Protein AF-A0A955CQB2-F1 (afdb_monomer_lite)

Foldseek 3Di:
DPDPDPPLQQDQDDDDDDDDDDDDDDDDDDPDDPPPAADEPVNLNVLSVVLNDPPDDLVRSLVSLVCSLSRYPDLQSNLSSLLVNLVSLLPPPPLDLVSLVSSLVSLVSSLVSPPDLLSNLSSLLSNLSSLLSNLVSLVVPDPVVVDPPPLVSVLVNLVVSLVSLVSSLVSLVVSCVSPVVPVVSVVSNVVSVVVSVVSVVVSVVSVVVVVVVVVVLVVVLVVLLVLLVLLLVLLVVLLVLLVVLVVCLPDDPVVLVVSLVVLVVSLVSLVVSLVVLVVVLVPDDPVVNVLSVLLNVLSVQLNVLSVQLSVCSVVSNSNSNSVSSNSNSVSSNVSSVSSNVSSVVVVPVVPPPDDPDDDDDDDDDDDDDDDDDDPDDPPCPVVVVVVVVVVVVVVVVVVVVVCVVPDDPPPDPDPD

Structure (mmCIF, N/CA/C/O backbone):
data_AF-A0A955CQB2-F1
#
_entry.id   AF-A0A955CQB2-F1
#
loop_
_atom_site.group_PDB
_atom_site.id
_atom_site.type_symbol
_atom_site.label_atom_id
_atom_site.label_alt_id
_atom_site.label_comp_id
_atom_site.label_asym_id
_atom_site.label_entity_id
_atom_site.label_seq_id
_atom_site.pdbx_PDB_ins_code
_atom_site.Cartn_x
_atom_site.Cartn_y
_atom_site.Cartn_z
_atom_site.occupancy
_atom_site.B_iso_or_equiv
_atom_site.auth_seq_id
_atom_site.auth_comp_id
_atom_site.auth_asym_id
_atom_site.auth_atom_id
_atom_site.pdbx_PDB_model_num
ATOM 1 N N . MET A 1 1 ? 18.254 -16.551 -3.113 1.00 29.81 1 MET A N 1
ATOM 2 C CA . MET A 1 1 ? 18.833 -16.670 -4.468 1.00 29.81 1 MET A CA 1
ATOM 3 C C . MET A 1 1 ? 18.791 -15.290 -5.090 1.00 29.81 1 MET A C 1
ATOM 5 O O . MET A 1 1 ? 17.698 -14.789 -5.312 1.00 29.81 1 MET A O 1
ATOM 9 N N . ILE A 1 2 ? 19.941 -14.647 -5.277 1.00 27.77 2 ILE A N 1
ATOM 10 C CA . ILE A 1 2 ? 20.017 -13.370 -5.997 1.00 27.77 2 ILE A CA 1
ATOM 11 C C . ILE A 1 2 ? 19.773 -13.704 -7.476 1.00 27.77 2 ILE A C 1
ATOM 13 O O . ILE A 1 2 ? 20.473 -14.578 -7.997 1.00 27.77 2 ILE A O 1
ATOM 17 N N . PRO A 1 3 ? 18.761 -13.129 -8.144 1.00 37.78 3 PRO A N 1
ATOM 18 C CA . PRO A 1 3 ? 18.493 -13.465 -9.530 1.00 37.78 3 PRO A CA 1
ATOM 19 C C . PRO A 1 3 ? 19.649 -12.949 -10.385 1.00 37.78 3 PRO A C 1
ATOM 21 O O . PRO A 1 3 ? 20.031 -11.785 -10.289 1.00 37.78 3 PRO A O 1
ATOM 24 N N . THR A 1 4 ? 20.205 -13.819 -11.224 1.00 35.53 4 THR A N 1
ATOM 25 C CA . THR A 1 4 ? 21.150 -13.440 -12.273 1.00 35.53 4 THR A CA 1
ATOM 26 C C . THR A 1 4 ? 20.433 -12.452 -13.192 1.00 35.53 4 THR A C 1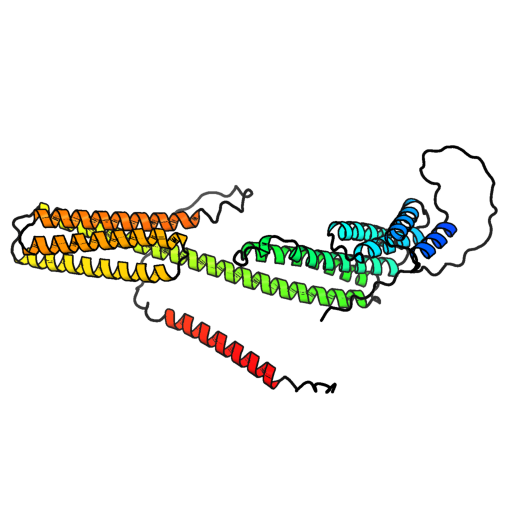
ATOM 28 O O . THR A 1 4 ? 19.587 -12.838 -13.999 1.00 35.53 4 THR A O 1
ATOM 31 N N . LEU A 1 5 ? 20.691 -11.157 -12.998 1.00 41.19 5 LEU A N 1
ATOM 32 C CA . LEU A 1 5 ? 20.226 -10.104 -13.889 1.00 41.19 5 LEU A CA 1
ATOM 33 C C . LEU A 1 5 ? 20.838 -10.379 -15.262 1.00 41.19 5 LEU A C 1
ATOM 35 O O . LEU A 1 5 ? 22.058 -10.404 -15.415 1.00 41.19 5 LEU A O 1
ATOM 39 N N . LEU A 1 6 ? 19.975 -10.647 -16.242 1.00 43.28 6 LEU A N 1
ATOM 40 C CA . LEU A 1 6 ? 20.348 -10.777 -17.644 1.00 43.28 6 LEU A CA 1
ATOM 41 C C . LEU A 1 6 ? 21.088 -9.497 -18.042 1.00 43.28 6 LEU A C 1
ATOM 43 O O . LEU A 1 6 ? 20.521 -8.406 -18.060 1.00 43.28 6 LEU A O 1
ATOM 47 N N . ILE A 1 7 ? 22.390 -9.636 -18.279 1.00 45.97 7 ILE A N 1
ATOM 48 C CA . ILE A 1 7 ? 23.276 -8.537 -18.640 1.00 45.97 7 ILE A CA 1
ATOM 49 C C . ILE A 1 7 ? 22.829 -8.050 -20.018 1.00 45.97 7 ILE A C 1
ATOM 51 O O . ILE A 1 7 ? 23.147 -8.670 -21.033 1.00 45.97 7 ILE A O 1
ATOM 55 N N . GLY A 1 8 ? 22.086 -6.940 -20.058 1.00 51.84 8 GLY A N 1
ATOM 56 C CA . GLY A 1 8 ? 21.787 -6.238 -21.302 1.00 51.84 8 GLY A CA 1
ATOM 57 C C . GLY A 1 8 ? 23.103 -5.951 -22.018 1.00 51.84 8 GLY A C 1
ATOM 58 O O . GLY A 1 8 ? 23.932 -5.182 -21.521 1.00 51.84 8 GLY A O 1
ATOM 59 N N . SER A 1 9 ? 23.351 -6.644 -23.126 1.00 63.12 9 SER A N 1
ATOM 60 C CA . SER A 1 9 ? 24.587 -6.485 -23.885 1.00 63.12 9 SER A CA 1
ATOM 61 C C . SER A 1 9 ? 24.568 -5.120 -24.565 1.00 63.12 9 SER A C 1
ATOM 63 O O . SER A 1 9 ? 23.577 -4.754 -25.202 1.00 63.12 9 SER A O 1
ATOM 65 N N . LEU A 1 10 ? 25.656 -4.366 -24.410 1.00 74.56 10 LEU A N 1
ATOM 66 C CA . LEU A 1 10 ? 25.872 -3.143 -25.174 1.00 74.56 10 LEU A CA 1
ATOM 67 C C . LEU A 1 10 ? 25.851 -3.492 -26.666 1.00 74.56 10 LEU A C 1
ATOM 69 O O . LEU A 1 10 ? 26.392 -4.519 -27.085 1.00 74.56 10 LEU A O 1
ATOM 73 N N . ILE A 1 11 ? 25.167 -2.678 -27.466 1.00 71.38 11 ILE A N 1
ATOM 74 C CA . ILE A 1 11 ? 24.955 -2.989 -28.882 1.00 71.38 11 ILE A CA 1
ATOM 75 C C . ILE A 1 11 ? 26.022 -2.281 -29.703 1.00 71.38 11 ILE A C 1
ATOM 77 O O . ILE A 1 11 ? 25.978 -1.064 -29.861 1.00 71.38 11 ILE A O 1
ATOM 81 N N . ALA A 1 12 ? 26.930 -3.058 -30.290 1.00 69.25 12 ALA A N 1
ATOM 82 C CA . ALA A 1 12 ? 27.752 -2.596 -31.399 1.00 69.25 12 ALA A CA 1
ATOM 83 C C . ALA A 1 12 ? 26.968 -2.773 -32.713 1.00 69.25 12 ALA A C 1
ATOM 85 O O . ALA A 1 12 ? 26.623 -3.895 -33.089 1.00 69.25 12 ALA A O 1
ATOM 86 N N . LEU A 1 13 ? 26.672 -1.676 -33.415 1.00 62.56 13 LEU A N 1
ATOM 87 C CA . LEU A 1 13 ? 26.104 -1.722 -34.767 1.00 62.56 13 LEU A CA 1
ATOM 88 C C . LEU A 1 13 ? 27.108 -2.363 -35.741 1.00 62.56 13 LEU A C 1
ATOM 90 O O . LEU A 1 13 ? 28.264 -1.942 -35.821 1.00 62.56 13 LEU A O 1
ATOM 94 N N . GLN A 1 14 ? 26.662 -3.364 -36.508 1.00 52.03 14 GLN A N 1
ATOM 95 C CA . GLN A 1 14 ? 27.406 -3.839 -37.678 1.00 52.03 14 GLN A CA 1
ATOM 96 C C . GLN A 1 14 ? 27.259 -2.815 -38.819 1.00 52.03 14 GLN A C 1
ATOM 98 O O . GLN A 1 14 ? 26.146 -2.351 -39.066 1.00 52.03 14 GLN A O 1
ATOM 103 N N . PRO A 1 15 ? 28.352 -2.432 -39.504 1.00 41.22 15 PRO A N 1
ATOM 104 C CA . PRO A 1 15 ? 28.313 -1.372 -40.507 1.00 41.22 15 PRO A CA 1
ATOM 105 C C . PRO A 1 15 ? 27.540 -1.802 -41.759 1.00 41.22 15 PRO A C 1
ATOM 107 O O . PRO A 1 15 ? 27.752 -2.898 -42.279 1.00 41.22 15 PRO A O 1
ATOM 110 N N . ALA A 1 16 ? 26.714 -0.900 -42.292 1.00 49.78 16 ALA A N 1
ATOM 111 C CA . ALA A 1 16 ? 26.292 -0.968 -43.687 1.00 49.78 16 ALA A CA 1
ATOM 112 C C . ALA A 1 16 ? 27.504 -0.677 -44.603 1.00 49.78 16 ALA A C 1
ATOM 114 O O . ALA A 1 16 ? 28.378 0.106 -44.217 1.00 49.78 16 ALA A O 1
ATOM 115 N N . PRO A 1 17 ? 27.606 -1.299 -45.791 1.00 45.94 17 PRO A N 1
ATOM 116 C CA . PRO A 1 17 ? 28.668 -0.989 -46.745 1.00 45.94 17 PRO A CA 1
ATOM 117 C C . PRO A 1 17 ? 28.528 0.464 -47.224 1.00 45.94 17 PRO A C 1
ATOM 119 O O . PRO A 1 17 ? 27.485 0.845 -47.747 1.00 45.94 17 PRO A O 1
ATOM 122 N N . ILE A 1 18 ? 29.571 1.270 -47.011 1.00 49.72 18 ILE A N 1
ATOM 123 C CA . ILE A 1 18 ? 29.613 2.688 -47.389 1.00 49.72 18 ILE A CA 1
ATOM 124 C C . ILE A 1 18 ? 30.301 2.804 -48.751 1.00 49.72 18 ILE A C 1
ATOM 126 O O . ILE A 1 18 ? 31.406 2.286 -48.927 1.00 49.72 18 ILE A O 1
ATOM 130 N N . ASP A 1 19 ? 29.643 3.481 -49.691 1.00 47.69 19 ASP A N 1
ATOM 131 C CA . ASP A 1 19 ? 30.198 3.839 -50.996 1.00 47.69 19 ASP A CA 1
ATOM 132 C C . ASP A 1 19 ? 31.130 5.050 -50.824 1.00 47.69 19 ASP A C 1
ATOM 134 O O . ASP A 1 19 ? 30.735 6.096 -50.304 1.00 47.69 19 ASP A O 1
ATOM 138 N N . ALA A 1 20 ? 32.408 4.866 -51.147 1.00 47.75 20 ALA A N 1
ATOM 139 C CA . ALA A 1 20 ? 33.484 5.777 -50.777 1.00 47.75 20 ALA A CA 1
ATOM 140 C C . ALA A 1 20 ? 33.790 6.760 -51.912 1.00 47.75 20 ALA A C 1
ATOM 142 O O . ALA A 1 20 ? 34.682 6.523 -52.726 1.00 47.75 20 ALA A O 1
ATOM 143 N N . SER A 1 21 ? 33.085 7.888 -51.946 1.00 56.09 21 SER A N 1
ATOM 144 C CA . SER A 1 21 ? 33.466 9.014 -52.800 1.00 56.09 21 SER A CA 1
ATOM 145 C C . SER A 1 21 ? 32.877 10.328 -52.295 1.00 56.09 21 SER A C 1
ATOM 147 O O . SER A 1 21 ? 31.763 10.663 -52.678 1.00 56.09 21 SER A O 1
ATOM 149 N N . ASP A 1 22 ? 33.626 11.077 -51.477 1.00 49.22 22 ASP A N 1
ATOM 150 C CA . ASP A 1 22 ? 33.652 12.540 -51.614 1.00 49.22 22 ASP A CA 1
ATOM 151 C C . ASP A 1 22 ? 34.849 13.212 -50.901 1.00 49.22 22 ASP A C 1
ATOM 153 O O . ASP A 1 22 ? 35.337 12.689 -49.892 1.00 49.22 22 ASP A O 1
ATOM 157 N N . PRO A 1 23 ? 35.363 14.342 -51.436 1.00 59.78 23 PRO A N 1
ATOM 158 C CA . PRO A 1 23 ? 36.556 15.024 -50.948 1.00 59.78 23 PRO A CA 1
ATOM 159 C C . PRO A 1 23 ? 36.259 16.188 -49.985 1.00 59.78 23 PRO A C 1
ATOM 161 O O . PRO A 1 23 ? 35.245 16.877 -50.061 1.00 59.78 23 PRO A O 1
ATOM 164 N N . THR A 1 24 ? 37.227 16.433 -49.106 1.00 53.38 24 THR A N 1
ATOM 165 C CA . THR A 1 24 ? 37.264 17.444 -48.040 1.00 53.38 24 THR A CA 1
ATOM 166 C C . THR A 1 24 ? 37.441 18.883 -48.563 1.00 53.38 24 THR A C 1
ATOM 168 O O . THR A 1 24 ? 38.337 19.106 -49.382 1.00 53.38 24 THR A O 1
ATOM 171 N N . PRO A 1 25 ? 36.716 19.892 -48.036 1.00 55.66 25 PRO A N 1
ATOM 172 C CA . PRO A 1 25 ? 37.095 21.298 -48.157 1.00 55.66 25 PRO A CA 1
ATOM 173 C C . PRO A 1 25 ? 37.708 21.853 -46.858 1.00 55.66 25 PRO A C 1
ATOM 175 O O . PRO A 1 25 ? 37.406 21.403 -45.755 1.00 55.66 25 PRO A O 1
ATOM 178 N N . ALA A 1 26 ? 38.596 22.837 -47.017 1.00 58.81 26 ALA A N 1
ATOM 179 C CA . ALA A 1 26 ? 39.372 23.468 -45.954 1.00 58.81 26 ALA A CA 1
ATOM 180 C C . ALA A 1 26 ? 38.798 24.838 -45.539 1.00 58.81 26 ALA A C 1
ATOM 182 O O . ALA A 1 26 ? 38.636 25.705 -46.391 1.00 58.81 26 ALA A O 1
ATOM 183 N N . GLY A 1 27 ? 38.580 24.994 -44.227 1.00 58.94 27 GLY A N 1
ATOM 184 C CA . GLY A 1 27 ? 38.966 26.134 -43.379 1.00 58.94 27 GLY A CA 1
ATOM 185 C C . GLY A 1 27 ? 38.341 27.516 -43.598 1.00 58.94 27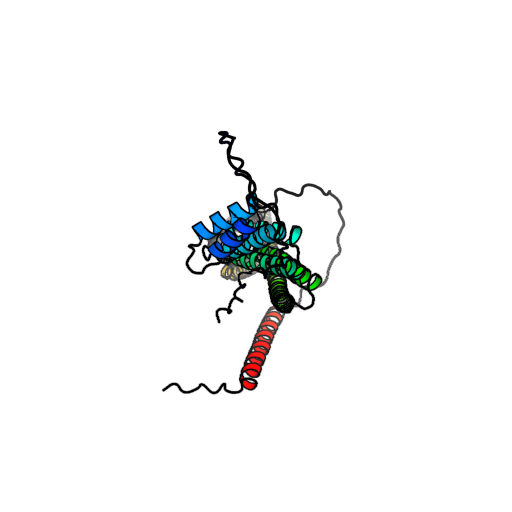 GLY A C 1
ATOM 186 O O . GLY A 1 27 ? 38.784 28.247 -44.476 1.00 58.94 27 GLY A O 1
ATOM 187 N N . ASP A 1 28 ? 37.464 27.925 -42.673 1.00 50.66 28 ASP A N 1
ATOM 188 C CA . ASP A 1 28 ? 37.335 29.324 -42.229 1.00 50.66 28 ASP A CA 1
ATOM 189 C C . ASP A 1 28 ? 36.809 29.355 -40.773 1.00 50.66 28 ASP A C 1
ATOM 191 O O . ASP A 1 28 ? 35.767 28.773 -40.474 1.00 50.66 28 ASP A O 1
ATOM 195 N N . GLU A 1 29 ? 37.558 29.971 -39.847 1.00 57.97 29 GLU A N 1
ATOM 196 C CA . GLU A 1 29 ? 37.231 30.060 -38.410 1.00 57.97 29 GLU A CA 1
ATOM 197 C C . GLU A 1 29 ? 36.323 31.270 -38.133 1.00 57.97 29 GLU A C 1
ATOM 199 O O . GLU A 1 29 ? 36.767 32.420 -38.117 1.00 57.97 29 GLU A O 1
ATOM 204 N N . LEU A 1 30 ? 35.045 31.005 -37.851 1.00 46.59 30 LEU A N 1
ATOM 205 C CA . LEU A 1 30 ? 34.118 31.950 -37.230 1.00 46.59 30 LEU A CA 1
ATOM 206 C C . LEU A 1 30 ? 33.831 31.490 -35.799 1.00 46.59 30 LEU A C 1
ATOM 208 O O . LEU A 1 30 ? 33.454 30.345 -35.562 1.00 46.59 30 LEU A O 1
ATOM 212 N N . VAL A 1 31 ? 33.980 32.407 -34.842 1.00 52.84 31 VAL A N 1
ATOM 213 C CA . VAL A 1 31 ? 33.508 32.245 -33.461 1.00 52.84 31 VAL A CA 1
ATOM 214 C C . VAL A 1 31 ? 31.980 32.324 -33.494 1.00 52.84 31 VAL A C 1
ATOM 216 O O . VAL A 1 31 ? 31.396 33.402 -33.400 1.00 52.84 31 VAL A O 1
ATOM 219 N N . VAL A 1 32 ? 31.349 31.178 -33.738 1.00 44.91 32 VAL A N 1
ATOM 220 C CA . VAL A 1 32 ? 29.898 30.978 -33.725 1.00 44.91 32 VAL A CA 1
ATOM 221 C C . VAL A 1 32 ? 29.513 30.492 -32.330 1.00 44.91 32 VAL A C 1
ATOM 223 O O . VAL A 1 32 ? 30.241 29.692 -31.739 1.00 44.91 32 VAL A O 1
ATOM 226 N N . ASP A 1 33 ? 28.391 30.995 -31.802 1.00 47.12 33 ASP A N 1
ATOM 227 C CA . ASP A 1 33 ? 27.694 30.409 -30.654 1.00 47.12 33 ASP A CA 1
ATOM 228 C C . ASP A 1 33 ? 27.804 28.887 -30.724 1.00 47.12 33 ASP A C 1
ATOM 230 O O . ASP A 1 33 ? 27.531 28.304 -31.771 1.00 47.12 33 ASP A O 1
ATOM 234 N N . SER A 1 34 ? 28.243 28.261 -29.634 1.00 51.41 34 SER A N 1
ATOM 235 C CA . SER A 1 34 ? 28.601 26.845 -29.527 1.00 51.41 34 SER A CA 1
ATOM 236 C C . SER A 1 34 ? 27.398 25.899 -29.650 1.00 51.41 34 SER A C 1
ATOM 238 O O . SER A 1 34 ? 27.202 25.003 -28.832 1.00 51.41 34 SER A O 1
ATOM 240 N N . GLN A 1 35 ? 26.572 26.079 -30.676 1.00 58.09 35 GLN A N 1
ATOM 241 C CA . GLN A 1 35 ? 25.877 24.993 -31.335 1.00 58.09 35 GLN A CA 1
ATOM 242 C C . GLN A 1 35 ? 26.964 24.190 -32.044 1.00 58.09 35 GLN A C 1
ATOM 244 O O . GLN A 1 35 ? 27.365 24.511 -33.160 1.00 58.09 35 GLN A O 1
ATOM 249 N N . GLY A 1 36 ? 27.544 23.235 -31.311 1.00 81.12 36 GLY A N 1
ATOM 250 C CA . GLY A 1 36 ? 28.637 22.411 -31.810 1.00 81.12 36 GLY A CA 1
ATOM 251 C C . GLY A 1 36 ? 28.270 21.832 -33.170 1.00 81.12 36 GLY A C 1
ATOM 252 O O . GLY A 1 36 ? 27.169 21.309 -33.331 1.00 81.12 36 GLY A O 1
ATOM 253 N N . GLU A 1 37 ? 29.181 21.951 -34.137 1.00 91.12 37 GLU A N 1
ATOM 254 C CA . GLU A 1 37 ? 28.970 21.471 -35.505 1.00 91.12 37 GLU A CA 1
ATOM 255 C C . GLU A 1 37 ? 28.380 20.050 -35.510 1.00 91.12 37 GLU A C 1
ATOM 257 O O . GLU A 1 37 ? 28.768 19.238 -34.646 1.00 91.12 37 GLU A O 1
ATOM 262 N N . PRO A 1 38 ? 27.459 19.745 -36.450 1.00 94.56 38 PRO A N 1
ATOM 263 C CA . PRO A 1 38 ? 26.837 18.431 -36.538 1.00 94.56 38 PRO A CA 1
ATOM 264 C C . PRO A 1 38 ? 27.917 17.354 -36.640 1.00 94.56 38 PRO A C 1
ATOM 266 O O . PRO A 1 38 ? 28.880 17.472 -37.400 1.00 94.56 38 PRO A O 1
ATOM 269 N N . MET A 1 39 ? 27.778 16.307 -35.832 1.00 95.56 39 MET A N 1
ATOM 270 C CA . MET A 1 39 ? 28.748 15.226 -35.740 1.00 95.56 39 MET A CA 1
ATOM 271 C C . MET A 1 39 ? 28.568 14.280 -36.935 1.00 95.56 39 MET A C 1
ATOM 273 O O . MET A 1 39 ? 27.540 13.598 -37.024 1.00 95.56 39 MET A O 1
ATOM 277 N N . PRO A 1 40 ? 29.558 14.179 -37.842 1.00 96.12 40 PRO A N 1
ATOM 278 C CA . PRO A 1 40 ? 29.451 13.295 -38.990 1.00 96.12 40 PRO A CA 1
ATOM 279 C C . PRO A 1 40 ? 29.463 11.825 -38.544 1.00 96.12 40 PRO A C 1
ATOM 281 O O . PRO A 1 40 ? 30.077 11.451 -37.540 1.00 96.12 40 PRO A O 1
ATOM 284 N N . ALA A 1 41 ? 28.790 10.968 -39.315 1.00 94.69 41 ALA A N 1
ATOM 285 C CA . ALA A 1 41 ? 28.512 9.577 -38.950 1.00 94.69 41 ALA A CA 1
ATOM 286 C C . ALA A 1 41 ? 29.770 8.732 -38.658 1.00 94.69 41 ALA A C 1
ATOM 288 O O . ALA A 1 41 ? 29.749 7.844 -37.806 1.00 94.69 41 ALA A O 1
ATOM 289 N N . ASN A 1 42 ? 30.889 9.004 -39.337 1.00 94.38 42 ASN A N 1
ATOM 290 C CA . ASN A 1 42 ? 32.164 8.328 -39.085 1.00 94.38 42 ASN A CA 1
ATOM 291 C C . ASN A 1 42 ? 32.735 8.663 -37.697 1.00 94.38 42 ASN A C 1
ATOM 293 O O . ASN A 1 42 ? 33.185 7.754 -37.002 1.00 94.38 42 ASN A O 1
ATOM 297 N N . ILE A 1 43 ? 32.658 9.930 -37.275 1.00 96.06 43 ILE A N 1
ATOM 298 C CA . ILE A 1 43 ? 33.094 10.364 -35.941 1.00 96.06 43 ILE A CA 1
ATOM 299 C C . ILE A 1 43 ? 32.154 9.791 -34.877 1.00 96.06 43 ILE A C 1
ATOM 301 O O . ILE A 1 43 ? 32.623 9.226 -33.891 1.00 96.06 43 ILE A O 1
ATOM 305 N N . ALA A 1 44 ? 30.837 9.847 -35.103 1.00 96.44 44 ALA A N 1
ATOM 306 C CA . ALA A 1 44 ? 29.848 9.266 -34.193 1.00 96.44 44 ALA A CA 1
ATOM 307 C C . ALA A 1 44 ? 30.075 7.763 -33.973 1.00 96.44 44 ALA A C 1
ATOM 309 O O . ALA A 1 44 ? 29.984 7.273 -32.850 1.00 96.44 44 ALA A O 1
ATOM 310 N N . ARG A 1 45 ? 30.441 7.027 -35.027 1.00 95.50 45 ARG A N 1
ATOM 311 C CA . ARG A 1 45 ? 30.786 5.604 -34.940 1.00 95.50 45 ARG A CA 1
ATOM 312 C C . ARG A 1 45 ? 32.015 5.344 -34.066 1.00 95.50 45 ARG A C 1
ATOM 314 O O . ARG A 1 45 ? 32.008 4.389 -33.290 1.00 95.50 45 ARG A O 1
ATOM 321 N N . GLU A 1 46 ? 33.073 6.135 -34.222 1.00 96.62 46 GLU A N 1
ATOM 322 C CA . GLU A 1 46 ? 34.300 5.999 -33.426 1.00 96.62 46 GLU A CA 1
ATOM 323 C C . GLU A 1 46 ? 34.047 6.339 -31.957 1.00 96.62 46 GLU A C 1
ATOM 325 O O . GLU A 1 46 ? 34.400 5.545 -31.088 1.00 96.62 46 GLU A O 1
ATOM 330 N N . ARG A 1 47 ? 33.333 7.437 -31.693 1.00 97.12 47 ARG A N 1
ATOM 331 C CA . ARG A 1 47 ? 32.913 7.848 -30.346 1.00 97.12 47 ARG A CA 1
ATOM 332 C C . ARG A 1 47 ? 31.997 6.826 -29.684 1.00 97.12 47 ARG A C 1
ATOM 334 O O . ARG A 1 47 ? 32.168 6.510 -28.513 1.00 97.12 47 ARG A O 1
ATOM 341 N N . LEU A 1 48 ? 31.053 6.249 -30.430 1.00 96.31 48 LEU A N 1
ATOM 342 C CA . LEU A 1 48 ? 30.205 5.181 -29.909 1.00 96.31 48 LEU A CA 1
ATOM 343 C C . LEU A 1 48 ? 31.057 3.965 -29.534 1.00 96.31 48 LEU A C 1
ATOM 345 O O . LEU A 1 48 ? 30.862 3.381 -28.478 1.00 96.31 48 LEU A O 1
ATOM 349 N N . ARG A 1 49 ? 32.035 3.593 -30.365 1.00 96.62 49 ARG A N 1
ATOM 350 C CA . ARG A 1 49 ? 32.952 2.489 -30.056 1.00 96.62 49 ARG A CA 1
ATOM 351 C C . ARG A 1 49 ? 33.790 2.763 -28.809 1.00 96.62 49 ARG A C 1
ATOM 353 O O . ARG A 1 49 ? 33.966 1.846 -28.015 1.00 96.62 49 ARG A O 1
ATOM 360 N N . GLU A 1 50 ? 34.287 3.987 -28.666 1.00 96.44 50 GLU A N 1
ATOM 361 C CA . GLU A 1 50 ? 35.004 4.457 -27.482 1.00 96.44 50 GLU A CA 1
ATOM 362 C C . GLU A 1 50 ? 34.121 4.323 -26.240 1.00 96.44 50 GLU A C 1
ATOM 364 O O . GLU A 1 50 ? 34.484 3.594 -25.329 1.00 96.44 50 GLU A O 1
ATOM 369 N N . ALA A 1 51 ? 32.912 4.891 -26.251 1.00 96.25 51 ALA A N 1
ATOM 370 C CA . ALA A 1 51 ? 31.978 4.814 -25.128 1.00 96.25 51 ALA A CA 1
ATOM 371 C C . ALA A 1 51 ? 31.615 3.372 -24.725 1.00 96.25 51 ALA A C 1
ATOM 373 O O . ALA A 1 51 ? 31.351 3.095 -23.553 1.00 96.25 51 ALA A O 1
ATOM 374 N N . LEU A 1 52 ? 31.578 2.446 -25.688 1.00 95.69 52 LEU A N 1
ATOM 375 C CA . LEU A 1 52 ? 31.290 1.030 -25.450 1.00 95.69 52 LEU A CA 1
ATOM 376 C C . LEU A 1 52 ? 32.516 0.209 -25.022 1.00 95.69 52 LEU A C 1
ATOM 378 O O . LEU A 1 52 ? 32.370 -0.992 -24.791 1.00 95.69 52 LEU A O 1
ATOM 382 N N . SER A 1 53 ? 33.696 0.821 -24.918 1.00 95.75 53 SER A N 1
ATOM 383 C CA . SER A 1 53 ? 34.879 0.176 -24.357 1.00 95.75 53 SER A CA 1
ATOM 384 C C . SER A 1 53 ? 34.685 -0.106 -22.865 1.00 95.75 53 SER A C 1
ATOM 386 O O 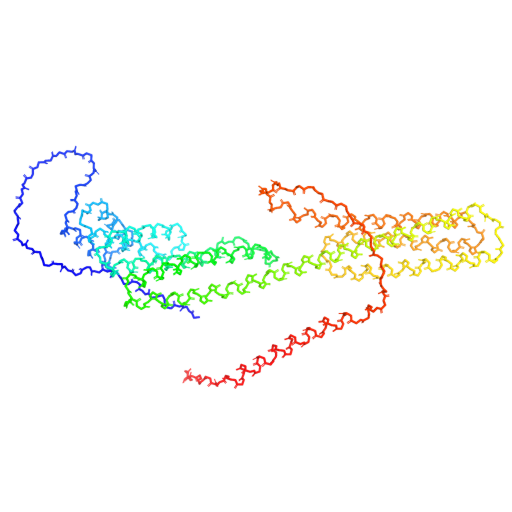. SER A 1 53 ? 34.100 0.696 -22.127 1.00 95.75 53 SER A O 1
ATOM 388 N N . ASP A 1 54 ? 35.219 -1.239 -22.409 1.00 92.44 54 ASP A N 1
ATOM 389 C CA . ASP A 1 54 ? 35.253 -1.598 -20.987 1.00 92.44 54 ASP A CA 1
ATOM 390 C C . ASP A 1 54 ? 36.178 -0.664 -20.182 1.00 92.44 54 ASP A C 1
ATOM 392 O O . ASP A 1 54 ? 36.042 -0.567 -18.966 1.00 92.44 54 ASP A O 1
ATOM 396 N N . GLU A 1 55 ? 37.093 0.042 -20.856 1.00 96.00 55 GLU A N 1
ATOM 397 C CA . GLU A 1 55 ? 38.047 0.979 -20.244 1.00 96.00 55 GLU A CA 1
ATOM 398 C C . GLU A 1 55 ? 37.439 2.355 -19.930 1.00 96.00 55 GLU A C 1
ATOM 400 O O . GLU A 1 55 ? 38.017 3.116 -19.159 1.00 96.00 55 GLU A O 1
ATOM 405 N N . THR A 1 56 ? 36.285 2.692 -20.513 1.00 95.25 56 THR A N 1
ATOM 406 C CA . THR A 1 56 ? 35.664 4.010 -20.337 1.00 95.25 56 THR A CA 1
ATOM 407 C C . THR A 1 56 ? 34.870 4.065 -19.037 1.00 95.25 56 THR A C 1
ATOM 409 O O . THR A 1 56 ? 33.951 3.265 -18.823 1.00 95.25 56 THR A O 1
ATOM 412 N N . GLU A 1 57 ? 35.197 5.037 -18.181 1.00 96.06 57 GLU A N 1
ATOM 413 C CA . GLU A 1 57 ? 34.464 5.289 -16.942 1.00 96.06 57 GLU A CA 1
ATOM 414 C C . GLU A 1 57 ? 32.998 5.651 -17.219 1.00 96.06 57 GLU A C 1
ATOM 416 O O . GLU A 1 57 ? 32.637 6.143 -18.288 1.00 96.06 57 GLU A O 1
ATOM 421 N N . LEU A 1 58 ? 32.114 5.395 -16.248 1.00 93.88 58 LEU A N 1
ATOM 422 C CA . LEU A 1 58 ? 30.673 5.586 -16.438 1.00 93.88 58 LEU A CA 1
ATOM 423 C C . LEU A 1 58 ? 30.311 7.042 -16.770 1.00 93.88 58 LEU A C 1
ATOM 425 O O . LEU A 1 58 ? 29.462 7.257 -17.631 1.00 93.88 58 LEU A O 1
ATOM 429 N N . ALA A 1 59 ? 30.947 8.013 -16.108 1.00 94.88 59 ALA A N 1
ATOM 430 C CA . ALA A 1 59 ? 30.698 9.436 -16.336 1.00 94.88 59 ALA A CA 1
ATOM 431 C C . ALA A 1 59 ? 31.103 9.851 -17.760 1.00 94.88 59 ALA A C 1
ATOM 433 O O . ALA A 1 59 ? 30.269 10.369 -18.502 1.00 94.88 59 ALA A O 1
ATOM 434 N N . ASP A 1 60 ? 32.325 9.509 -18.178 1.00 96.25 60 ASP A N 1
ATOM 435 C CA . ASP A 1 60 ? 32.832 9.782 -19.529 1.00 96.25 60 ASP A CA 1
ATOM 436 C C . ASP A 1 60 ? 31.974 9.095 -20.598 1.00 96.25 60 ASP A C 1
ATOM 438 O O . ASP A 1 60 ? 31.627 9.684 -21.621 1.00 96.25 60 ASP A O 1
ATOM 442 N N . ARG A 1 61 ? 31.555 7.848 -20.347 1.00 96.06 61 ARG A N 1
ATOM 443 C CA . ARG A 1 61 ? 30.640 7.116 -21.229 1.00 96.06 61 ARG A CA 1
ATOM 444 C C . ARG A 1 61 ? 29.321 7.868 -21.398 1.00 96.06 61 ARG A C 1
ATOM 446 O O . ARG A 1 61 ? 28.827 7.968 -22.519 1.00 96.06 61 ARG A O 1
ATOM 453 N N . GLN A 1 62 ? 28.731 8.360 -20.309 1.00 95.75 62 GLN A N 1
ATOM 454 C CA . GLN A 1 62 ? 27.473 9.108 -20.357 1.00 95.75 62 GLN A CA 1
ATOM 455 C C . GLN A 1 62 ? 27.631 10.426 -21.118 1.00 95.75 62 GLN A C 1
ATOM 457 O O . GLN A 1 62 ? 26.785 10.736 -21.958 1.00 95.75 62 GLN A O 1
ATOM 462 N N . GLU A 1 63 ? 28.729 11.149 -20.891 1.00 96.62 63 GLU A N 1
ATOM 463 C CA . GLU A 1 63 ? 29.053 12.381 -21.610 1.00 96.62 63 GLU A CA 1
ATOM 464 C C . GLU A 1 63 ? 29.191 12.123 -23.117 1.00 96.62 63 GLU A C 1
ATOM 466 O O . GLU A 1 63 ? 28.466 12.731 -23.907 1.00 96.62 63 GLU A O 1
ATOM 471 N N . ILE A 1 64 ? 30.024 11.154 -23.518 1.00 97.25 64 ILE A N 1
ATOM 472 C CA . ILE A 1 64 ? 30.238 10.804 -24.931 1.00 97.25 64 ILE A CA 1
ATOM 473 C C . ILE A 1 64 ? 28.919 10.407 -25.603 1.00 97.25 64 ILE A C 1
ATOM 475 O O . ILE A 1 64 ? 28.614 10.877 -26.699 1.00 97.25 64 ILE A O 1
ATOM 479 N N . LEU A 1 65 ? 28.117 9.548 -24.965 1.00 97.50 65 LEU A N 1
ATOM 480 C CA . LEU A 1 65 ? 26.838 9.116 -25.530 1.00 97.50 65 LEU A CA 1
ATOM 481 C C . LEU A 1 65 ? 25.855 10.287 -25.658 1.00 97.50 65 LEU A C 1
ATOM 483 O O . LEU A 1 65 ? 25.159 10.371 -26.668 1.00 97.50 65 LEU A O 1
ATOM 487 N N . SER A 1 66 ? 25.819 11.201 -24.684 1.00 97.12 66 SER A N 1
ATOM 488 C CA . SER A 1 66 ? 24.969 12.395 -24.746 1.00 97.12 66 SER A CA 1
ATOM 489 C C . SER A 1 66 ? 25.375 13.350 -25.877 1.00 97.12 66 SER A C 1
ATOM 491 O O . SER A 1 66 ? 24.501 13.841 -26.592 1.00 97.12 66 SER A O 1
ATOM 493 N N . ASP A 1 67 ? 26.680 13.533 -26.118 1.00 96.62 67 ASP A N 1
ATOM 494 C CA . ASP A 1 67 ? 27.210 14.364 -27.211 1.00 96.62 67 ASP A CA 1
ATOM 495 C C . ASP A 1 67 ? 26.846 13.775 -28.583 1.00 96.62 67 ASP A C 1
ATOM 497 O O . ASP A 1 67 ? 26.395 14.498 -29.476 1.00 96.62 67 ASP A O 1
ATOM 501 N N . ILE A 1 68 ? 26.939 12.445 -28.737 1.00 97.25 68 ILE A N 1
ATOM 502 C CA . ILE A 1 68 ? 26.482 11.756 -29.956 1.00 97.25 68 ILE A CA 1
ATOM 503 C C . ILE A 1 68 ? 24.983 11.985 -30.165 1.00 97.25 68 ILE A C 1
ATOM 505 O O . ILE A 1 68 ? 24.574 12.295 -31.284 1.00 97.25 68 ILE A O 1
ATOM 509 N N . VAL A 1 69 ? 24.158 11.846 -29.120 1.00 96.88 69 VAL A N 1
ATOM 510 C CA . VAL A 1 69 ? 22.705 12.025 -29.262 1.00 96.88 69 VAL A CA 1
ATOM 511 C C . VAL A 1 69 ? 22.347 13.457 -29.658 1.00 96.88 69 VAL A C 1
ATOM 513 O O . VAL A 1 69 ? 21.474 13.655 -30.501 1.00 96.88 69 VAL A O 1
ATOM 516 N N . ALA A 1 70 ? 23.034 14.445 -29.087 1.00 96.44 70 ALA A N 1
ATOM 517 C CA . ALA A 1 70 ? 22.765 15.856 -29.334 1.00 96.44 70 ALA A CA 1
ATOM 518 C C . ALA A 1 70 ? 23.202 16.331 -30.729 1.00 96.44 70 ALA A C 1
ATOM 520 O O . ALA A 1 70 ? 22.574 17.232 -31.283 1.00 96.44 70 ALA A O 1
ATOM 521 N N . ARG A 1 71 ? 24.280 15.763 -31.287 1.00 96.50 71 ARG A N 1
ATOM 522 C CA . ARG A 1 71 ? 24.938 16.317 -32.485 1.00 96.50 71 ARG A CA 1
ATOM 523 C C . ARG A 1 71 ? 24.908 15.418 -33.711 1.00 96.50 71 ARG A C 1
ATOM 525 O O . ARG A 1 71 ? 25.227 15.899 -34.793 1.00 96.50 71 ARG A O 1
ATOM 532 N N . CYS A 1 72 ? 24.601 14.128 -33.583 1.00 96.44 72 CYS A N 1
ATOM 533 C CA . CYS A 1 72 ? 24.615 13.219 -34.727 1.00 96.44 72 CYS A CA 1
ATOM 534 C C . CYS A 1 72 ? 23.289 13.258 -35.502 1.00 96.44 72 CYS A C 1
ATOM 536 O O . CYS A 1 72 ? 22.224 12.922 -34.976 1.00 96.44 72 CYS A O 1
ATOM 538 N N . ASP A 1 73 ? 23.366 13.601 -36.788 1.00 95.81 73 ASP A N 1
ATOM 539 C CA . ASP A 1 73 ? 22.203 13.601 -37.686 1.00 95.81 73 ASP A CA 1
ATOM 540 C C . ASP A 1 73 ? 21.811 12.190 -38.157 1.00 95.81 73 ASP A C 1
ATOM 542 O O . ASP A 1 73 ? 20.667 11.953 -38.554 1.00 95.81 73 ASP A O 1
ATOM 546 N N . ASP A 1 74 ? 22.742 11.233 -38.101 1.00 96.38 74 ASP A N 1
ATOM 547 C CA . ASP A 1 74 ? 22.485 9.851 -38.496 1.00 96.38 74 ASP A CA 1
ATOM 548 C C . ASP A 1 74 ? 21.663 9.125 -37.420 1.00 96.38 74 ASP A C 1
ATOM 550 O O . ASP A 1 74 ? 22.138 8.799 -36.327 1.00 96.38 74 ASP A O 1
ATOM 554 N N . ILE A 1 75 ? 20.410 8.837 -37.776 1.00 96.19 75 ILE A N 1
ATOM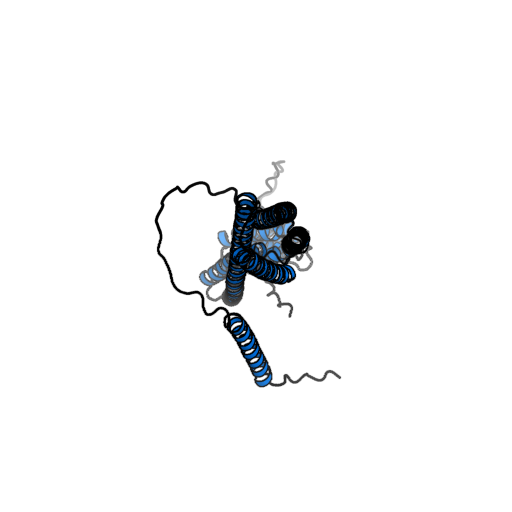 555 C CA . ILE A 1 75 ? 19.406 8.196 -36.922 1.00 96.19 75 ILE A CA 1
ATOM 556 C C . ILE A 1 75 ? 19.903 6.862 -36.344 1.00 96.19 75 ILE A C 1
ATOM 558 O O . ILE A 1 75 ? 19.575 6.525 -35.203 1.00 96.19 75 ILE A O 1
ATOM 562 N N . ALA A 1 76 ? 20.700 6.086 -37.086 1.00 95.75 76 ALA A N 1
ATOM 563 C CA . ALA A 1 76 ? 21.166 4.785 -36.614 1.00 95.75 76 ALA A CA 1
ATOM 564 C C . ALA A 1 76 ? 22.146 4.932 -35.441 1.00 95.75 76 ALA A C 1
ATOM 566 O O . ALA A 1 76 ? 22.011 4.228 -34.438 1.00 95.75 76 ALA A O 1
ATOM 567 N N . TYR A 1 77 ? 23.097 5.865 -35.533 1.00 96.19 77 TYR A N 1
ATOM 568 C CA . TYR A 1 77 ? 24.048 6.120 -34.448 1.00 96.19 77 TYR A CA 1
ATOM 569 C C . TYR A 1 77 ? 23.402 6.880 -33.292 1.00 96.19 77 TYR A C 1
ATOM 571 O O . TYR A 1 77 ? 23.656 6.531 -32.140 1.00 96.19 77 TYR A O 1
ATOM 579 N N . ARG A 1 78 ? 22.515 7.843 -33.579 1.00 96.75 78 ARG A N 1
ATOM 580 C CA . ARG A 1 78 ? 21.774 8.587 -32.552 1.00 96.75 78 ARG A CA 1
ATOM 581 C C . ARG A 1 78 ? 20.897 7.670 -31.698 1.00 96.75 78 ARG A C 1
ATOM 583 O O . ARG A 1 78 ? 21.025 7.669 -30.476 1.00 96.75 78 ARG A O 1
ATOM 590 N N . SER A 1 79 ? 20.075 6.823 -32.323 1.00 96.88 79 SER A N 1
ATOM 591 C CA . SER A 1 79 ? 19.207 5.880 -31.597 1.00 96.88 79 SER A CA 1
ATOM 592 C C . SER A 1 79 ? 20.000 4.820 -30.820 1.00 96.88 79 SER A C 1
ATOM 594 O O . SER A 1 79 ? 19.619 4.455 -29.707 1.00 96.88 79 SER A O 1
ATOM 596 N N . ALA A 1 80 ? 21.139 4.354 -31.345 1.00 96.75 80 ALA A N 1
ATOM 597 C CA . ALA A 1 80 ? 22.018 3.442 -30.615 1.00 96.75 80 ALA A CA 1
ATOM 598 C C . ALA A 1 80 ? 22.730 4.115 -29.433 1.00 96.75 80 ALA A C 1
ATOM 600 O O . ALA A 1 80 ? 22.877 3.492 -28.379 1.00 96.75 80 ALA A O 1
ATOM 601 N N . ALA A 1 81 ? 23.157 5.371 -29.577 1.00 97.56 81 ALA A N 1
ATOM 602 C CA . ALA A 1 81 ? 23.728 6.137 -28.476 1.00 97.56 81 ALA A CA 1
ATOM 603 C C . ALA A 1 81 ? 22.684 6.369 -27.373 1.00 97.56 81 ALA A C 1
ATOM 605 O O . ALA A 1 81 ? 22.963 6.065 -26.215 1.00 97.56 81 ALA A O 1
ATOM 606 N N . ALA A 1 82 ? 21.458 6.763 -27.737 1.00 98.00 82 ALA A N 1
ATOM 607 C CA . ALA A 1 82 ? 20.342 6.921 -26.803 1.00 98.00 82 ALA A CA 1
ATOM 608 C C . ALA A 1 82 ? 20.014 5.609 -26.066 1.00 98.00 82 ALA A C 1
ATOM 610 O O . ALA A 1 82 ? 19.850 5.605 -24.846 1.00 98.00 82 ALA A O 1
ATOM 611 N N . TYR A 1 83 ? 20.005 4.472 -26.773 1.00 97.94 83 TYR A N 1
ATOM 612 C CA . TYR A 1 83 ? 19.796 3.163 -26.151 1.00 97.94 83 TYR A CA 1
ATOM 613 C C . TYR A 1 83 ? 20.871 2.855 -25.103 1.00 97.94 83 TYR A C 1
ATOM 615 O O . TYR A 1 83 ? 20.554 2.525 -23.960 1.00 97.94 83 TYR A O 1
ATOM 623 N N . ASN A 1 84 ? 22.148 2.967 -25.477 1.00 97.38 84 ASN A N 1
ATOM 624 C CA . ASN A 1 84 ? 23.251 2.645 -24.572 1.00 97.38 84 ASN A CA 1
ATOM 625 C C . ASN A 1 84 ? 23.318 3.629 -23.392 1.00 97.38 84 ASN A C 1
ATOM 627 O O . ASN A 1 84 ? 23.644 3.213 -22.279 1.00 97.38 84 ASN A O 1
ATOM 631 N N . LEU A 1 85 ? 22.945 4.895 -23.608 1.00 97.12 85 LEU A N 1
ATOM 632 C CA . LEU A 1 85 ? 22.838 5.902 -22.556 1.00 97.12 85 LEU A CA 1
ATOM 633 C C . LEU A 1 85 ? 21.758 5.503 -21.549 1.00 97.12 85 LEU A C 1
ATOM 635 O O . LEU A 1 85 ? 22.052 5.387 -20.360 1.00 97.12 85 LEU A O 1
ATOM 639 N N . GLY A 1 86 ? 20.555 5.166 -22.021 1.00 96.88 86 GLY A N 1
ATOM 640 C CA . GLY A 1 86 ? 19.468 4.691 -21.166 1.00 96.88 86 GLY A CA 1
ATOM 641 C C . GLY A 1 86 ? 19.820 3.421 -20.382 1.00 96.88 86 GLY A C 1
ATOM 642 O O . GLY A 1 86 ? 19.594 3.346 -19.175 1.00 96.88 86 GLY A O 1
ATOM 643 N N . VAL A 1 87 ? 20.472 2.446 -21.026 1.00 96.94 87 VAL A N 1
ATOM 644 C CA . VAL A 1 87 ? 20.969 1.234 -20.349 1.00 96.94 87 VAL A CA 1
ATOM 645 C C . VAL A 1 87 ? 22.022 1.563 -19.285 1.00 96.94 87 VAL A C 1
ATOM 647 O O . VAL A 1 87 ? 22.039 0.916 -18.237 1.00 96.94 87 VAL A O 1
ATOM 650 N N . SER A 1 88 ? 22.890 2.555 -19.515 1.00 95.81 88 SER A N 1
ATOM 651 C CA . SER A 1 88 ? 23.908 2.961 -18.536 1.00 95.81 88 SER A CA 1
ATOM 652 C C . SER A 1 88 ? 23.285 3.512 -17.249 1.00 95.81 88 SER A C 1
ATOM 654 O O . SER A 1 88 ? 23.727 3.146 -16.162 1.00 95.81 88 SER A O 1
ATOM 656 N N . PHE A 1 89 ? 22.206 4.295 -17.363 1.00 95.31 89 PHE A N 1
ATOM 657 C CA . PHE A 1 89 ? 21.449 4.794 -16.215 1.00 95.31 89 PHE A CA 1
ATOM 658 C C . PHE A 1 89 ? 20.796 3.656 -15.424 1.00 95.31 89 PHE A C 1
ATOM 660 O O . PHE A 1 89 ? 20.860 3.641 -14.200 1.00 95.31 89 PHE A O 1
ATOM 667 N N . ILE A 1 90 ? 20.235 2.657 -16.112 1.00 94.69 90 ILE A N 1
ATOM 668 C CA . ILE A 1 90 ? 19.578 1.507 -15.467 1.00 94.69 90 ILE A CA 1
ATOM 669 C C . ILE A 1 90 ? 20.573 0.588 -14.756 1.00 94.69 90 ILE A C 1
ATOM 671 O O . ILE A 1 90 ? 20.220 -0.060 -13.768 1.00 94.69 90 ILE A O 1
ATOM 675 N N . LYS A 1 91 ? 21.796 0.470 -15.280 1.00 92.31 91 LYS A N 1
ATOM 676 C CA . LYS A 1 91 ? 22.860 -0.358 -14.697 1.00 92.31 91 LYS A CA 1
ATOM 677 C C . LYS A 1 91 ? 23.580 0.308 -13.533 1.00 92.31 91 LYS A C 1
ATOM 679 O O . LYS A 1 91 ? 24.306 -0.388 -12.838 1.00 92.31 91 LYS A O 1
ATOM 684 N N . ASN A 1 92 ? 23.424 1.614 -13.347 1.00 89.56 92 ASN A N 1
ATOM 685 C CA . ASN A 1 92 ? 24.026 2.282 -12.210 1.00 89.56 92 ASN A CA 1
ATOM 686 C C . ASN A 1 92 ? 23.342 1.787 -10.924 1.00 89.56 92 ASN A C 1
ATOM 688 O O . ASN A 1 92 ? 22.138 1.969 -10.756 1.00 89.56 92 ASN A O 1
ATOM 692 N N . ASP A 1 93 ? 24.110 1.152 -10.038 1.00 78.88 93 ASP A N 1
ATOM 693 C CA . ASP A 1 93 ? 23.625 0.557 -8.782 1.00 78.88 93 ASP A CA 1
ATOM 694 C C . ASP A 1 93 ? 23.264 1.606 -7.720 1.00 78.88 93 ASP A C 1
ATOM 696 O O . ASP A 1 93 ? 22.890 1.259 -6.607 1.00 78.88 93 ASP A O 1
ATOM 700 N N . ASN A 1 94 ? 23.341 2.900 -8.041 1.00 79.06 94 ASN A N 1
ATOM 701 C CA . ASN A 1 94 ? 23.029 3.970 -7.096 1.00 79.06 94 ASN A CA 1
ATOM 702 C C . ASN A 1 94 ? 21.561 3.994 -6.613 1.00 79.06 94 ASN A C 1
ATOM 704 O O . ASN A 1 94 ? 21.230 4.874 -5.827 1.00 79.06 94 ASN A O 1
ATOM 708 N N . ASP A 1 95 ? 20.689 3.073 -7.049 1.00 73.31 95 ASP A N 1
ATOM 709 C CA . ASP A 1 95 ? 19.301 2.897 -6.577 1.00 73.31 95 ASP A CA 1
ATOM 710 C C . ASP A 1 95 ? 18.472 4.201 -6.529 1.00 73.31 95 ASP A C 1
ATOM 712 O O . ASP A 1 95 ? 17.479 4.331 -5.810 1.00 73.31 95 ASP A O 1
ATOM 716 N N . GLN A 1 96 ? 18.852 5.191 -7.342 1.00 86.38 96 GLN A N 1
ATOM 717 C CA . GLN A 1 96 ? 18.159 6.470 -7.428 1.00 86.38 96 GLN A CA 1
ATOM 718 C C . GLN A 1 96 ? 17.006 6.370 -8.425 1.00 86.38 96 GLN A C 1
ATOM 720 O O . GLN A 1 96 ? 17.204 6.134 -9.618 1.00 86.38 96 GLN A O 1
ATOM 725 N N . SER A 1 97 ? 15.788 6.620 -7.939 1.00 88.50 97 SER A N 1
ATOM 726 C CA . SER A 1 97 ? 14.569 6.657 -8.761 1.00 88.50 97 SER A CA 1
ATOM 727 C C . SER A 1 97 ? 14.676 7.646 -9.935 1.00 88.50 97 SER A C 1
ATOM 729 O O . SER A 1 97 ? 14.226 7.346 -11.041 1.00 88.50 97 SER A O 1
ATOM 731 N N . SER A 1 98 ? 15.348 8.788 -9.735 1.00 92.62 98 SER A N 1
ATOM 732 C CA . SER A 1 98 ? 15.579 9.799 -10.778 1.00 92.62 98 SER A CA 1
ATOM 733 C C . SER A 1 98 ? 16.390 9.257 -11.956 1.00 92.62 98 SER A C 1
ATOM 735 O O . SER A 1 98 ? 15.966 9.399 -13.099 1.00 92.62 98 SER A O 1
ATOM 737 N N . ALA A 1 99 ? 17.495 8.555 -11.687 1.00 93.56 99 ALA A N 1
ATOM 738 C CA . ALA A 1 99 ? 18.346 7.973 -12.724 1.00 93.56 99 ALA A CA 1
ATOM 739 C C . ALA A 1 99 ? 17.582 6.954 -13.586 1.00 93.56 99 ALA A C 1
ATOM 741 O O . ALA A 1 99 ? 17.751 6.912 -14.804 1.00 93.56 99 ALA A O 1
ATOM 742 N N . LEU A 1 100 ? 16.699 6.154 -12.978 1.00 95.12 100 LEU A N 1
ATOM 743 C CA . LEU A 1 100 ? 15.836 5.233 -13.724 1.00 95.12 100 LEU A CA 1
ATOM 744 C C . LEU A 1 100 ? 14.818 5.976 -14.598 1.00 95.12 100 LEU A C 1
ATOM 746 O O . LEU A 1 100 ? 14.548 5.526 -15.711 1.00 95.12 100 LEU A O 1
ATOM 750 N N . GLY A 1 101 ? 14.279 7.101 -14.119 1.00 95.19 101 GLY A N 1
ATOM 751 C CA . GLY A 1 101 ? 13.419 7.990 -14.901 1.00 95.19 101 GLY A CA 1
ATOM 752 C C . GLY A 1 101 ? 14.125 8.527 -16.146 1.00 95.19 101 GLY A C 1
ATOM 753 O O . GLY A 1 101 ? 13.640 8.318 -17.258 1.00 95.19 101 GLY A O 1
ATOM 754 N N . ASP A 1 102 ? 15.311 9.112 -15.974 1.00 95.25 102 ASP A N 1
ATOM 755 C CA . ASP A 1 102 ? 16.124 9.631 -17.081 1.00 95.25 102 ASP A CA 1
ATOM 756 C C . ASP A 1 102 ? 16.489 8.519 -18.077 1.00 95.25 102 ASP A C 1
ATOM 758 O O . ASP A 1 102 ? 16.375 8.683 -19.294 1.00 95.25 102 ASP A O 1
ATOM 762 N N . GLY A 1 103 ? 16.859 7.339 -17.567 1.00 96.12 103 GLY A N 1
ATOM 763 C CA . GLY A 1 103 ? 17.144 6.167 -18.389 1.00 96.12 103 GLY A CA 1
ATOM 764 C C . GLY A 1 103 ? 15.959 5.733 -19.258 1.00 96.12 103 GLY A C 1
ATOM 765 O O . GLY A 1 103 ? 16.150 5.378 -20.423 1.00 96.12 103 GLY A O 1
ATOM 766 N N . ILE A 1 104 ? 14.732 5.795 -18.729 1.00 97.25 104 ILE A N 1
ATOM 767 C CA . ILE A 1 104 ? 13.506 5.486 -19.482 1.00 97.25 104 ILE A CA 1
ATOM 768 C C . ILE A 1 104 ? 13.287 6.490 -20.618 1.00 97.25 104 ILE A C 1
ATOM 770 O O . ILE A 1 104 ? 12.924 6.066 -21.717 1.00 97.25 104 ILE A O 1
ATOM 774 N N . GLU A 1 105 ? 13.522 7.785 -20.399 1.00 97.69 105 GLU A N 1
ATOM 775 C CA . GLU A 1 105 ? 13.357 8.792 -21.457 1.00 97.69 105 GLU A CA 1
ATOM 776 C C . GLU A 1 105 ? 14.354 8.581 -22.606 1.00 97.69 105 GLU A C 1
ATOM 778 O O . GLU A 1 105 ? 13.962 8.583 -23.776 1.00 97.69 105 GLU A O 1
ATOM 783 N N . TRP A 1 106 ? 15.619 8.273 -22.301 1.00 97.88 106 TRP A N 1
ATOM 784 C CA . TRP A 1 106 ? 16.607 7.937 -23.333 1.00 97.88 106 TRP A CA 1
ATOM 785 C C . TRP A 1 106 ? 16.233 6.679 -24.125 1.00 97.88 106 TRP A C 1
ATOM 787 O O . TRP A 1 106 ? 16.374 6.641 -25.350 1.00 97.88 106 TRP A O 1
ATOM 797 N N . LEU A 1 107 ? 15.691 5.658 -23.458 1.00 98.12 107 LEU A N 1
ATOM 798 C CA . LEU A 1 107 ? 15.202 4.460 -24.141 1.00 98.12 107 LEU A CA 1
ATOM 799 C C . LEU A 1 107 ? 13.969 4.732 -25.008 1.00 98.12 107 LEU A C 1
ATOM 801 O O . LEU A 1 107 ? 13.813 4.091 -26.046 1.00 98.12 107 LEU A O 1
ATOM 805 N N . ARG A 1 108 ? 13.102 5.679 -24.630 1.00 98.19 108 ARG A N 1
ATOM 806 C CA . ARG A 1 108 ? 11.979 6.104 -25.480 1.00 98.19 108 ARG A CA 1
ATOM 807 C C . ARG A 1 108 ? 12.464 6.800 -26.741 1.00 98.19 108 ARG A C 1
ATOM 809 O O . ARG A 1 108 ? 11.932 6.512 -27.809 1.00 98.19 108 ARG A O 1
ATOM 816 N N . ILE A 1 109 ? 13.491 7.647 -26.648 1.00 97.19 109 ILE A N 1
ATOM 817 C CA . ILE A 1 109 ? 14.135 8.241 -27.830 1.00 97.19 109 ILE A CA 1
ATOM 818 C C . ILE A 1 109 ? 14.666 7.125 -28.741 1.00 97.19 109 ILE A C 1
ATOM 820 O O . ILE A 1 109 ? 14.369 7.108 -29.934 1.00 97.19 109 ILE A O 1
ATOM 824 N N . ALA A 1 110 ? 15.356 6.130 -28.176 1.00 97.31 110 ALA A N 1
ATOM 825 C CA . ALA A 1 110 ? 15.847 4.983 -28.938 1.00 97.31 110 ALA A CA 1
ATOM 826 C C . ALA A 1 110 ? 14.733 4.125 -29.572 1.00 97.31 110 ALA A C 1
ATOM 828 O O . ALA A 1 110 ? 14.933 3.581 -30.657 1.00 97.31 110 ALA A O 1
ATOM 829 N N . ASP A 1 111 ? 13.570 3.987 -28.926 1.00 98.00 111 ASP A N 1
ATOM 830 C CA . ASP A 1 111 ? 12.407 3.290 -29.493 1.00 98.00 111 ASP A CA 1
ATOM 831 C C . ASP A 1 111 ? 11.764 4.078 -30.644 1.00 98.00 111 ASP A C 1
ATOM 833 O O . ASP A 1 111 ? 11.459 3.517 -31.698 1.00 98.00 111 ASP A O 1
ATOM 837 N N . LEU A 1 112 ? 11.577 5.386 -30.460 1.00 97.38 112 LEU A N 1
ATOM 838 C CA . LEU A 1 112 ? 10.950 6.265 -31.449 1.00 97.38 112 LEU A CA 1
ATOM 839 C C . LEU A 1 112 ? 11.813 6.416 -32.703 1.00 97.38 112 LEU A C 1
ATOM 841 O O . LEU A 1 112 ? 11.300 6.362 -33.820 1.00 97.38 112 LEU A O 1
ATOM 845 N N . GLU A 1 113 ? 13.121 6.576 -32.517 1.00 95.50 113 GLU A N 1
ATOM 846 C CA . GLU A 1 113 ? 14.079 6.805 -33.599 1.00 95.50 113 GLU A CA 1
ATOM 847 C C . GLU A 1 113 ? 14.755 5.517 -34.087 1.00 95.50 113 GLU A C 1
ATOM 849 O O . GLU A 1 113 ? 15.527 5.536 -35.042 1.00 95.50 113 GLU A O 1
ATOM 854 N N . GLY A 1 114 ? 14.494 4.380 -33.442 1.00 91.88 114 GLY A N 1
ATOM 855 C CA . GLY A 1 114 ? 15.194 3.130 -33.711 1.00 91.88 114 GLY A CA 1
ATOM 856 C C . GLY A 1 114 ? 15.018 2.642 -35.148 1.00 91.88 114 GLY A C 1
ATOM 857 O O . GLY A 1 114 ? 13.934 2.217 -35.549 1.00 91.88 114 GLY A O 1
ATOM 858 N N . ALA A 1 115 ? 16.118 2.609 -35.905 1.00 89.06 115 ALA A N 1
ATOM 859 C CA . ALA A 1 115 ? 16.112 2.218 -37.318 1.00 89.06 115 ALA A CA 1
ATOM 860 C C . ALA A 1 115 ? 15.767 0.733 -37.559 1.00 89.06 115 ALA A C 1
ATOM 862 O O . ALA A 1 115 ? 15.332 0.367 -38.650 1.00 89.06 115 ALA A O 1
ATOM 863 N N . SER A 1 116 ? 15.952 -0.139 -36.558 1.00 96.31 116 SER A N 1
ATOM 864 C CA . SER A 1 116 ? 15.675 -1.578 -36.671 1.00 96.31 116 SER A CA 1
ATOM 865 C C . SER A 1 116 ? 14.616 -2.049 -35.664 1.00 96.31 116 SER A C 1
ATOM 867 O O . SER A 1 116 ? 14.615 -1.586 -34.519 1.00 96.31 116 SER A O 1
ATOM 869 N N . PRO A 1 117 ? 13.741 -3.010 -36.034 1.00 96.81 117 PRO A N 1
ATOM 870 C CA . PRO A 1 117 ? 12.825 -3.657 -35.090 1.00 96.81 117 PRO A CA 1
ATOM 871 C C . PRO A 1 117 ? 13.549 -4.248 -33.876 1.00 96.81 117 PRO A C 1
ATOM 873 O O . PRO A 1 117 ? 13.098 -4.071 -32.750 1.00 96.81 117 PRO A O 1
ATOM 876 N N . ALA A 1 118 ? 14.727 -4.839 -34.089 1.00 96.50 118 ALA A N 1
ATOM 877 C CA . ALA A 1 118 ? 15.543 -5.406 -33.022 1.00 96.50 118 ALA A CA 1
ATOM 878 C C . ALA A 1 118 ? 15.985 -4.365 -31.975 1.00 96.50 118 ALA A C 1
ATOM 880 O O . ALA A 1 118 ? 15.929 -4.647 -30.779 1.00 96.50 118 ALA A O 1
ATOM 881 N N . LEU A 1 119 ? 16.411 -3.165 -32.394 1.00 96.31 119 LEU A N 1
ATOM 882 C CA . LEU A 1 119 ? 16.789 -2.097 -31.458 1.00 96.31 119 LEU A CA 1
ATOM 883 C C . LEU A 1 119 ? 15.575 -1.601 -30.663 1.00 96.31 119 LEU A C 1
ATOM 885 O O . LEU A 1 119 ? 1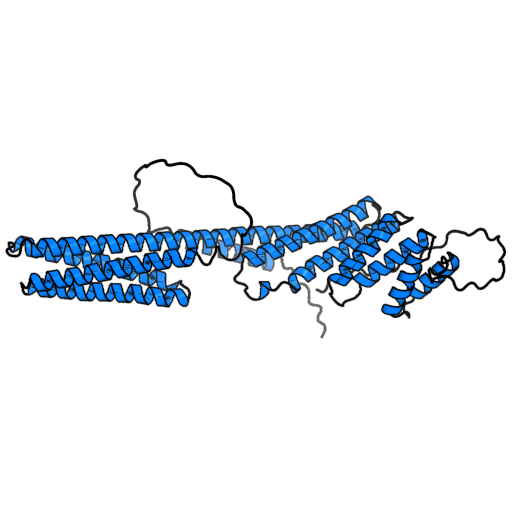5.660 -1.478 -29.445 1.00 96.31 119 LEU A O 1
ATOM 889 N N . ARG A 1 120 ? 14.437 -1.393 -31.334 1.00 97.56 120 ARG A N 1
ATOM 890 C CA . ARG A 1 120 ? 13.179 -0.970 -30.696 1.00 97.56 120 ARG A CA 1
ATOM 891 C C . ARG A 1 120 ? 12.672 -1.989 -29.677 1.00 97.56 120 ARG A C 1
ATOM 893 O O . ARG A 1 120 ? 12.340 -1.628 -28.551 1.00 97.56 120 ARG A O 1
ATOM 900 N N . ALA A 1 121 ? 12.693 -3.276 -30.025 1.00 97.06 121 ALA A N 1
ATOM 901 C CA . ALA A 1 121 ? 12.333 -4.351 -29.104 1.00 97.06 121 ALA A CA 1
ATOM 902 C C . ALA A 1 121 ? 13.240 -4.371 -27.862 1.00 97.06 121 ALA A C 1
ATOM 904 O O . ALA A 1 121 ? 12.741 -4.443 -26.741 1.00 97.06 121 ALA A O 1
ATOM 905 N N . ARG A 1 122 ? 14.561 -4.216 -28.034 1.00 97.25 122 ARG A N 1
ATOM 906 C CA . ARG A 1 122 ? 15.510 -4.128 -26.909 1.00 97.25 122 ARG A CA 1
ATOM 907 C C . ARG A 1 122 ? 15.302 -2.880 -26.054 1.00 97.25 122 ARG A C 1
ATOM 909 O O . ARG A 1 122 ? 15.418 -2.962 -24.833 1.00 97.25 122 ARG A O 1
ATOM 916 N N . ALA A 1 123 ? 14.995 -1.738 -26.669 1.00 97.50 123 ALA A N 1
ATOM 917 C CA . ALA A 1 123 ? 14.693 -0.506 -25.947 1.00 97.50 123 ALA A CA 1
ATOM 918 C C . ALA A 1 123 ? 13.447 -0.683 -25.066 1.00 97.50 123 ALA A C 1
ATOM 920 O O . ALA A 1 123 ? 13.492 -0.392 -23.874 1.00 97.50 123 ALA A O 1
ATOM 921 N N . ARG A 1 124 ? 12.371 -1.260 -25.615 1.00 98.38 124 ARG A N 1
ATOM 922 C CA . ARG A 1 124 ? 11.131 -1.572 -24.882 1.00 98.38 124 ARG A CA 1
ATOM 923 C C . ARG A 1 124 ? 11.337 -2.586 -23.760 1.00 98.38 124 ARG A C 1
ATOM 925 O O . ARG A 1 124 ? 10.823 -2.386 -22.665 1.00 98.38 124 ARG A O 1
ATOM 932 N N . ASP A 1 125 ? 12.119 -3.633 -23.995 1.00 97.88 125 ASP A N 1
ATOM 933 C CA . ASP A 1 125 ? 12.483 -4.595 -22.949 1.00 97.88 125 ASP A CA 1
ATOM 934 C C . ASP A 1 125 ? 13.292 -3.928 -21.825 1.00 97.88 125 ASP A C 1
ATOM 936 O O . ASP A 1 125 ? 12.988 -4.098 -20.644 1.00 97.88 125 ASP A O 1
ATOM 940 N N . SER A 1 126 ? 14.234 -3.050 -22.179 1.00 97.31 126 SER A N 1
ATOM 941 C CA . SER A 1 126 ? 15.001 -2.266 -21.204 1.00 97.31 126 SER A CA 1
ATOM 942 C C . SER A 1 126 ? 14.119 -1.285 -20.415 1.00 97.31 126 SER A C 1
ATOM 944 O O . SER A 1 126 ? 14.320 -1.129 -19.210 1.00 97.31 126 SER A O 1
ATOM 946 N N . ILE A 1 127 ? 13.097 -0.681 -21.040 1.00 98.19 127 ILE A N 1
ATOM 947 C CA . ILE A 1 127 ? 12.078 0.128 -20.342 1.00 98.19 127 ILE A CA 1
ATOM 948 C C . ILE A 1 127 ? 11.323 -0.750 -19.338 1.00 98.19 127 ILE A C 1
ATOM 950 O O . ILE A 1 127 ? 11.128 -0.344 -18.192 1.00 98.19 127 ILE A O 1
ATOM 954 N N . GLY A 1 128 ? 10.942 -1.967 -19.738 1.00 97.81 128 GLY A N 1
ATOM 955 C CA . GLY A 1 128 ? 10.319 -2.948 -18.851 1.00 97.81 128 GLY A CA 1
ATOM 956 C C . GLY A 1 128 ? 11.184 -3.249 -17.628 1.00 97.81 128 GLY A C 1
ATOM 957 O O . GLY A 1 128 ? 10.699 -3.202 -16.498 1.00 97.81 128 GLY A O 1
ATOM 958 N N . HIS A 1 129 ? 12.485 -3.464 -17.825 1.00 97.31 129 HIS A N 1
ATOM 959 C CA . HIS A 1 129 ? 13.436 -3.662 -16.731 1.00 97.31 129 HIS A CA 1
ATOM 960 C C . HIS A 1 129 ? 13.577 -2.437 -15.819 1.00 97.31 129 HIS A C 1
ATOM 962 O O . HIS A 1 129 ? 13.602 -2.595 -14.597 1.00 97.31 129 HIS A O 1
ATOM 968 N N . ALA A 1 130 ? 13.635 -1.225 -16.375 1.00 96.62 130 ALA A N 1
ATOM 969 C CA . ALA A 1 130 ? 13.700 0.006 -15.589 1.00 96.62 130 ALA A CA 1
ATOM 970 C C . ALA A 1 130 ? 12.454 0.187 -14.711 1.00 96.62 130 ALA A C 1
ATOM 972 O O . ALA A 1 130 ? 12.568 0.451 -13.515 1.00 96.62 130 ALA A O 1
ATOM 973 N N . ARG A 1 131 ? 11.261 -0.031 -15.279 1.00 97.69 131 ARG A N 1
ATOM 974 C CA . ARG A 1 131 ? 9.987 0.005 -14.545 1.00 97.69 131 ARG A CA 1
ATOM 975 C C . ARG A 1 131 ? 9.909 -1.078 -13.475 1.00 97.69 131 ARG A C 1
ATOM 977 O O . ARG A 1 131 ? 9.475 -0.805 -12.362 1.00 97.69 131 ARG A O 1
ATOM 984 N N . TYR A 1 132 ? 10.389 -2.280 -13.777 1.00 97.00 132 TYR A N 1
ATOM 985 C CA . TYR A 1 132 ? 10.479 -3.358 -12.797 1.00 97.00 132 TYR A CA 1
ATOM 986 C C . TYR A 1 132 ? 11.382 -2.987 -11.609 1.00 97.00 132 TYR A C 1
ATOM 988 O O . TYR A 1 132 ? 11.023 -3.232 -10.459 1.00 97.00 132 TYR A O 1
ATOM 996 N N . LYS A 1 133 ? 12.540 -2.360 -11.864 1.00 95.62 133 LYS A N 1
ATOM 997 C CA . LYS A 1 133 ? 13.417 -1.844 -10.802 1.00 95.62 133 LYS A CA 1
ATOM 998 C C . LYS A 1 133 ? 12.737 -0.740 -9.988 1.00 95.62 133 LYS A C 1
ATOM 1000 O O . LYS A 1 133 ? 12.737 -0.826 -8.764 1.00 95.62 133 LYS A O 1
ATOM 1005 N N . LEU A 1 134 ? 12.101 0.233 -10.647 1.00 95.25 134 LEU A N 1
ATOM 1006 C CA . LEU A 1 134 ? 11.347 1.306 -9.982 1.00 95.25 134 LEU A CA 1
ATOM 1007 C C . LEU A 1 134 ? 10.279 0.756 -9.028 1.00 95.25 134 LEU A C 1
ATOM 1009 O O . LEU A 1 134 ? 10.193 1.206 -7.889 1.00 95.25 134 LEU A O 1
ATOM 1013 N N . ALA A 1 135 ? 9.528 -0.262 -9.457 1.00 96.19 135 ALA A N 1
ATOM 1014 C CA . ALA A 1 135 ? 8.500 -0.910 -8.641 1.00 96.19 135 ALA A CA 1
ATOM 1015 C C . ALA A 1 135 ? 9.059 -1.583 -7.371 1.00 96.19 135 ALA A C 1
ATOM 1017 O O . ALA A 1 135 ? 8.348 -1.751 -6.384 1.00 96.19 135 ALA A O 1
ATOM 1018 N N . ASN A 1 136 ? 10.324 -2.008 -7.390 1.00 94.12 136 ASN A N 1
ATOM 1019 C CA . ASN A 1 136 ? 10.977 -2.607 -6.227 1.00 94.12 136 ASN A CA 1
ATOM 1020 C C . ASN A 1 136 ? 11.600 -1.553 -5.304 1.00 94.12 136 ASN A C 1
ATOM 1022 O O . ASN A 1 136 ? 11.554 -1.717 -4.086 1.00 94.12 136 ASN A O 1
ATOM 1026 N N . LEU A 1 137 ? 12.121 -0.457 -5.860 1.00 92.81 137 LEU A N 1
ATOM 1027 C CA . LEU A 1 137 ? 12.645 0.666 -5.078 1.00 92.81 137 LEU A CA 1
ATOM 1028 C C . LEU A 1 137 ? 11.541 1.439 -4.350 1.00 92.81 137 LEU A C 1
ATOM 1030 O O . LEU A 1 137 ? 11.765 1.909 -3.236 1.00 92.81 137 LEU A O 1
ATOM 1034 N N . SER A 1 138 ? 10.343 1.552 -4.935 1.00 90.25 138 SER A N 1
ATOM 1035 C CA . SER A 1 138 ? 9.215 2.233 -4.284 1.00 90.25 138 SER A CA 1
ATOM 1036 C C . SER A 1 138 ? 8.820 1.567 -2.964 1.00 90.25 138 SER A C 1
ATOM 1038 O O . SER A 1 138 ? 8.449 2.259 -2.024 1.00 90.25 138 SER A O 1
ATOM 1040 N N . MET A 1 139 ? 8.964 0.241 -2.861 1.00 87.94 139 MET A N 1
ATOM 1041 C CA . MET A 1 139 ? 8.715 -0.492 -1.615 1.00 87.94 139 MET A CA 1
ATOM 1042 C C . MET A 1 139 ? 9.795 -0.253 -0.560 1.00 87.94 139 MET A C 1
ATOM 1044 O O . MET A 1 139 ? 9.493 -0.262 0.625 1.00 87.94 139 MET A O 1
ATOM 1048 N N . GLN A 1 140 ? 11.052 -0.059 -0.966 1.00 87.25 140 GLN A N 1
ATOM 1049 C CA . GLN A 1 140 ? 12.165 0.132 -0.027 1.00 87.25 140 GLN A CA 1
ATOM 1050 C C . GLN A 1 140 ? 12.182 1.536 0.581 1.00 87.25 140 GLN A C 1
ATOM 1052 O O . GLN A 1 140 ? 12.583 1.705 1.728 1.00 87.25 140 GLN A O 1
ATOM 1057 N N . ASN A 1 141 ? 11.742 2.534 -0.187 1.00 84.06 141 ASN A N 1
ATOM 1058 C CA . ASN A 1 141 ? 11.798 3.940 0.207 1.00 84.06 141 ASN A CA 1
ATOM 1059 C C . ASN A 1 141 ? 10.504 4.453 0.854 1.00 84.06 141 ASN A C 1
ATOM 1061 O O . ASN A 1 141 ? 10.441 5.626 1.221 1.00 84.06 141 ASN A O 1
ATOM 1065 N N . SER A 1 142 ? 9.466 3.619 0.972 1.00 80.69 142 SER A N 1
ATOM 1066 C CA . SER A 1 142 ? 8.197 4.069 1.537 1.00 80.69 142 SER A CA 1
ATOM 1067 C C . SER A 1 142 ? 8.255 4.088 3.074 1.00 80.69 142 SER A C 1
ATOM 1069 O O . SER A 1 142 ? 8.522 3.052 3.688 1.00 80.69 142 SER A O 1
ATOM 1071 N N . PRO A 1 143 ? 7.989 5.234 3.728 1.00 69.56 143 PRO A N 1
ATOM 1072 C CA . PRO A 1 143 ? 8.095 5.379 5.183 1.00 69.56 143 PRO A CA 1
ATOM 1073 C C . PRO A 1 143 ? 7.067 4.551 5.974 1.00 69.56 143 PRO A C 1
ATOM 1075 O O . PRO A 1 143 ? 7.232 4.377 7.180 1.00 69.56 143 PRO A O 1
ATOM 1078 N N . GLY A 1 144 ? 6.048 3.984 5.315 1.00 59.66 144 GLY A N 1
ATOM 1079 C CA . GLY A 1 144 ? 4.997 3.185 5.961 1.00 59.66 144 GLY A CA 1
ATOM 1080 C C . GLY A 1 144 ? 5.471 1.880 6.618 1.00 59.66 144 GLY A C 1
ATOM 1081 O O . GLY A 1 144 ? 4.708 1.264 7.345 1.00 59.66 144 GLY A O 1
ATOM 1082 N N . ILE A 1 145 ? 6.732 1.465 6.437 1.00 56.19 145 ILE A N 1
ATOM 1083 C CA . ILE A 1 145 ? 7.300 0.305 7.155 1.00 56.19 145 ILE A CA 1
ATOM 1084 C C . ILE A 1 145 ? 7.480 0.600 8.659 1.00 56.19 145 ILE A C 1
ATOM 1086 O O . ILE A 1 145 ? 7.580 -0.326 9.462 1.00 56.19 145 ILE A O 1
ATOM 1090 N N . ALA A 1 146 ? 7.511 1.875 9.068 1.00 61.69 146 ALA A N 1
ATOM 1091 C CA . ALA A 1 146 ? 7.724 2.246 10.467 1.00 61.69 146 ALA A CA 1
ATOM 1092 C C . ALA A 1 146 ? 6.603 1.757 11.405 1.00 61.69 146 ALA A C 1
ATOM 1094 O O . ALA A 1 146 ? 6.888 1.451 12.561 1.00 61.69 146 ALA A O 1
ATOM 1095 N N . ASN A 1 147 ? 5.372 1.620 10.897 1.00 68.00 147 ASN A N 1
ATOM 1096 C CA . ASN A 1 147 ? 4.226 1.110 11.643 1.00 68.00 147 ASN A CA 1
ATOM 1097 C C . ASN A 1 147 ? 3.642 -0.120 10.933 1.00 68.00 147 ASN A C 1
ATOM 1099 O O . ASN A 1 147 ? 2.735 0.019 10.116 1.00 68.00 147 ASN A O 1
ATOM 1103 N N . PRO A 1 148 ? 4.103 -1.342 11.258 1.00 64.31 148 PRO A N 1
ATOM 1104 C CA . PRO A 1 148 ? 3.572 -2.572 10.663 1.00 64.31 148 PRO A CA 1
ATOM 1105 C C . PRO A 1 148 ? 2.086 -2.834 10.979 1.00 64.31 148 PRO A C 1
ATOM 1107 O O . PRO A 1 148 ? 1.527 -3.792 10.456 1.00 64.31 148 PRO A O 1
ATOM 1110 N N . GLY A 1 149 ? 1.458 -2.015 11.832 1.00 77.62 149 GLY A N 1
ATOM 1111 C CA . GLY A 1 149 ? 0.023 -2.057 12.122 1.00 77.62 149 GLY A CA 1
ATOM 1112 C C . GLY A 1 149 ? -0.855 -1.258 11.153 1.00 77.62 149 GLY A C 1
ATOM 1113 O O . GLY A 1 149 ? -2.068 -1.430 11.184 1.00 77.62 149 GLY A O 1
ATOM 1114 N N . ASP A 1 150 ? -0.282 -0.416 10.286 1.00 88.88 150 ASP A N 1
ATOM 1115 C CA . ASP A 1 150 ? -1.054 0.354 9.303 1.00 88.88 150 ASP A CA 1
ATOM 1116 C C . ASP A 1 150 ? -1.289 -0.473 8.027 1.00 88.88 150 ASP A C 1
ATOM 1118 O O . ASP A 1 150 ? -0.568 -0.384 7.024 1.00 88.88 150 ASP A O 1
ATOM 1122 N N . LEU A 1 151 ? -2.307 -1.335 8.094 1.00 90.31 151 LEU A N 1
ATOM 1123 C CA . LEU A 1 151 ? -2.718 -2.202 6.987 1.00 90.31 151 LEU A CA 1
ATOM 1124 C C . LEU A 1 151 ? -3.142 -1.394 5.748 1.00 90.31 151 LEU A C 1
ATOM 1126 O O . LEU A 1 151 ? -2.901 -1.834 4.620 1.00 90.31 151 LEU A O 1
ATOM 1130 N N . GLY A 1 152 ? -3.720 -0.204 5.948 1.00 91.06 152 GLY A N 1
ATOM 1131 C CA . GLY A 1 152 ? -4.147 0.695 4.876 1.00 91.06 152 GLY A CA 1
ATOM 1132 C C . GLY A 1 152 ? -2.964 1.231 4.071 1.00 91.06 152 GLY A C 1
ATOM 1133 O O . GLY A 1 152 ? -2.931 1.095 2.843 1.00 91.06 152 GLY A O 1
ATOM 1134 N N . ALA A 1 153 ? -1.934 1.747 4.747 1.00 91.25 153 ALA A N 1
ATOM 1135 C CA . ALA A 1 153 ? -0.713 2.202 4.083 1.00 91.25 153 ALA A CA 1
ATOM 1136 C C . ALA A 1 153 ? 0.016 1.058 3.359 1.00 91.25 153 ALA A C 1
ATOM 1138 O O . ALA A 1 153 ? 0.532 1.251 2.253 1.00 91.25 153 ALA A O 1
ATOM 1139 N N . MET A 1 154 ? 0.046 -0.145 3.945 1.00 92.00 154 MET A N 1
ATOM 1140 C CA . MET A 1 154 ? 0.634 -1.319 3.294 1.00 92.00 154 MET A CA 1
ATOM 1141 C C . MET A 1 154 ? -0.118 -1.686 2.008 1.00 92.00 154 MET A C 1
ATOM 1143 O O . MET A 1 154 ? 0.515 -1.921 0.974 1.00 92.00 154 MET A O 1
ATOM 1147 N N . LYS A 1 155 ? -1.457 -1.690 2.039 1.00 93.81 155 LYS A N 1
ATOM 1148 C CA . LYS A 1 155 ? -2.297 -1.943 0.862 1.00 93.81 155 LYS A CA 1
ATOM 1149 C C . LYS A 1 155 ? -1.992 -0.955 -0.267 1.00 93.81 155 LYS A C 1
ATOM 1151 O O . LYS A 1 155 ? -1.751 -1.382 -1.398 1.00 93.81 155 LYS A O 1
ATOM 1156 N N . GLU A 1 156 ? -1.936 0.341 0.032 1.00 93.88 156 GLU A N 1
ATOM 1157 C CA . GLU A 1 156 ? -1.690 1.383 -0.975 1.00 93.88 156 GLU A CA 1
ATOM 1158 C C . GLU A 1 156 ? -0.306 1.247 -1.637 1.00 93.88 156 GLU A C 1
ATOM 1160 O O . GLU A 1 156 ? -0.144 1.407 -2.854 1.00 93.88 156 GLU A O 1
ATOM 1165 N N . GLN A 1 157 ? 0.705 0.843 -0.863 1.00 92.56 157 GLN A N 1
ATOM 1166 C CA . GLN A 1 157 ? 2.033 0.540 -1.400 1.00 92.56 157 GLN A CA 1
ATOM 1167 C C . GLN A 1 157 ? 2.005 -0.631 -2.388 1.00 92.56 157 GLN A C 1
ATOM 1169 O O . GLN A 1 157 ? 2.613 -0.552 -3.464 1.00 92.56 157 GLN A O 1
ATOM 1174 N N . LEU A 1 158 ? 1.288 -1.712 -2.060 1.00 94.94 158 LEU A N 1
ATOM 1175 C CA . LEU A 1 158 ? 1.148 -2.856 -2.962 1.00 94.94 158 LEU A CA 1
ATOM 1176 C C . LEU A 1 158 ? 0.399 -2.468 -4.244 1.00 94.94 158 LEU A C 1
ATOM 1178 O O . LEU A 1 158 ? 0.811 -2.885 -5.330 1.00 94.94 158 LEU A O 1
ATOM 1182 N N . ILE A 1 159 ? -0.642 -1.634 -4.147 1.00 96.25 159 ILE A N 1
ATOM 1183 C CA . ILE A 1 159 ? -1.380 -1.100 -5.304 1.00 96.25 159 ILE A CA 1
ATOM 1184 C C . ILE A 1 159 ? -0.439 -0.306 -6.218 1.00 96.25 159 ILE A C 1
ATOM 1186 O O . ILE A 1 159 ? -0.361 -0.581 -7.421 1.00 96.25 159 ILE A O 1
ATOM 1190 N N . THR A 1 160 ? 0.345 0.610 -5.649 1.00 95.69 160 THR A N 1
ATOM 1191 C CA . THR A 1 160 ? 1.332 1.410 -6.392 1.00 95.69 160 THR A CA 1
ATOM 1192 C C . THR A 1 160 ? 2.380 0.524 -7.077 1.00 95.69 160 THR A C 1
ATOM 1194 O O . THR A 1 160 ? 2.723 0.726 -8.253 1.00 95.69 160 THR A O 1
ATOM 1197 N N . LYS A 1 161 ? 2.860 -0.519 -6.385 1.00 96.38 161 LYS A N 1
ATOM 1198 C CA . LYS A 1 161 ? 3.780 -1.503 -6.968 1.00 96.38 161 LYS A CA 1
ATOM 1199 C C . LYS A 1 161 ? 3.131 -2.253 -8.135 1.00 96.38 161 LYS A C 1
ATOM 1201 O O . LYS A 1 161 ? 3.751 -2.384 -9.192 1.00 96.38 161 LYS A O 1
ATOM 1206 N N . VAL A 1 162 ? 1.888 -2.718 -7.987 1.00 97.88 162 VAL A N 1
ATOM 1207 C CA . VAL A 1 162 ? 1.135 -3.408 -9.050 1.00 97.88 162 VAL A CA 1
ATOM 1208 C C . VAL A 1 162 ? 0.941 -2.513 -10.274 1.00 97.88 162 VAL A C 1
ATOM 1210 O O . VAL A 1 162 ? 1.096 -2.995 -11.402 1.00 97.88 162 VAL A O 1
ATOM 1213 N N . ALA A 1 163 ? 0.646 -1.226 -10.086 1.00 97.88 163 ALA A N 1
ATOM 1214 C CA . ALA A 1 163 ? 0.522 -0.267 -11.182 1.00 97.88 163 ALA A CA 1
ATOM 1215 C C . ALA A 1 163 ? 1.840 -0.143 -11.965 1.00 97.88 163 ALA A C 1
ATOM 1217 O O . ALA A 1 163 ? 1.866 -0.337 -13.183 1.00 97.88 163 ALA A O 1
ATOM 1218 N N . THR A 1 164 ? 2.959 0.041 -11.260 1.00 97.25 164 THR A N 1
ATOM 1219 C CA . THR A 1 164 ? 4.287 0.167 -11.884 1.00 97.25 164 THR A CA 1
ATOM 1220 C C . THR A 1 164 ? 4.725 -1.129 -12.582 1.00 97.25 164 THR A C 1
ATOM 1222 O O . THR A 1 164 ? 5.255 -1.104 -13.696 1.00 97.25 164 THR A O 1
ATOM 1225 N N . LEU A 1 165 ? 4.453 -2.294 -11.983 1.00 98.00 165 LEU A N 1
ATOM 1226 C CA . LEU A 1 165 ? 4.687 -3.592 -12.625 1.00 98.00 165 LEU A CA 1
ATOM 1227 C C . LEU A 1 165 ? 3.803 -3.794 -13.862 1.00 98.00 165 LEU A C 1
ATOM 1229 O O . LEU A 1 165 ? 4.232 -4.427 -14.827 1.00 98.00 165 LEU A O 1
ATOM 1233 N N . SER A 1 166 ? 2.586 -3.249 -13.873 1.00 98.50 166 SER A N 1
ATOM 1234 C CA . SER A 1 166 ? 1.705 -3.311 -15.043 1.00 98.50 166 SER A CA 1
ATOM 1235 C C . SER A 1 166 ? 2.278 -2.511 -16.215 1.00 98.50 166 SER A C 1
ATOM 1237 O O . SER A 1 166 ? 2.213 -2.975 -17.356 1.00 98.50 166 SER A O 1
ATOM 1239 N N . GLU A 1 167 ? 2.925 -1.371 -15.951 1.00 98.25 167 GLU A N 1
ATOM 1240 C CA . GLU A 1 167 ? 3.685 -0.645 -16.976 1.00 98.25 167 GLU A CA 1
ATOM 1241 C C . GLU A 1 167 ? 4.869 -1.465 -17.504 1.00 98.25 167 GLU A C 1
ATOM 1243 O O . GLU A 1 167 ? 5.075 -1.539 -18.718 1.00 98.25 167 GLU A O 1
ATOM 1248 N N . ALA A 1 168 ? 5.612 -2.136 -16.615 1.00 98.38 168 ALA A N 1
ATOM 1249 C CA . ALA A 1 168 ? 6.703 -3.027 -17.013 1.00 98.38 168 ALA A CA 1
ATOM 1250 C C . ALA A 1 168 ? 6.203 -4.161 -17.927 1.00 98.38 168 ALA A C 1
ATOM 1252 O O . ALA A 1 168 ? 6.775 -4.409 -18.990 1.00 98.38 168 ALA A O 1
ATOM 1253 N N . ALA A 1 169 ? 5.091 -4.808 -17.562 1.00 98.44 169 ALA A N 1
ATOM 1254 C CA . ALA A 1 169 ? 4.447 -5.832 -18.382 1.00 98.44 169 ALA A CA 1
ATOM 1255 C C . ALA A 1 169 ? 4.007 -5.288 -19.753 1.00 98.44 169 ALA A C 1
ATOM 1257 O O . ALA A 1 169 ? 4.168 -5.968 -20.768 1.00 98.44 169 ALA A O 1
ATOM 1258 N N . GLY A 1 170 ? 3.484 -4.059 -19.802 1.00 98.25 170 GLY A N 1
ATOM 1259 C CA . GLY A 1 170 ? 3.144 -3.376 -21.051 1.00 98.25 170 GLY A CA 1
ATOM 1260 C C . GLY A 1 170 ? 4.355 -3.201 -21.969 1.00 98.25 170 GLY A C 1
ATOM 1261 O O . GLY A 1 170 ? 4.274 -3.506 -23.161 1.00 98.25 170 GLY A O 1
ATOM 1262 N N . ALA A 1 171 ? 5.495 -2.788 -21.413 1.00 98.38 171 ALA A N 1
ATOM 1263 C CA . ALA A 1 171 ? 6.738 -2.615 -22.158 1.00 98.38 171 ALA A CA 1
ATOM 1264 C C . ALA A 1 171 ? 7.294 -3.951 -22.693 1.00 98.38 171 ALA A C 1
ATOM 1266 O O . ALA A 1 171 ? 7.608 -4.044 -23.880 1.00 98.38 171 ALA A O 1
ATOM 1267 N N . PHE A 1 172 ? 7.319 -5.012 -21.874 1.00 98.50 172 PHE A N 1
ATOM 1268 C CA . PHE A 1 172 ? 7.743 -6.350 -22.313 1.00 98.50 172 PHE A CA 1
ATOM 1269 C C . PHE A 1 172 ? 6.838 -6.927 -23.406 1.00 98.50 172 PHE A C 1
ATOM 1271 O O . PHE A 1 172 ? 7.321 -7.452 -24.409 1.00 98.50 172 PHE A O 1
ATOM 1278 N N . ARG A 1 173 ? 5.516 -6.782 -23.266 1.00 98.50 173 ARG A N 1
ATOM 1279 C CA . ARG A 1 173 ? 4.573 -7.180 -24.318 1.00 98.50 173 ARG A CA 1
ATOM 1280 C C . ARG A 1 173 ? 4.849 -6.424 -25.619 1.00 98.50 173 ARG A C 1
ATOM 1282 O O . ARG A 1 173 ? 4.950 -7.039 -26.672 1.00 98.50 173 ARG A O 1
ATOM 1289 N N . SER A 1 174 ? 5.024 -5.109 -25.528 1.00 98.25 174 SER A N 1
ATOM 1290 C CA . SER A 1 174 ? 5.307 -4.251 -26.679 1.00 98.25 174 SER A CA 1
ATOM 1291 C C . SER A 1 174 ? 6.636 -4.595 -27.367 1.00 98.25 174 SER A C 1
ATOM 1293 O O . SER A 1 174 ? 6.739 -4.488 -28.587 1.00 98.25 174 SER A O 1
ATOM 1295 N N . ALA A 1 175 ? 7.650 -5.040 -26.615 1.00 98.12 175 ALA A N 1
ATOM 1296 C CA . ALA A 1 175 ? 8.902 -5.554 -27.172 1.00 98.12 175 ALA A CA 1
ATOM 1297 C C . ALA A 1 175 ? 8.678 -6.828 -28.003 1.00 98.12 175 ALA A C 1
ATOM 1299 O O . ALA A 1 175 ? 9.180 -6.929 -29.122 1.00 98.12 175 ALA A O 1
ATOM 1300 N N . HIS A 1 176 ? 7.884 -7.769 -27.481 1.00 97.88 176 HIS A N 1
ATOM 1301 C CA . HIS A 1 176 ? 7.523 -8.997 -28.190 1.00 97.88 176 HIS A CA 1
ATOM 1302 C C . HIS A 1 176 ? 6.669 -8.727 -29.439 1.00 97.88 176 HIS A C 1
ATOM 1304 O O . HIS A 1 176 ? 6.892 -9.345 -30.477 1.00 97.88 176 HIS A O 1
ATOM 1310 N N . ASP A 1 177 ? 5.737 -7.774 -29.370 1.00 98.06 177 ASP A N 1
ATOM 1311 C CA . ASP A 1 177 ? 4.896 -7.394 -30.512 1.00 98.06 177 ASP A CA 1
ATOM 1312 C C . ASP A 1 177 ? 5.730 -6.790 -31.665 1.00 98.06 177 ASP A C 1
ATOM 1314 O O . ASP A 1 177 ? 5.377 -6.951 -32.834 1.00 98.06 177 ASP A O 1
ATOM 1318 N N . VAL A 1 178 ? 6.848 -6.113 -31.358 1.00 97.81 178 VAL A N 1
ATOM 1319 C CA . VAL A 1 178 ? 7.782 -5.569 -32.366 1.00 97.81 178 VAL A CA 1
ATOM 1320 C C . VAL A 1 178 ? 8.671 -6.646 -32.968 1.00 97.81 178 VAL A C 1
ATOM 1322 O O . VAL A 1 178 ? 8.876 -6.655 -34.181 1.00 97.81 178 VAL A O 1
ATOM 1325 N N . GLU A 1 179 ? 9.227 -7.517 -32.130 1.00 97.88 179 GLU A N 1
ATOM 1326 C CA . GLU A 1 179 ? 10.138 -8.580 -32.544 1.00 97.88 179 GLU A CA 1
ATOM 1327 C C . GLU A 1 179 ? 9.704 -9.904 -31.897 1.00 97.88 179 GLU A C 1
ATOM 1329 O O . GLU A 1 179 ? 10.181 -10.258 -30.814 1.00 97.88 179 GLU A O 1
ATOM 1334 N N . PRO A 1 180 ? 8.821 -10.681 -32.554 1.00 97.94 180 PRO A N 1
ATOM 1335 C CA . PRO A 1 180 ? 8.304 -11.925 -31.985 1.00 97.94 180 PRO A CA 1
ATOM 1336 C C . PRO A 1 180 ? 9.379 -12.979 -31.696 1.00 97.94 180 PRO A C 1
ATOM 1338 O O . PRO A 1 180 ? 9.166 -13.859 -30.865 1.00 97.94 180 PRO A O 1
ATOM 1341 N N . SER A 1 181 ? 10.538 -12.894 -32.361 1.00 97.25 181 SER A N 1
ATOM 1342 C CA . SER A 1 181 ? 11.682 -13.784 -32.126 1.00 97.25 181 SER A CA 1
ATOM 1343 C C . SER A 1 181 ? 12.488 -13.436 -30.864 1.00 97.25 181 SER A C 1
ATOM 1345 O O . SER A 1 181 ? 13.357 -14.206 -30.450 1.00 97.25 181 SER A O 1
ATOM 1347 N N . TYR A 1 182 ? 12.201 -12.298 -30.224 1.00 96.44 182 TYR A N 1
ATOM 1348 C CA . TYR A 1 182 ? 12.894 -11.831 -29.030 1.00 96.44 182 TYR A CA 1
ATOM 1349 C C . TYR A 1 182 ? 12.345 -12.500 -27.758 1.00 96.44 182 TYR A C 1
ATOM 1351 O O . TYR A 1 182 ? 11.593 -11.913 -26.980 1.00 96.44 182 TYR A O 1
ATOM 1359 N N . THR A 1 183 ? 12.744 -13.757 -27.544 1.00 96.44 183 THR A N 1
ATOM 1360 C CA . THR A 1 183 ? 12.313 -14.612 -26.421 1.00 96.44 183 THR A CA 1
ATOM 1361 C C . THR A 1 183 ? 12.414 -13.973 -25.025 1.00 96.44 183 THR A C 1
ATOM 1363 O O . THR A 1 183 ? 11.465 -14.154 -24.256 1.00 96.44 183 THR A O 1
ATOM 1366 N N . PRO A 1 184 ? 13.475 -13.207 -24.668 1.00 96.06 184 PRO A N 1
ATOM 1367 C CA . PRO A 1 184 ? 13.604 -12.636 -23.322 1.00 96.06 184 PRO A CA 1
ATOM 1368 C C . PRO A 1 184 ? 12.400 -11.791 -22.882 1.00 96.06 184 PRO A C 1
ATOM 1370 O O . PRO A 1 184 ? 11.987 -11.865 -21.726 1.00 96.06 184 PRO A O 1
ATOM 1373 N N . ALA A 1 185 ? 11.769 -11.064 -23.810 1.00 95.94 185 ALA A N 1
ATOM 1374 C CA . ALA A 1 185 ? 10.606 -10.238 -23.503 1.00 95.94 185 ALA A CA 1
ATOM 1375 C C . ALA A 1 185 ? 9.402 -11.063 -23.008 1.00 95.94 185 ALA A C 1
ATOM 1377 O O . ALA A 1 185 ? 8.708 -10.648 -22.081 1.00 95.94 185 ALA A O 1
ATOM 1378 N N . ILE A 1 186 ? 9.165 -12.254 -23.573 1.00 97.81 186 ILE A N 1
ATOM 1379 C CA . ILE A 1 186 ? 8.080 -13.145 -23.122 1.00 97.81 186 ILE A CA 1
ATOM 1380 C C . ILE A 1 186 ? 8.388 -13.701 -21.730 1.00 97.81 186 ILE A C 1
ATOM 1382 O O . ILE A 1 186 ? 7.510 -13.742 -20.868 1.00 97.81 186 ILE A O 1
ATOM 1386 N N . GLU A 1 187 ? 9.629 -14.127 -21.496 1.00 97.69 187 GLU A N 1
ATOM 1387 C CA . GLU A 1 187 ? 10.047 -14.677 -20.202 1.00 97.69 187 GLU A CA 1
ATOM 1388 C C . GLU A 1 187 ? 9.891 -13.640 -19.082 1.00 97.69 187 GLU A C 1
ATOM 1390 O O . GLU A 1 187 ? 9.361 -13.942 -18.007 1.00 97.69 187 GLU A O 1
ATOM 1395 N N . ASN A 1 188 ? 10.295 -12.400 -19.360 1.00 97.69 188 ASN A N 1
ATOM 1396 C CA . ASN A 1 188 ? 10.124 -11.265 -18.464 1.00 97.69 188 ASN A CA 1
ATOM 1397 C C . ASN A 1 188 ? 8.641 -10.926 -18.246 1.00 97.69 188 ASN A C 1
ATOM 1399 O O . ASN A 1 188 ? 8.217 -10.747 -17.103 1.00 97.69 188 ASN A O 1
ATOM 1403 N N . LEU A 1 189 ? 7.829 -10.906 -19.309 1.00 98.19 189 LEU A N 1
ATOM 1404 C CA . LEU A 1 189 ? 6.384 -10.678 -19.219 1.00 98.19 189 LEU A CA 1
ATOM 1405 C C . LEU A 1 189 ? 5.703 -11.699 -18.297 1.00 98.19 189 LEU A C 1
ATOM 1407 O O . LEU A 1 189 ? 4.921 -11.322 -17.423 1.00 98.19 189 LEU A O 1
ATOM 1411 N N . GLU A 1 190 ? 6.009 -12.985 -18.459 1.00 98.12 190 GLU A N 1
ATOM 1412 C CA . GLU A 1 190 ? 5.435 -14.050 -17.634 1.00 98.12 190 GLU A CA 1
ATOM 1413 C C . GLU A 1 190 ? 5.894 -13.967 -16.175 1.00 98.12 190 GLU A C 1
ATOM 1415 O O . GLU A 1 190 ? 5.096 -14.201 -15.263 1.00 98.12 190 GLU A O 1
ATOM 1420 N N . ARG A 1 191 ? 7.149 -13.575 -15.928 1.00 98.06 191 ARG A N 1
ATOM 1421 C CA . ARG A 1 191 ? 7.640 -13.307 -14.570 1.00 98.06 191 ARG A CA 1
ATOM 1422 C C . ARG A 1 191 ? 6.834 -12.193 -13.904 1.00 98.06 191 ARG A C 1
ATOM 1424 O O . ARG A 1 191 ? 6.306 -12.401 -12.813 1.00 98.06 191 ARG A O 1
ATOM 1431 N N . VAL A 1 192 ? 6.701 -11.048 -14.572 1.00 98.12 192 VAL A N 1
ATOM 1432 C CA . VAL A 1 192 ? 5.976 -9.888 -14.035 1.00 98.12 192 VAL A CA 1
ATOM 1433 C C . VAL A 1 192 ? 4.498 -10.207 -13.815 1.00 98.12 192 VAL A C 1
ATOM 1435 O O . VAL A 1 192 ? 3.943 -9.839 -12.785 1.00 98.12 192 VAL A O 1
ATOM 1438 N N . ARG A 1 193 ? 3.854 -10.956 -14.719 1.00 98.38 193 ARG A N 1
ATOM 1439 C CA . ARG A 1 193 ? 2.455 -11.389 -14.550 1.00 98.38 193 ARG A CA 1
ATOM 1440 C C . ARG A 1 193 ? 2.237 -12.234 -13.299 1.00 98.38 193 ARG A C 1
ATOM 1442 O O . ARG A 1 193 ? 1.237 -12.043 -12.609 1.00 98.38 193 ARG A O 1
ATOM 1449 N N . ARG A 1 194 ? 3.150 -13.164 -13.007 1.00 98.44 194 ARG A N 1
ATOM 1450 C CA . ARG A 1 194 ? 3.073 -13.991 -11.792 1.00 98.44 194 ARG A CA 1
ATOM 1451 C C . ARG A 1 194 ? 3.221 -13.145 -10.535 1.00 98.44 194 ARG A C 1
ATOM 1453 O O . ARG A 1 194 ? 2.460 -13.352 -9.598 1.00 98.44 194 ARG A O 1
ATOM 1460 N N . GLU A 1 195 ? 4.146 -12.191 -10.540 1.00 98.06 195 GLU A N 1
ATOM 1461 C CA . GLU A 1 195 ? 4.340 -11.279 -9.410 1.00 98.06 195 GLU A CA 1
ATOM 1462 C C . GLU A 1 195 ? 3.123 -10.366 -9.203 1.00 98.06 195 GLU A C 1
ATOM 1464 O O . GLU A 1 195 ? 2.609 -10.292 -8.094 1.00 98.06 195 GLU A O 1
ATOM 1469 N N . ILE A 1 196 ? 2.580 -9.759 -10.267 1.00 98.19 196 ILE A N 1
ATOM 1470 C CA . ILE A 1 196 ? 1.339 -8.964 -10.194 1.00 98.19 196 ILE A CA 1
ATOM 1471 C C . ILE A 1 196 ? 0.200 -9.785 -9.594 1.00 98.19 196 ILE A C 1
ATOM 1473 O O . ILE A 1 196 ? -0.541 -9.277 -8.757 1.00 98.19 196 ILE A O 1
ATOM 1477 N N . LYS A 1 197 ? 0.047 -11.046 -10.018 1.00 98.38 197 LYS A N 1
ATOM 1478 C CA . LYS A 1 197 ? -0.983 -11.924 -9.463 1.00 98.38 197 LYS A CA 1
ATOM 1479 C C . LYS A 1 197 ? -0.789 -12.112 -7.956 1.00 98.38 197 LYS A C 1
ATOM 1481 O O . LYS A 1 197 ? -1.721 -11.874 -7.208 1.00 98.38 197 LYS A O 1
ATOM 1486 N N . GLN A 1 198 ? 0.420 -12.469 -7.523 1.00 98.00 198 GLN A N 1
ATOM 1487 C CA . GLN A 1 198 ? 0.723 -12.657 -6.100 1.00 98.00 198 GLN A CA 1
ATOM 1488 C C . GLN A 1 198 ? 0.449 -11.399 -5.270 1.00 98.00 198 GLN A C 1
ATOM 1490 O O . GLN A 1 198 ? -0.074 -11.503 -4.168 1.00 98.00 198 GLN A O 1
ATOM 1495 N N . LEU A 1 199 ? 0.780 -10.217 -5.793 1.00 96.88 199 LEU A N 1
ATOM 1496 C CA . LEU A 1 199 ? 0.512 -8.953 -5.107 1.00 96.88 199 LEU A CA 1
ATOM 1497 C C . LEU A 1 199 ? -0.986 -8.634 -5.039 1.00 96.88 199 LEU A C 1
ATOM 1499 O O . LEU A 1 199 ? -1.439 -8.111 -4.032 1.00 96.88 199 LEU A O 1
ATOM 1503 N N . ARG A 1 200 ? -1.767 -8.967 -6.073 1.00 98.00 200 ARG A N 1
ATOM 1504 C CA . ARG A 1 200 ? -3.231 -8.822 -6.032 1.00 98.00 200 ARG A CA 1
ATOM 1505 C C . ARG A 1 200 ? -3.866 -9.746 -5.004 1.00 98.00 200 ARG A C 1
ATOM 1507 O O . ARG A 1 200 ? -4.700 -9.280 -4.244 1.00 98.00 200 ARG A O 1
ATOM 1514 N N . ASP A 1 201 ? -3.412 -10.996 -4.939 1.00 97.62 201 ASP A N 1
ATOM 1515 C CA . ASP A 1 201 ? -3.863 -11.947 -3.920 1.00 97.62 201 ASP A CA 1
ATOM 1516 C C . ASP A 1 201 ? -3.535 -11.417 -2.497 1.00 97.62 201 ASP A C 1
ATOM 1518 O O . ASP A 1 201 ? -4.311 -11.597 -1.565 1.00 97.62 201 ASP A O 1
ATOM 1522 N N . GLN A 1 202 ? -2.404 -10.715 -2.317 1.00 96.00 202 GLN A N 1
ATOM 1523 C CA . GLN A 1 202 ? -2.054 -10.053 -1.047 1.00 96.00 202 GLN A CA 1
ATOM 1524 C C . GLN A 1 202 ? -2.919 -8.825 -0.743 1.00 96.00 202 GLN A C 1
ATOM 1526 O O . GLN A 1 202 ? -3.285 -8.623 0.409 1.00 96.00 202 GLN A O 1
ATOM 1531 N N . ILE A 1 203 ? -3.234 -8.009 -1.752 1.00 96.44 203 ILE A N 1
ATOM 1532 C CA . ILE A 1 203 ? -4.130 -6.853 -1.604 1.00 96.44 203 ILE A CA 1
ATOM 1533 C C . ILE A 1 203 ? -5.521 -7.322 -1.171 1.00 96.44 203 ILE A C 1
ATOM 1535 O O . ILE A 1 203 ? -6.072 -6.766 -0.232 1.00 96.44 203 ILE A O 1
ATOM 1539 N N . GLU A 1 204 ? -6.050 -8.374 -1.797 1.00 97.12 204 GLU A N 1
ATOM 1540 C CA . GLU A 1 204 ? -7.345 -8.962 -1.431 1.00 97.12 204 GLU A CA 1
ATOM 1541 C C . GLU A 1 204 ? -7.341 -9.485 0.014 1.00 97.12 204 GLU A C 1
ATOM 1543 O O . GLU A 1 204 ? -8.259 -9.204 0.778 1.00 97.12 204 GLU A O 1
ATOM 1548 N N . ALA A 1 205 ? -6.265 -10.157 0.435 1.00 96.25 205 ALA A N 1
ATOM 1549 C CA . ALA A 1 205 ? -6.123 -10.602 1.821 1.00 96.25 205 ALA A CA 1
ATOM 1550 C C . ALA A 1 205 ? -6.035 -9.434 2.827 1.00 96.25 205 ALA A C 1
ATOM 1552 O O . ALA A 1 205 ? -6.552 -9.543 3.939 1.00 96.25 205 ALA A O 1
ATOM 1553 N N . LEU A 1 206 ? -5.384 -8.323 2.460 1.00 94.25 206 LEU A N 1
ATOM 1554 C CA . LEU A 1 206 ? -5.361 -7.109 3.286 1.00 94.25 206 LEU A CA 1
ATOM 1555 C C . LEU A 1 206 ? -6.741 -6.451 3.351 1.00 94.25 206 LEU A C 1
ATOM 1557 O O . LEU A 1 206 ? -7.135 -6.008 4.422 1.00 94.25 206 LEU A O 1
ATOM 1561 N N . ASP A 1 207 ? -7.489 -6.435 2.249 1.00 94.94 207 ASP A N 1
ATOM 1562 C CA . ASP A 1 207 ? -8.859 -5.915 2.212 1.00 94.94 207 ASP A CA 1
ATOM 1563 C C . ASP A 1 207 ? -9.794 -6.685 3.141 1.00 94.94 207 ASP A C 1
ATOM 1565 O O . ASP A 1 207 ? -10.550 -6.082 3.903 1.00 94.94 207 ASP A O 1
ATOM 1569 N N . GLU A 1 208 ? -9.717 -8.015 3.123 1.00 95.31 208 GLU A N 1
ATOM 1570 C CA . GLU A 1 208 ? -10.471 -8.852 4.056 1.00 95.31 208 GLU A CA 1
ATOM 1571 C C . GLU A 1 208 ? -10.082 -8.570 5.511 1.00 95.31 208 GLU A C 1
ATOM 1573 O O . GLU A 1 208 ? -10.957 -8.486 6.371 1.00 95.31 208 GLU A O 1
ATOM 1578 N N . MET A 1 209 ? -8.789 -8.385 5.788 1.00 92.50 209 MET A N 1
ATOM 1579 C CA . MET A 1 209 ? -8.294 -8.101 7.135 1.00 92.50 209 MET A CA 1
ATOM 1580 C C . MET A 1 209 ? -8.741 -6.727 7.643 1.00 92.50 209 MET A C 1
ATOM 1582 O O . MET A 1 209 ? -9.198 -6.627 8.779 1.00 92.50 209 MET A O 1
ATOM 1586 N N . ILE A 1 210 ? -8.663 -5.689 6.805 1.00 90.56 210 ILE A N 1
ATOM 1587 C CA . ILE A 1 210 ? -9.146 -4.338 7.128 1.00 90.56 210 ILE A CA 1
ATOM 1588 C C . ILE A 1 210 ? -10.649 -4.385 7.404 1.00 90.56 210 ILE A C 1
ATOM 1590 O O . ILE A 1 210 ? -11.102 -3.906 8.438 1.00 90.56 210 ILE A O 1
ATOM 1594 N N . LYS A 1 211 ? -11.422 -5.057 6.546 1.00 93.25 211 LYS A N 1
ATOM 1595 C CA . LYS A 1 211 ? -12.867 -5.197 6.742 1.00 93.25 211 LYS A CA 1
ATOM 1596 C C . LYS A 1 211 ? -13.215 -5.945 8.033 1.00 93.25 211 LYS A C 1
ATOM 1598 O O . LYS A 1 211 ? -14.154 -5.562 8.722 1.00 93.25 211 LYS A O 1
ATOM 1603 N N . GLN A 1 212 ? -12.480 -7.007 8.369 1.00 92.62 212 GLN A N 1
ATOM 1604 C CA . GLN A 1 212 ? -12.657 -7.719 9.641 1.00 92.62 212 GLN A CA 1
ATOM 1605 C C . GLN A 1 212 ? -12.325 -6.825 10.838 1.00 92.62 212 GLN A C 1
ATOM 1607 O O . GLN A 1 212 ? -13.040 -6.858 11.836 1.00 92.62 212 GLN A O 1
ATOM 1612 N N . GLN A 1 213 ? -11.276 -6.006 10.735 1.00 89.31 213 GLN A N 1
ATOM 1613 C CA . GLN A 1 213 ? -10.903 -5.048 11.771 1.00 89.31 213 GLN A CA 1
ATOM 1614 C C . GLN A 1 213 ? -11.990 -3.981 11.972 1.00 89.31 213 GLN A C 1
ATOM 1616 O O . GLN A 1 213 ? -12.379 -3.726 13.110 1.00 89.31 213 GLN A O 1
ATOM 1621 N N . GLU A 1 214 ? -12.526 -3.418 10.887 1.00 89.56 214 GLU A N 1
ATOM 1622 C CA . GLU A 1 214 ? -13.634 -2.456 10.917 1.00 89.56 214 GLU A CA 1
ATOM 1623 C C . GLU A 1 214 ? -14.907 -3.073 11.512 1.00 89.56 214 GLU A C 1
ATOM 1625 O O . GLU A 1 214 ? -15.554 -2.461 12.360 1.00 89.56 214 GLU A O 1
ATOM 1630 N N . GLN A 1 215 ? -15.256 -4.305 11.122 1.00 91.81 215 GLN A N 1
ATOM 1631 C CA . GLN A 1 215 ? -16.411 -5.018 11.677 1.00 91.81 215 GLN A CA 1
ATOM 1632 C C . GLN A 1 215 ? -16.249 -5.295 13.174 1.00 91.81 215 GLN A C 1
ATOM 1634 O O . GLN A 1 215 ? -17.178 -5.045 13.938 1.00 91.81 215 GLN A O 1
ATOM 1639 N N . ALA A 1 216 ? -15.072 -5.750 13.607 1.00 89.00 216 ALA A N 1
ATOM 1640 C CA . ALA A 1 216 ? -14.783 -5.967 15.021 1.00 89.00 216 ALA A CA 1
ATOM 1641 C C . ALA A 1 216 ? -14.814 -4.654 15.824 1.00 89.00 216 ALA A C 1
ATOM 1643 O O . ALA A 1 216 ? -15.230 -4.641 16.981 1.00 89.00 216 ALA A O 1
ATOM 1644 N N . GLN A 1 217 ? -14.394 -3.534 15.229 1.00 87.56 217 GLN A N 1
ATOM 1645 C CA . GLN A 1 217 ? -14.491 -2.220 15.863 1.00 87.56 217 GLN A CA 1
ATOM 1646 C C . GLN A 1 217 ? -15.948 -1.754 15.982 1.00 87.56 217 GLN A C 1
ATOM 1648 O O . GLN A 1 217 ? -16.351 -1.317 17.057 1.00 87.56 217 GLN A O 1
ATOM 1653 N N . GLN A 1 218 ? -16.755 -1.903 14.928 1.00 90.25 218 GLN A N 1
ATOM 1654 C CA . GLN A 1 218 ? -18.185 -1.577 14.965 1.00 90.25 218 GLN A CA 1
ATOM 1655 C C . GLN A 1 218 ? -18.946 -2.438 15.974 1.00 90.25 218 GLN A C 1
ATOM 1657 O O . GLN A 1 218 ? -19.777 -1.917 16.713 1.00 90.25 218 GLN A O 1
ATOM 1662 N N . GLN A 1 219 ? -18.651 -3.739 16.033 1.00 91.12 219 GLN A N 1
ATOM 1663 C CA . GLN A 1 219 ? -19.261 -4.633 17.011 1.00 91.12 219 GLN A CA 1
ATOM 1664 C C . GLN A 1 219 ? -18.901 -4.210 18.440 1.00 91.12 219 GLN A C 1
ATOM 1666 O O . GLN A 1 219 ? -19.798 -4.060 19.264 1.00 91.12 219 GLN A O 1
ATOM 1671 N N . ARG A 1 220 ? -17.627 -3.898 18.713 1.00 87.19 220 ARG A N 1
ATOM 1672 C CA . ARG A 1 220 ? -17.215 -3.378 20.027 1.00 87.19 220 ARG A CA 1
ATOM 1673 C C . ARG A 1 220 ? -17.899 -2.061 20.388 1.00 87.19 220 ARG A C 1
ATOM 1675 O O . ARG A 1 220 ? -18.307 -1.896 21.530 1.00 87.19 220 ARG A O 1
ATOM 1682 N N . GLN A 1 221 ? -18.072 -1.145 19.435 1.00 89.44 221 GLN A N 1
ATOM 1683 C CA . GLN A 1 221 ? -18.821 0.096 19.674 1.00 89.44 221 GLN A CA 1
ATOM 1684 C C . GLN A 1 221 ? -20.295 -0.178 20.006 1.00 89.44 221 GLN A C 1
ATOM 1686 O O . GLN A 1 221 ? -20.837 0.439 20.921 1.00 89.44 221 GLN A O 1
ATOM 1691 N N . GLN A 1 222 ? -20.940 -1.120 19.310 1.00 91.81 222 GLN A N 1
ATOM 1692 C CA . GLN A 1 222 ? -22.320 -1.513 19.611 1.00 91.81 222 GLN A CA 1
ATOM 1693 C C . GLN A 1 222 ? -22.444 -2.163 20.990 1.00 91.81 222 GLN A C 1
ATOM 1695 O O . GLN A 1 222 ? -23.363 -1.828 21.731 1.00 91.81 222 GLN A O 1
ATOM 1700 N N . GLU A 1 223 ? -21.524 -3.057 21.353 1.00 90.44 223 GLU A N 1
ATOM 1701 C CA . GLU A 1 223 ? -21.518 -3.707 22.665 1.00 90.44 223 GLU A CA 1
ATOM 1702 C C . GLU A 1 223 ? -21.283 -2.689 23.794 1.00 90.44 223 GLU A C 1
ATOM 1704 O O . GLU A 1 223 ? -21.997 -2.715 24.794 1.00 90.44 223 GLU A O 1
ATOM 1709 N N . GLN A 1 224 ? -20.368 -1.727 23.611 1.00 89.88 224 GLN A N 1
ATOM 1710 C CA . GLN A 1 224 ? -20.169 -0.620 24.558 1.00 89.88 224 GLN A CA 1
ATOM 1711 C C . GLN A 1 224 ? -21.417 0.257 24.696 1.00 89.88 224 GLN A C 1
ATOM 1713 O O . GLN A 1 224 ? -21.770 0.654 25.807 1.00 89.88 224 GLN A O 1
ATOM 1718 N N . GLN A 1 225 ? -22.104 0.549 23.588 1.00 92.88 225 GLN A N 1
ATOM 1719 C CA . GLN A 1 225 ? -23.328 1.343 23.615 1.00 92.88 225 GLN A CA 1
ATOM 1720 C C . GLN A 1 225 ? -24.469 0.601 24.319 1.00 92.88 225 GLN A C 1
ATOM 1722 O O . GLN A 1 225 ? -25.142 1.189 25.159 1.00 92.88 225 GLN A O 1
ATOM 1727 N N . GLN A 1 226 ? -24.639 -0.697 24.053 1.00 94.00 226 GLN A N 1
ATOM 1728 C CA . GLN A 1 226 ? -25.615 -1.527 24.761 1.00 94.00 226 GLN A CA 1
ATOM 1729 C C . GLN A 1 226 ? -25.301 -1.626 26.256 1.00 94.00 226 GLN A C 1
ATOM 1731 O O . GLN A 1 226 ? -26.217 -1.541 27.068 1.00 94.00 226 GLN A O 1
ATOM 1736 N N . ALA A 1 227 ? -24.026 -1.776 26.630 1.00 92.12 227 ALA A N 1
ATOM 1737 C CA . ALA A 1 227 ? -23.615 -1.767 28.031 1.00 92.12 227 ALA A CA 1
ATOM 1738 C C . ALA A 1 227 ? -23.952 -0.422 28.693 1.00 92.12 227 ALA A C 1
ATOM 1740 O O . ALA A 1 227 ? -24.524 -0.397 29.780 1.00 92.12 227 ALA A O 1
ATOM 1741 N N . ALA A 1 228 ? -23.679 0.701 28.020 1.00 95.19 228 ALA A N 1
ATOM 1742 C CA . ALA A 1 228 ? -24.046 2.021 28.523 1.00 95.19 228 ALA A CA 1
ATOM 1743 C C . ALA A 1 228 ? -25.565 2.185 28.702 1.00 95.19 228 ALA A C 1
ATOM 1745 O O . ALA A 1 228 ? -25.999 2.686 29.736 1.00 95.19 228 ALA A O 1
ATOM 1746 N N . ASP A 1 229 ? -26.368 1.733 27.735 1.00 95.88 229 ASP A N 1
ATOM 1747 C CA . ASP A 1 229 ? -27.833 1.794 27.810 1.00 95.88 229 ASP A CA 1
ATOM 1748 C C . ASP A 1 229 ? -28.363 0.961 28.994 1.00 95.88 229 ASP A C 1
ATOM 1750 O O . ASP A 1 229 ? -29.214 1.430 29.747 1.00 95.88 229 ASP A O 1
ATOM 1754 N N . ARG A 1 230 ? -27.801 -0.233 29.239 1.00 94.19 230 ARG A N 1
ATOM 1755 C CA . ARG A 1 230 ? -28.162 -1.064 30.404 1.00 94.19 230 ARG A CA 1
ATOM 1756 C C . ARG A 1 230 ? -27.797 -0.405 31.732 1.00 94.19 230 ARG A C 1
ATOM 1758 O O . ARG A 1 230 ? -28.562 -0.500 32.689 1.00 94.19 230 ARG A O 1
ATOM 1765 N N . LEU A 1 231 ? -26.644 0.261 31.810 1.00 92.88 231 LEU A N 1
ATOM 1766 C CA . LEU A 1 231 ? -26.245 1.009 33.005 1.00 92.88 231 LEU A CA 1
ATOM 1767 C C . LEU A 1 231 ? -27.167 2.208 33.263 1.00 92.88 231 LEU A C 1
ATOM 1769 O O . LEU A 1 231 ? -27.486 2.489 34.419 1.00 92.88 231 LEU A O 1
ATOM 1773 N N . GLU A 1 232 ? -27.622 2.888 32.208 1.00 96.62 232 GLU A N 1
ATOM 1774 C CA . GLU A 1 232 ? -28.601 3.974 32.311 1.00 96.62 232 GLU A CA 1
ATOM 1775 C C . GLU A 1 232 ? -29.969 3.452 32.781 1.00 96.62 232 GLU A C 1
ATOM 1777 O O . GLU A 1 232 ? -30.518 3.994 33.740 1.00 96.62 232 GLU A O 1
ATOM 1782 N N . ASP A 1 233 ? -30.465 2.348 32.212 1.00 95.81 233 ASP A N 1
ATOM 1783 C CA . ASP A 1 233 ? -31.711 1.697 32.643 1.00 95.81 233 ASP A CA 1
ATOM 1784 C C . ASP A 1 233 ? -31.647 1.264 34.121 1.00 95.81 233 ASP A C 1
ATOM 1786 O O . ASP A 1 233 ? -32.594 1.483 34.885 1.00 95.81 233 ASP A O 1
ATOM 1790 N N . LEU A 1 234 ? -30.521 0.680 34.555 1.00 92.94 234 LEU A N 1
ATOM 1791 C CA . LEU A 1 234 ? -30.282 0.316 35.957 1.00 92.94 234 LEU A CA 1
ATOM 1792 C C . LEU A 1 234 ? -30.296 1.547 36.866 1.00 92.94 234 LEU A C 1
ATOM 1794 O O . LEU A 1 234 ? -30.886 1.515 37.950 1.00 92.94 234 LEU A O 1
ATOM 1798 N N . ALA A 1 235 ? -29.673 2.641 36.431 1.00 94.81 235 ALA A N 1
ATOM 1799 C CA . ALA A 1 235 ? -29.680 3.885 37.178 1.00 94.81 235 ALA A CA 1
ATOM 1800 C C . ALA A 1 235 ? -31.091 4.476 37.304 1.00 94.81 235 ALA A C 1
ATOM 1802 O O . ALA A 1 235 ? -31.475 4.919 38.388 1.00 94.81 235 ALA A O 1
ATOM 1803 N N . GLU A 1 236 ? -31.883 4.458 36.230 1.00 96.12 236 GLU A N 1
ATOM 1804 C CA . GLU A 1 236 ? -33.269 4.931 36.246 1.00 96.12 236 GLU A CA 1
ATOM 1805 C C . GLU A 1 236 ? -34.147 4.100 37.186 1.00 96.12 236 GLU A C 1
ATOM 1807 O O . GLU A 1 236 ? -34.896 4.676 37.980 1.00 96.12 236 GLU A O 1
ATOM 1812 N N . GLN A 1 237 ? -34.031 2.768 37.154 1.00 92.94 237 GLN A N 1
ATOM 1813 C CA . GLN A 1 237 ? -34.747 1.879 38.080 1.00 92.94 237 GLN A CA 1
ATOM 1814 C C . GLN A 1 237 ? -34.390 2.204 39.535 1.00 92.94 237 GLN A C 1
ATOM 1816 O O . GLN A 1 237 ? -35.266 2.370 40.385 1.00 92.94 237 GLN A O 1
ATOM 1821 N N . GLN A 1 238 ? -33.103 2.398 39.808 1.00 89.94 238 GLN A N 1
ATOM 1822 C CA . GLN A 1 238 ? -32.596 2.700 41.141 1.00 89.94 238 GLN A CA 1
ATOM 1823 C C . GLN A 1 238 ? -33.037 4.086 41.648 1.00 89.94 238 GLN A C 1
ATOM 1825 O O . GLN A 1 238 ? -33.350 4.262 42.832 1.00 89.94 238 GLN A O 1
ATOM 1830 N N . GLN A 1 239 ? -33.135 5.066 40.748 1.00 93.56 239 GLN A N 1
ATOM 1831 C CA . GLN A 1 239 ? -33.687 6.388 41.031 1.00 93.56 239 GLN A CA 1
ATOM 1832 C C . GLN A 1 239 ? -35.196 6.318 41.328 1.00 93.56 239 GLN A C 1
ATOM 1834 O O . GLN A 1 239 ? -35.661 6.946 42.283 1.00 93.56 239 GLN A O 1
ATOM 1839 N N . GLN A 1 240 ? -35.953 5.538 40.548 1.00 92.88 240 GLN A N 1
ATOM 1840 C CA . GLN A 1 240 ? -37.392 5.338 40.749 1.00 92.88 240 GLN A CA 1
ATOM 1841 C C . GLN A 1 240 ? -37.682 4.688 42.107 1.00 92.88 240 GLN A C 1
ATOM 1843 O O . GLN A 1 240 ? -38.510 5.207 42.856 1.00 92.88 240 GLN A O 1
ATOM 1848 N N . GLU A 1 241 ? -36.952 3.632 42.481 1.00 88.19 241 GLU A N 1
ATOM 1849 C CA . GLU A 1 241 ? -37.083 3.002 43.804 1.00 88.19 241 GLU A CA 1
ATOM 1850 C C . GLU A 1 241 ? -36.810 3.985 44.952 1.00 88.19 241 GLU A C 1
ATOM 1852 O O . GLU A 1 241 ? -37.511 3.981 45.969 1.00 88.19 241 GLU A O 1
ATOM 1857 N N . SER A 1 242 ? -35.806 4.854 44.794 1.00 90.00 242 SER A N 1
ATOM 1858 C CA . SER A 1 242 ? -35.487 5.889 45.783 1.00 90.00 242 SER A CA 1
ATOM 1859 C C . SER A 1 242 ? -36.620 6.903 45.952 1.00 90.00 242 SER A C 1
ATOM 1861 O O . SER A 1 242 ? -36.954 7.316 47.072 1.00 90.00 242 SER A O 1
ATOM 1863 N N . ASP A 1 243 ? -37.235 7.319 44.847 1.00 91.12 243 ASP A N 1
ATOM 1864 C CA . ASP A 1 243 ? -38.339 8.271 44.879 1.00 91.12 243 ASP A CA 1
ATOM 1865 C C . ASP A 1 243 ? -39.628 7.628 45.424 1.00 91.12 243 ASP A C 1
ATOM 1867 O O . ASP A 1 243 ? -40.341 8.274 46.200 1.00 91.12 243 ASP A O 1
ATOM 1871 N N . GLU A 1 244 ? -39.892 6.349 45.134 1.00 87.38 244 GLU A N 1
ATOM 1872 C CA . GLU A 1 244 ? -40.977 5.579 45.761 1.00 87.38 244 GLU A CA 1
ATOM 1873 C C . GLU A 1 244 ? -40.784 5.438 47.279 1.00 87.38 244 GLU A C 1
ATOM 1875 O O . GLU A 1 244 ? -41.733 5.629 48.053 1.00 87.38 244 GLU A O 1
ATOM 1880 N N . ASN A 1 245 ? -39.549 5.185 47.722 1.00 84.38 245 ASN A N 1
ATOM 1881 C CA . ASN A 1 245 ? -39.184 5.117 49.138 1.00 84.38 245 ASN A CA 1
ATOM 1882 C C . ASN A 1 245 ? -39.423 6.437 49.875 1.00 84.38 245 ASN A C 1
ATOM 1884 O O . ASN A 1 245 ? -39.945 6.445 50.993 1.00 84.38 245 ASN A O 1
ATOM 1888 N N . ASN A 1 246 ? -39.093 7.563 49.243 1.00 86.31 246 ASN A N 1
ATOM 1889 C CA . ASN A 1 246 ? -39.334 8.882 49.824 1.00 86.31 246 ASN A CA 1
ATOM 1890 C C . ASN A 1 246 ? -40.823 9.248 49.885 1.00 86.31 246 ASN A C 1
ATOM 1892 O O . ASN A 1 246 ? -41.245 9.952 50.804 1.00 86.31 246 ASN A O 1
ATOM 1896 N N . GLN A 1 247 ? -41.632 8.798 48.922 1.00 84.69 247 GLN A N 1
ATOM 1897 C CA . GLN A 1 247 ? -43.059 9.127 48.879 1.00 84.69 247 GLN A CA 1
ATOM 1898 C C . GLN A 1 247 ? -43.901 8.310 49.867 1.00 84.69 247 GLN A C 1
ATOM 1900 O O . GLN A 1 247 ? -44.943 8.793 50.315 1.00 84.69 247 GLN A O 1
ATOM 1905 N N . ASN A 1 248 ? -43.457 7.107 50.244 1.00 81.69 248 ASN A N 1
ATOM 1906 C CA . ASN A 1 248 ? -44.185 6.220 51.153 1.00 81.69 248 ASN A CA 1
ATOM 1907 C C . ASN A 1 248 ? -43.291 5.707 52.307 1.00 81.69 248 ASN A C 1
ATOM 1909 O O . ASN A 1 248 ? -42.943 4.534 52.348 1.00 81.69 248 ASN A O 1
ATOM 1913 N N . PRO A 1 249 ? -42.963 6.533 53.317 1.00 71.19 249 PRO A N 1
ATOM 1914 C CA . PRO A 1 249 ? -42.110 6.112 54.437 1.00 71.19 249 PRO A CA 1
ATOM 1915 C C . PRO A 1 249 ? -42.799 5.187 55.469 1.00 71.19 249 PRO A C 1
ATOM 1917 O O . PRO A 1 249 ? -42.143 4.697 56.383 1.00 71.19 249 PRO A O 1
ATOM 1920 N N . GLN A 1 250 ? -44.115 4.936 55.364 1.00 71.25 250 GLN A N 1
ATOM 1921 C CA . GLN A 1 250 ? -44.883 4.047 56.263 1.00 71.25 250 GLN A CA 1
ATOM 1922 C C . GLN A 1 250 ? -45.402 2.787 55.548 1.00 71.25 250 GLN A C 1
ATOM 1924 O O . GLN A 1 250 ? -46.585 2.446 55.640 1.00 71.25 250 GLN A O 1
ATOM 1929 N N . GLN A 1 251 ? -44.534 2.100 54.809 1.00 63.16 251 GLN A N 1
ATOM 1930 C CA . GLN A 1 251 ? -44.900 0.855 54.135 1.00 63.16 251 GLN A CA 1
ATOM 1931 C C . GLN A 1 251 ? -45.093 -0.312 55.113 1.00 63.16 251 GLN A C 1
ATOM 1933 O O . GLN A 1 251 ? -44.504 -0.370 56.194 1.00 63.16 251 GLN A O 1
ATOM 1938 N N . GLN A 1 252 ? -45.970 -1.244 54.736 1.00 75.06 252 GLN A N 1
ATOM 1939 C CA . GLN A 1 252 ? -46.189 -2.483 55.482 1.00 75.06 252 GLN A CA 1
ATOM 1940 C C . GLN A 1 252 ? -44.964 -3.412 55.357 1.00 75.06 252 GLN A C 1
ATOM 1942 O O . GLN A 1 252 ? -44.265 -3.346 54.346 1.00 75.06 252 GLN A O 1
ATOM 1947 N N . PRO A 1 253 ? -44.729 -4.324 56.323 1.00 77.00 253 PRO A N 1
ATOM 1948 C CA . PRO A 1 253 ? -43.582 -5.240 56.302 1.00 77.00 253 PRO A CA 1
ATOM 1949 C C . PRO A 1 253 ? -43.434 -6.039 54.995 1.00 77.00 253 PRO A C 1
ATOM 1951 O O . PRO A 1 253 ? -42.318 -6.294 54.560 1.00 77.00 253 PRO A O 1
ATOM 1954 N N . GLU A 1 254 ? -44.550 -6.379 54.339 1.00 79.62 254 GLU A N 1
ATOM 1955 C CA . GLU A 1 254 ? -44.563 -7.112 53.062 1.00 79.62 254 GLU A CA 1
ATOM 1956 C C . GLU A 1 254 ? -43.986 -6.302 51.885 1.00 79.62 254 GLU A C 1
ATOM 1958 O O . GLU A 1 254 ? -43.384 -6.877 50.982 1.00 79.62 254 GLU A O 1
ATOM 1963 N N . GLN A 1 255 ? -44.124 -4.971 51.877 1.00 78.94 255 GLN A N 1
ATOM 1964 C CA . GLN A 1 255 ? -43.520 -4.131 50.833 1.00 78.94 255 GLN A CA 1
ATOM 1965 C C . GLN A 1 255 ? -42.015 -3.940 51.055 1.00 78.94 255 GLN A C 1
ATOM 1967 O O . GLN A 1 255 ? -41.256 -3.891 50.092 1.00 78.94 255 GLN A O 1
ATOM 1972 N N . GLN A 1 256 ? -41.577 -3.910 52.315 1.00 79.81 256 GLN A N 1
ATOM 1973 C CA . GLN A 1 256 ? -40.164 -3.788 52.671 1.00 79.81 256 GLN A CA 1
ATOM 1974 C C . GLN A 1 256 ? -39.364 -5.043 52.275 1.00 79.81 256 GLN A C 1
ATOM 1976 O O . GLN A 1 256 ? -38.217 -4.942 51.847 1.00 79.81 256 GLN A O 1
ATOM 1981 N N . GLU A 1 257 ? -39.978 -6.226 52.373 1.00 84.19 257 GLU A N 1
ATOM 1982 C CA . GLU A 1 257 ? -39.382 -7.490 51.921 1.00 84.19 257 GLU A CA 1
ATOM 1983 C C . GLU A 1 257 ? -39.260 -7.539 50.390 1.00 84.19 257 GLU A C 1
ATOM 1985 O O . GLU A 1 257 ? -38.231 -7.966 49.865 1.00 84.19 257 GLU A O 1
ATOM 1990 N N . LYS A 1 258 ? -40.260 -7.009 49.671 1.00 86.19 258 LYS A N 1
ATOM 1991 C CA . LYS A 1 258 ? -40.198 -6.868 48.212 1.00 86.19 258 LYS A CA 1
ATOM 1992 C C . LYS A 1 258 ? -39.064 -5.930 47.780 1.00 86.19 258 LYS A C 1
ATOM 1994 O O . LYS A 1 258 ? -38.263 -6.310 46.941 1.00 86.19 258 LYS A O 1
ATOM 1999 N N . GLN A 1 259 ? -38.922 -4.772 48.422 1.00 81.44 259 GLN A N 1
ATOM 2000 C CA . GLN A 1 259 ? -37.841 -3.825 48.117 1.00 81.44 259 GLN A CA 1
ATOM 2001 C C . GLN A 1 259 ? -36.442 -4.394 48.362 1.00 81.44 259 GLN A C 1
ATOM 2003 O O . GLN A 1 259 ? -35.518 -4.102 47.613 1.00 81.44 259 GLN A O 1
ATOM 2008 N N . GLN A 1 260 ? -36.261 -5.215 49.401 1.00 84.19 260 GLN A N 1
ATOM 2009 C CA . GLN A 1 260 ? -34.978 -5.889 49.619 1.00 84.19 260 GLN A CA 1
ATOM 2010 C C . GLN A 1 260 ? -34.667 -6.913 48.523 1.00 84.19 260 GLN A C 1
ATOM 2012 O O . GLN A 1 260 ? -33.495 -7.096 48.196 1.00 84.19 260 GLN A O 1
ATOM 2017 N N . SER A 1 261 ? -35.695 -7.574 47.982 1.00 88.75 261 SER A N 1
ATOM 2018 C CA . SER A 1 261 ? -35.554 -8.483 46.844 1.00 88.75 261 SER A CA 1
ATOM 2019 C C . SER A 1 261 ? -35.190 -7.719 45.573 1.00 88.75 261 SER A C 1
ATOM 2021 O O . SER A 1 261 ? -34.190 -8.059 44.948 1.00 88.75 261 SER A O 1
ATOM 2023 N N . ASP A 1 262 ? -35.948 -6.671 45.243 1.00 86.81 262 ASP A N 1
ATOM 2024 C CA . ASP A 1 262 ? -35.747 -5.852 44.039 1.00 86.81 262 ASP A CA 1
ATOM 2025 C C . ASP A 1 262 ? -34.332 -5.222 44.052 1.00 86.81 262 ASP A C 1
ATOM 2027 O O . ASP A 1 262 ? -33.565 -5.345 43.097 1.00 86.81 262 ASP A O 1
ATOM 2031 N N . GLN A 1 263 ? -33.892 -4.702 45.205 1.00 82.81 263 GLN A N 1
ATOM 2032 C CA . GLN A 1 263 ? -32.548 -4.141 45.372 1.00 82.81 263 GLN A CA 1
ATOM 2033 C C . GLN A 1 263 ? -31.429 -5.188 45.261 1.00 82.81 263 GLN A C 1
ATOM 2035 O O . GLN A 1 263 ? -30.323 -4.871 44.826 1.00 82.81 263 GLN A O 1
ATOM 2040 N N . GLN A 1 264 ? -31.688 -6.436 45.659 1.00 88.69 264 GLN A N 1
ATOM 2041 C CA . GLN A 1 264 ? -30.715 -7.511 45.493 1.00 88.69 264 GLN A CA 1
ATOM 2042 C C . GLN A 1 264 ? -30.608 -7.954 44.029 1.00 88.69 264 GLN A C 1
ATOM 2044 O O . GLN A 1 264 ? -29.498 -8.194 43.563 1.00 88.69 264 GLN A O 1
ATOM 2049 N N . GLU A 1 265 ? -31.722 -7.985 43.301 1.00 90.81 265 GLU A N 1
ATOM 2050 C CA . GLU A 1 265 ? -31.735 -8.260 41.863 1.00 90.81 265 GLU A CA 1
ATOM 2051 C C . GLU A 1 265 ? -30.981 -7.173 41.077 1.00 90.81 265 GLU A C 1
ATOM 2053 O O . GLU A 1 265 ? -30.159 -7.498 40.220 1.00 90.81 265 GLU A O 1
ATOM 2058 N N . LEU A 1 266 ? -31.152 -5.896 41.444 1.00 85.94 266 LEU A N 1
ATOM 2059 C CA . LEU A 1 266 ? -30.372 -4.784 40.884 1.00 85.94 266 LEU A CA 1
ATOM 2060 C C . LEU A 1 266 ? -28.867 -4.909 41.172 1.00 85.94 266 LEU A C 1
ATOM 2062 O O . LEU A 1 266 ? -28.052 -4.646 40.287 1.00 85.94 266 LEU A O 1
ATOM 2066 N N . CYS A 1 267 ? -28.480 -5.320 42.386 1.00 86.69 267 CYS A N 1
ATOM 2067 C CA . CYS A 1 267 ? -27.073 -5.580 42.713 1.00 86.69 267 CYS A CA 1
ATOM 2068 C C . CYS A 1 267 ? -26.486 -6.707 41.855 1.00 86.69 267 CYS A C 1
ATOM 2070 O O . CYS A 1 267 ? -25.362 -6.581 41.365 1.00 86.69 267 CYS A O 1
ATOM 2072 N N . ASP A 1 268 ? -27.231 -7.799 41.679 1.00 91.69 268 ASP A N 1
ATOM 2073 C CA . ASP A 1 268 ? -26.784 -8.950 40.896 1.00 91.69 268 ASP A CA 1
ATOM 2074 C C . ASP A 1 268 ? -26.655 -8.580 39.403 1.00 91.69 268 ASP A C 1
ATOM 2076 O O . ASP A 1 268 ? -25.669 -8.954 38.762 1.00 91.69 268 ASP A O 1
ATOM 2080 N N . GLN A 1 269 ? -27.578 -7.771 38.861 1.00 89.94 269 GLN A N 1
ATOM 2081 C CA . GLN A 1 269 ? -27.487 -7.233 37.495 1.00 89.94 269 GLN A CA 1
ATOM 2082 C C . GLN A 1 269 ? -26.285 -6.295 37.320 1.00 89.94 269 GLN A C 1
ATOM 2084 O O . GLN A 1 269 ? -25.496 -6.483 36.394 1.00 89.94 269 GLN A O 1
ATOM 2089 N N . ALA A 1 270 ? -26.086 -5.337 38.231 1.00 87.94 270 ALA A N 1
ATOM 2090 C CA . ALA A 1 270 ? -24.945 -4.422 38.177 1.00 87.94 270 ALA A CA 1
ATOM 2091 C C . ALA A 1 270 ? -23.603 -5.167 38.269 1.00 87.94 270 ALA A C 1
ATOM 2093 O O . ALA A 1 270 ? -22.644 -4.815 37.581 1.00 87.94 270 ALA A O 1
ATOM 2094 N N . GLN A 1 271 ? -23.532 -6.228 39.080 1.00 91.44 271 GLN A N 1
ATOM 2095 C CA . GLN A 1 271 ? -22.344 -7.074 39.160 1.00 91.44 271 GLN A CA 1
ATOM 2096 C C . GLN A 1 271 ? -22.104 -7.855 37.859 1.00 91.44 271 GLN A C 1
ATOM 2098 O O . GLN A 1 271 ? -20.962 -7.940 37.412 1.00 91.44 271 GLN A O 1
ATOM 2103 N N . SER A 1 272 ? -23.154 -8.390 37.230 1.00 92.19 272 SER A N 1
ATOM 2104 C CA . SER A 1 272 ? -23.029 -9.091 35.946 1.00 92.19 272 SER A CA 1
ATOM 2105 C C . SER A 1 272 ? -22.501 -8.174 34.838 1.00 92.19 272 SER A C 1
ATOM 2107 O O . SER A 1 272 ? -21.626 -8.578 34.072 1.00 92.19 272 SER A O 1
ATOM 2109 N N . GLU A 1 273 ? -22.985 -6.931 34.767 1.00 90.31 273 GLU A N 1
ATOM 2110 C CA . GLU A 1 273 ? -22.491 -5.932 33.807 1.00 90.31 273 GLU A CA 1
ATOM 2111 C C . GLU A 1 273 ? -21.036 -5.529 34.110 1.00 90.31 273 GLU A C 1
ATOM 2113 O O . GLU A 1 273 ? -20.220 -5.389 33.197 1.00 90.31 273 GLU A O 1
ATOM 2118 N N . GLN A 1 274 ? -20.662 -5.424 35.392 1.00 89.62 274 GLN A N 1
ATOM 2119 C CA . GLN A 1 274 ? -19.278 -5.164 35.803 1.00 89.62 274 GLN A CA 1
ATOM 2120 C C . GLN A 1 274 ? -18.315 -6.269 35.347 1.00 89.62 274 GLN A C 1
ATOM 2122 O O . GLN A 1 274 ? -17.209 -5.976 34.877 1.00 89.62 274 GLN A O 1
ATOM 2127 N N . ASP A 1 275 ? -18.713 -7.530 35.507 1.00 91.44 275 ASP A N 1
ATOM 2128 C CA . ASP A 1 275 ? -17.908 -8.681 35.102 1.00 91.44 275 ASP A CA 1
ATOM 2129 C C . ASP A 1 275 ? -17.772 -8.735 33.568 1.00 91.44 275 ASP A C 1
ATOM 2131 O O . ASP A 1 275 ? -16.667 -8.955 33.062 1.00 91.44 275 ASP A O 1
ATOM 2135 N N . GLY A 1 276 ? -18.847 -8.426 32.829 1.00 88.62 276 GLY A N 1
ATOM 2136 C CA . GLY A 1 276 ? -18.828 -8.304 31.366 1.00 88.62 276 GLY A CA 1
ATOM 2137 C C . GLY A 1 276 ? -17.871 -7.215 30.865 1.00 88.62 276 GLY A C 1
ATOM 2138 O O . GLY A 1 276 ? -17.004 -7.480 30.028 1.00 88.62 276 GLY A O 1
ATOM 2139 N N . LEU A 1 277 ? -17.945 -6.011 31.444 1.00 87.94 277 LEU A N 1
ATOM 2140 C CA . LEU A 1 277 ? -17.033 -4.900 31.134 1.00 87.94 277 LEU A CA 1
ATOM 2141 C C . LEU A 1 277 ? -15.574 -5.237 31.477 1.00 87.94 277 LEU A C 1
ATOM 2143 O O . LEU A 1 277 ? -14.659 -4.945 30.707 1.00 87.94 277 LEU A O 1
ATOM 2147 N N . SER A 1 278 ? -15.344 -5.915 32.604 1.00 89.00 278 SER A N 1
ATOM 2148 C CA . SER A 1 278 ? -14.000 -6.346 33.014 1.00 89.00 278 SER A CA 1
ATOM 2149 C C . SER A 1 278 ? -13.386 -7.336 32.026 1.00 89.00 278 SER A C 1
ATOM 2151 O O . SER A 1 278 ? -12.174 -7.309 31.801 1.00 89.00 278 SER A O 1
ATOM 2153 N N . GLN A 1 279 ? -14.196 -8.203 31.421 1.00 86.94 279 GLN A N 1
ATOM 2154 C CA . GLN A 1 279 ? -13.728 -9.141 30.405 1.00 86.94 279 GLN A CA 1
ATOM 2155 C C . GLN A 1 279 ? -13.364 -8.414 29.103 1.00 86.94 279 GLN A C 1
ATOM 2157 O O . GLN A 1 279 ? -12.302 -8.671 28.538 1.00 86.94 279 GLN A O 1
ATOM 2162 N N . MET A 1 280 ? -14.173 -7.428 28.705 1.00 83.62 280 MET A N 1
ATOM 2163 C CA . MET A 1 280 ? -13.910 -6.556 27.555 1.00 83.62 280 MET A CA 1
ATOM 2164 C C . MET A 1 280 ? -12.619 -5.721 27.727 1.00 83.62 280 MET A C 1
ATOM 2166 O O . MET A 1 280 ? -11.946 -5.399 26.747 1.00 83.62 280 MET A O 1
ATOM 2170 N N . SER A 1 281 ? -12.210 -5.448 28.974 1.00 82.88 281 SER A N 1
ATOM 2171 C CA . SER A 1 281 ? -10.981 -4.710 29.317 1.00 82.88 281 SER A CA 1
ATOM 2172 C C . SER A 1 281 ? -9.669 -5.377 28.977 1.00 82.88 281 SER A C 1
ATOM 2174 O O . SER A 1 281 ? -8.674 -4.695 28.726 1.00 82.88 281 SER A O 1
ATOM 2176 N N . GLN A 1 282 ? -9.641 -6.706 28.957 1.00 79.88 282 GLN A N 1
ATOM 2177 C CA . GLN A 1 282 ? -8.386 -7.430 28.786 1.00 79.88 282 GLN A CA 1
ATOM 2178 C C . GLN A 1 282 ? -7.868 -7.379 27.346 1.00 79.88 282 GLN A C 1
ATOM 2180 O O . GLN A 1 282 ? -6.703 -7.698 27.111 1.00 79.88 282 GLN A O 1
ATOM 2185 N N . GLU A 1 283 ? -8.702 -6.957 26.395 1.00 74.19 283 GLU A N 1
ATOM 2186 C CA . GLU A 1 283 ? -8.384 -6.951 24.966 1.00 74.19 283 GLU A CA 1
ATOM 2187 C C . GLU A 1 283 ? -8.071 -5.556 24.400 1.00 74.19 283 GLU A C 1
ATOM 2189 O O . GLU A 1 283 ? -7.819 -5.425 23.199 1.00 74.19 283 GLU A O 1
ATOM 2194 N N . GLN A 1 284 ? -8.083 -4.510 25.233 1.00 71.56 284 GLN A N 1
ATOM 2195 C CA . GLN A 1 284 ? -7.912 -3.124 24.792 1.00 71.56 284 GLN A CA 1
ATOM 2196 C C . GLN A 1 284 ? -6.476 -2.592 24.941 1.00 71.56 284 GLN A C 1
ATOM 2198 O O . GLN A 1 284 ? -5.648 -3.118 25.686 1.00 71.56 284 GLN A O 1
ATOM 2203 N N . ASN A 1 285 ? -6.179 -1.528 24.187 1.00 77.19 285 ASN A N 1
ATOM 2204 C CA . ASN A 1 285 ? -4.896 -0.823 24.220 1.00 77.19 285 ASN A CA 1
ATOM 2205 C C . ASN A 1 285 ? -4.702 -0.047 25.539 1.00 77.19 285 ASN A C 1
ATOM 2207 O O . ASN A 1 285 ? -5.666 0.266 26.236 1.00 77.19 285 ASN A O 1
ATOM 2211 N N . SER A 1 286 ? -3.451 0.324 25.846 1.00 78.62 286 SER A N 1
ATOM 2212 C CA . SER A 1 286 ? -3.065 1.008 27.096 1.00 78.62 286 SER A CA 1
ATOM 2213 C C . SER A 1 286 ? -3.861 2.278 27.397 1.00 78.62 286 SER A C 1
ATOM 2215 O O . SER A 1 286 ? -4.139 2.558 28.557 1.00 78.62 286 SER A O 1
ATOM 2217 N N . ASP A 1 287 ? -4.238 3.030 26.364 1.00 78.12 287 ASP A N 1
ATOM 2218 C CA . ASP A 1 287 ? -4.852 4.349 26.534 1.00 78.12 287 ASP A CA 1
ATOM 2219 C C . ASP A 1 287 ? -6.353 4.232 26.856 1.00 78.12 287 ASP A C 1
ATOM 2221 O O . ASP A 1 287 ? -6.881 4.973 27.683 1.00 78.12 287 ASP A O 1
ATOM 2225 N N . GLN A 1 288 ? -7.031 3.229 26.288 1.00 80.31 288 GLN A N 1
ATOM 2226 C CA . GLN A 1 288 ? -8.418 2.893 26.638 1.00 80.31 288 GLN A CA 1
ATOM 2227 C C . GLN A 1 288 ? -8.515 2.251 28.024 1.00 80.31 288 GLN A C 1
ATOM 2229 O O . GLN A 1 288 ? -9.504 2.427 28.736 1.00 80.31 288 GLN A O 1
ATOM 2234 N N . GLN A 1 289 ? -7.456 1.558 28.446 1.00 86.31 289 GLN A N 1
ATOM 2235 C CA . GLN A 1 289 ? -7.398 0.901 29.744 1.00 86.31 289 GLN A CA 1
ATOM 2236 C C . GLN A 1 289 ? -7.547 1.895 30.907 1.00 86.31 289 GLN A C 1
ATOM 2238 O O . GLN A 1 289 ? -8.227 1.593 31.887 1.00 86.31 289 GLN A O 1
ATOM 2243 N N . GLU A 1 290 ? -6.972 3.099 30.795 1.00 89.06 290 GLU A N 1
ATOM 2244 C CA . GLU A 1 290 ? -7.124 4.140 31.820 1.00 89.06 290 GLU A CA 1
ATOM 2245 C C . GLU A 1 290 ? -8.562 4.656 31.918 1.00 89.06 290 GLU A C 1
ATOM 2247 O O . GLU A 1 290 ? -9.076 4.830 33.024 1.00 89.06 290 GLU A O 1
ATOM 2252 N N . GLN A 1 291 ? -9.227 4.890 30.784 1.00 90.00 291 GLN A N 1
ATOM 2253 C CA . GLN A 1 291 ? -10.612 5.361 30.786 1.00 90.00 291 GLN A CA 1
ATOM 2254 C C . GLN A 1 291 ? -11.554 4.286 31.330 1.00 90.00 291 GLN A C 1
ATOM 2256 O O . GLN A 1 291 ? -12.447 4.582 32.121 1.00 90.00 291 GLN A O 1
ATOM 2261 N N . MET A 1 292 ? -11.323 3.021 30.983 1.00 90.75 292 MET A N 1
ATOM 2262 C CA . MET A 1 292 ? -12.170 1.948 31.486 1.00 90.75 292 MET A CA 1
ATOM 2263 C C . MET A 1 292 ? -11.965 1.675 32.976 1.00 90.75 292 MET A C 1
ATOM 2265 O O . MET A 1 292 ? -12.915 1.328 33.677 1.00 90.75 292 MET A O 1
ATOM 2269 N N . GLN A 1 293 ? -10.761 1.912 33.498 1.00 92.19 293 GLN A N 1
ATOM 2270 C CA . GLN A 1 293 ? -10.531 1.879 34.938 1.00 92.19 293 GLN A CA 1
ATOM 2271 C C . GLN A 1 293 ? -11.434 2.891 35.667 1.00 92.19 293 GLN A C 1
ATOM 2273 O O . GLN A 1 293 ? -11.956 2.577 36.734 1.00 92.19 293 GLN A O 1
ATOM 2278 N N . GLN A 1 294 ? -11.688 4.066 35.075 1.00 94.25 294 GLN A N 1
ATOM 2279 C CA . GLN A 1 294 ? -12.608 5.059 35.646 1.00 94.25 294 GLN A CA 1
ATOM 2280 C C . GLN A 1 294 ? -14.055 4.560 35.650 1.00 94.25 294 GLN A C 1
ATOM 2282 O O . GLN A 1 294 ? -14.728 4.675 36.674 1.00 94.25 294 GLN A O 1
ATOM 2287 N N . VAL A 1 295 ? -14.506 3.938 34.555 1.00 94.88 295 VAL A N 1
ATOM 2288 C CA . VAL A 1 295 ? -15.832 3.298 34.479 1.00 94.88 295 VAL A CA 1
ATOM 2289 C C . VAL A 1 295 ? -15.966 2.233 35.572 1.00 94.88 295 VAL A C 1
ATOM 2291 O O . VAL A 1 295 ? -16.966 2.185 36.290 1.00 94.88 295 VAL A O 1
ATOM 2294 N N . GLN A 1 296 ? -14.932 1.413 35.767 1.00 93.69 296 GLN A N 1
ATOM 2295 C CA . GLN A 1 296 ? -14.924 0.371 36.791 1.00 93.69 296 GLN A CA 1
ATOM 2296 C C . GLN A 1 296 ? -14.932 0.946 38.217 1.00 93.69 296 GLN A C 1
ATOM 2298 O O . GLN A 1 296 ? -15.608 0.408 39.097 1.00 93.69 296 GLN A O 1
ATOM 2303 N N . ASP A 1 297 ? -14.249 2.067 38.449 1.00 95.62 297 ASP A N 1
ATOM 2304 C CA . ASP A 1 297 ? -14.287 2.782 39.726 1.00 95.62 297 ASP A CA 1
ATOM 2305 C C . ASP A 1 297 ? -15.682 3.364 40.011 1.00 95.62 297 ASP A C 1
ATOM 2307 O O . ASP A 1 297 ? -16.146 3.312 41.153 1.00 95.62 297 ASP A O 1
ATOM 2311 N N . LYS A 1 298 ? -16.385 3.870 38.988 1.00 96.56 298 LYS A N 1
ATOM 2312 C CA . LYS A 1 298 ? -17.775 4.342 39.107 1.00 96.56 298 LYS A CA 1
ATOM 2313 C C . LYS A 1 298 ? -18.747 3.203 39.410 1.00 96.56 298 LYS A C 1
ATOM 2315 O O . LYS A 1 298 ? -19.572 3.333 40.313 1.00 96.56 298 LYS A O 1
ATOM 2320 N N . MET A 1 299 ? -18.581 2.055 38.760 1.00 94.12 299 MET A N 1
ATOM 2321 C CA . MET A 1 299 ? -19.339 0.834 39.067 1.00 94.12 299 MET A CA 1
ATOM 2322 C C . MET A 1 299 ? -19.115 0.369 40.516 1.00 94.12 299 MET A C 1
ATOM 2324 O O . MET A 1 299 ? -20.068 0.036 41.223 1.00 94.12 299 MET A O 1
ATOM 2328 N N . ASN A 1 300 ? -17.871 0.414 41.004 1.00 94.88 300 ASN A N 1
ATOM 2329 C CA . ASN A 1 300 ? -17.557 0.096 42.400 1.00 94.88 300 ASN A CA 1
ATOM 2330 C C . ASN A 1 300 ? -18.220 1.081 43.380 1.00 94.88 300 ASN A C 1
ATOM 2332 O O . ASN A 1 300 ? -18.783 0.652 44.387 1.00 94.88 300 ASN A O 1
ATOM 2336 N N . GLN A 1 301 ? -18.216 2.385 43.073 1.00 95.81 301 GLN A N 1
ATOM 2337 C CA . GLN A 1 301 ? -18.913 3.402 43.875 1.00 95.81 301 GLN A CA 1
ATOM 2338 C C . GLN A 1 301 ? -20.423 3.140 43.938 1.00 95.81 301 GLN A C 1
ATOM 2340 O O . GLN A 1 301 ? -21.015 3.233 45.017 1.00 95.81 301 GLN A O 1
ATOM 2345 N N . ALA A 1 302 ? -21.036 2.768 42.810 1.00 95.50 302 ALA A N 1
ATOM 2346 C CA . ALA A 1 302 ? -22.448 2.408 42.763 1.00 95.50 302 ALA A CA 1
ATOM 2347 C C . ALA A 1 302 ? -22.755 1.207 43.667 1.00 95.50 302 ALA A C 1
ATOM 2349 O O . ALA A 1 302 ? -23.687 1.253 44.471 1.00 95.50 302 ALA A O 1
ATOM 2350 N N . ARG A 1 303 ? -21.922 0.164 43.608 1.00 93.88 303 ARG A N 1
ATOM 2351 C CA . ARG A 1 303 ? -22.060 -1.042 44.434 1.00 93.88 303 ARG A CA 1
ATOM 2352 C C . ARG A 1 303 ? -21.950 -0.747 45.931 1.00 93.88 303 ARG A C 1
ATOM 2354 O O . ARG A 1 303 ? -22.794 -1.186 46.710 1.00 93.88 303 ARG A O 1
ATOM 2361 N N . GLU A 1 304 ? -20.954 0.036 46.343 1.00 95.94 304 GLU A N 1
ATOM 2362 C CA . GLU A 1 304 ? -20.798 0.449 47.746 1.00 95.94 304 GLU A CA 1
ATOM 2363 C C . GLU A 1 304 ? -22.003 1.266 48.244 1.00 95.94 304 GLU A C 1
ATOM 2365 O O . GLU A 1 304 ? -22.427 1.140 49.397 1.00 95.94 304 GLU A O 1
ATOM 2370 N N . ALA A 1 305 ? -22.580 2.110 47.385 1.00 95.38 305 ALA A N 1
ATOM 2371 C CA . ALA A 1 305 ? -23.782 2.872 47.700 1.00 95.38 305 ALA A CA 1
ATOM 2372 C C . ALA A 1 305 ? -25.031 1.970 47.804 1.00 95.38 305 ALA A C 1
ATOM 2374 O O . ALA A 1 305 ? -25.807 2.122 48.750 1.00 95.38 305 ALA A O 1
ATOM 2375 N N . GLN A 1 306 ? -25.186 0.968 46.935 1.00 92.31 306 GLN A N 1
ATOM 2376 C CA . GLN A 1 306 ? -26.262 -0.031 47.032 1.00 92.31 306 GLN A CA 1
ATOM 2377 C C . GLN A 1 306 ? -26.165 -0.867 48.318 1.00 92.31 306 GLN A C 1
ATOM 2379 O O . GLN A 1 306 ? -27.167 -1.071 49.007 1.00 92.31 306 GLN A O 1
ATOM 2384 N N . GLU A 1 307 ? -24.963 -1.299 48.712 1.00 93.56 307 GLU A N 1
ATOM 2385 C CA . GLU A 1 307 ? -24.759 -2.024 49.973 1.00 93.56 307 GLU A CA 1
ATOM 2386 C C . GLU A 1 307 ? -25.132 -1.169 51.194 1.00 93.56 307 GLU A C 1
ATOM 2388 O O . GLU A 1 307 ? -25.770 -1.665 52.131 1.00 93.56 307 GLU A O 1
ATOM 2393 N N . ARG A 1 308 ? -24.798 0.131 51.174 1.00 95.25 308 ARG A N 1
ATOM 2394 C CA . ARG A 1 308 ? -25.234 1.086 52.208 1.00 95.25 308 ARG A CA 1
ATOM 2395 C C . ARG A 1 308 ? -26.752 1.243 52.233 1.00 95.25 308 ARG A C 1
ATOM 2397 O O . ARG A 1 308 ? -27.330 1.244 53.321 1.00 95.25 308 ARG A O 1
ATOM 2404 N N . ALA A 1 309 ? -27.398 1.331 51.070 1.00 93.19 309 ALA A N 1
ATOM 2405 C CA . ALA A 1 309 ? -28.853 1.408 50.982 1.00 93.19 309 ALA A CA 1
ATOM 2406 C C . ALA A 1 309 ? -29.519 0.179 51.620 1.00 93.19 309 ALA A C 1
ATOM 2408 O O . ALA A 1 309 ? -30.422 0.319 52.448 1.00 93.19 309 ALA A O 1
ATOM 2409 N N . LYS A 1 310 ? -28.996 -1.016 51.328 1.00 92.06 310 LYS A N 1
ATOM 2410 C CA . LYS A 1 310 ? -29.481 -2.284 51.881 1.00 92.06 310 LYS A CA 1
ATOM 2411 C C . LYS A 1 310 ? -29.367 -2.341 53.400 1.00 92.06 310 LYS A C 1
ATOM 2413 O O . LYS A 1 310 ? -30.315 -2.741 54.079 1.00 92.06 310 LYS A O 1
ATOM 2418 N N . GLN A 1 311 ? -28.227 -1.921 53.948 1.00 94.19 311 GLN A N 1
ATOM 2419 C CA . GLN A 1 311 ? -28.023 -1.852 55.399 1.00 94.19 311 GLN A CA 1
ATOM 2420 C C . GLN A 1 311 ? -28.983 -0.846 56.051 1.00 94.19 311 GLN A C 1
ATOM 2422 O O . GLN A 1 311 ? -29.627 -1.169 57.049 1.00 94.19 311 GLN A O 1
ATOM 2427 N N . ALA A 1 312 ? -29.157 0.337 55.458 1.00 93.06 312 ALA A N 1
ATOM 2428 C CA . ALA A 1 312 ? -30.082 1.349 55.962 1.00 93.06 312 ALA A CA 1
ATOM 2429 C C . ALA A 1 312 ? -31.546 0.863 55.954 1.00 93.06 312 ALA A C 1
ATOM 2431 O O . ALA A 1 312 ? -32.272 1.092 56.926 1.00 93.06 312 ALA A O 1
ATOM 2432 N N . LEU A 1 313 ? -31.972 0.119 54.924 1.00 88.44 313 LEU A N 1
ATOM 2433 C CA . LEU A 1 313 ? -33.301 -0.508 54.882 1.00 88.44 313 LEU A CA 1
ATOM 2434 C C . LEU A 1 313 ? -33.492 -1.556 55.986 1.00 88.44 313 LEU A C 1
ATOM 2436 O O . LEU A 1 313 ? -34.570 -1.614 56.581 1.00 88.44 313 LEU A O 1
ATOM 2440 N N . GLN A 1 314 ? -32.466 -2.357 56.294 1.00 90.06 314 GLN A N 1
ATOM 2441 C CA . GLN A 1 314 ? -32.502 -3.333 57.396 1.00 90.06 314 GLN A CA 1
ATOM 2442 C C . GLN A 1 314 ? -32.606 -2.660 58.771 1.00 90.06 314 GLN A C 1
ATOM 2444 O O . GLN A 1 314 ? -33.255 -3.187 59.675 1.00 90.06 314 GLN A O 1
ATOM 2449 N N . GLU A 1 315 ? -32.003 -1.482 58.925 1.00 92.94 315 GLU A N 1
ATOM 2450 C CA . GLU A 1 315 ? -32.069 -0.676 60.147 1.00 92.94 315 GLU A CA 1
ATOM 2451 C C . GLU A 1 315 ? -33.352 0.171 60.255 1.00 92.94 315 GLU A C 1
ATOM 2453 O O . GLU A 1 315 ? -33.573 0.829 61.273 1.00 92.94 315 GLU A O 1
ATOM 2458 N N . GLY A 1 316 ? -34.211 0.159 59.229 1.00 88.75 316 GLY A N 1
ATOM 2459 C CA . GLY A 1 316 ? -35.436 0.962 59.172 1.00 88.75 316 GLY A CA 1
ATOM 2460 C C . GLY A 1 316 ? -35.196 2.453 58.908 1.00 88.75 316 GLY A C 1
ATOM 2461 O O . GLY A 1 316 ? -36.061 3.277 59.207 1.00 88.75 316 GLY A O 1
ATOM 2462 N N . LYS A 1 317 ? -34.030 2.818 58.364 1.00 92.75 317 LYS A N 1
ATOM 2463 C CA . LYS A 1 317 ? -33.639 4.195 58.040 1.00 92.75 317 LYS A CA 1
ATOM 2464 C C . LYS A 1 317 ? -33.913 4.509 56.568 1.00 92.75 317 LYS A C 1
ATOM 2466 O O . LYS A 1 317 ? -33.012 4.520 55.732 1.00 92.75 317 LYS A O 1
ATOM 2471 N N . THR A 1 318 ? -35.173 4.774 56.250 1.00 88.06 318 THR A N 1
ATOM 2472 C CA . THR A 1 318 ? -35.640 4.955 54.864 1.00 88.06 318 THR A CA 1
ATOM 2473 C C . THR A 1 318 ? -35.003 6.152 54.147 1.00 88.06 318 THR A C 1
ATOM 2475 O O . THR A 1 318 ? -34.702 6.052 52.964 1.00 88.06 318 THR A O 1
ATOM 2478 N N . GLU A 1 319 ? -34.741 7.262 54.846 1.00 91.38 319 GLU A N 1
ATOM 2479 C CA . GLU A 1 319 ? -34.098 8.450 54.251 1.00 91.38 319 GLU A CA 1
ATOM 2480 C C . GLU A 1 319 ? -32.627 8.194 53.875 1.00 91.38 319 GLU A C 1
ATOM 2482 O O . GLU A 1 319 ? -32.195 8.565 52.784 1.00 91.38 319 GLU A O 1
ATOM 2487 N N . GLU A 1 320 ? -31.861 7.524 54.749 1.00 93.94 320 GLU A N 1
ATOM 2488 C CA . GLU A 1 320 ? -30.465 7.144 54.468 1.00 93.94 320 GLU A CA 1
ATOM 2489 C C . GLU A 1 320 ? -30.393 6.158 53.292 1.00 93.94 320 GLU A C 1
ATOM 2491 O O . GLU A 1 320 ? -29.527 6.293 52.428 1.00 93.94 320 GLU A O 1
ATOM 2496 N N . ALA A 1 321 ? -31.338 5.213 53.219 1.00 91.06 321 ALA A N 1
ATOM 2497 C CA . ALA A 1 321 ? -31.440 4.275 52.108 1.00 91.06 321 ALA A CA 1
ATOM 2498 C C . ALA A 1 321 ? -31.733 4.973 50.774 1.00 91.06 321 ALA A C 1
ATOM 2500 O O . ALA A 1 321 ? -31.053 4.711 49.783 1.00 91.06 321 ALA A O 1
ATOM 2501 N N . ALA A 1 322 ? -32.697 5.898 50.758 1.00 91.69 322 ALA A N 1
ATOM 2502 C CA . ALA A 1 322 ? -33.054 6.641 49.556 1.00 91.69 322 ALA A CA 1
ATOM 2503 C C . ALA A 1 322 ? -31.887 7.507 49.049 1.00 91.69 322 ALA A C 1
ATOM 2505 O O . ALA A 1 322 ? -31.633 7.556 47.844 1.00 91.69 322 ALA A O 1
ATOM 2506 N N . GLN A 1 323 ? -31.142 8.156 49.951 1.00 94.88 323 GLN A N 1
ATOM 2507 C CA . GLN A 1 323 ? -29.951 8.928 49.587 1.00 94.88 323 GLN A CA 1
ATOM 2508 C C . GLN A 1 323 ? -28.856 8.034 48.985 1.00 94.88 323 GLN A C 1
ATOM 2510 O O . GLN A 1 323 ? -28.271 8.389 47.964 1.00 94.88 323 GLN A O 1
ATOM 2515 N N . ALA A 1 324 ? -28.614 6.862 49.574 1.00 94.56 324 ALA A N 1
ATOM 2516 C CA . ALA A 1 324 ? -27.639 5.907 49.059 1.00 94.56 324 ALA A CA 1
ATOM 2517 C C . ALA A 1 324 ? -28.055 5.322 47.690 1.00 94.56 324 ALA A C 1
ATOM 2519 O O . ALA A 1 324 ? -27.209 5.181 46.813 1.00 94.56 324 ALA A O 1
ATOM 2520 N N . GLN A 1 325 ? -29.352 5.080 47.451 1.00 92.62 325 GLN A N 1
ATOM 2521 C CA . GLN A 1 325 ? -29.863 4.707 46.122 1.00 92.62 325 GLN A CA 1
ATOM 2522 C C . GLN A 1 325 ? -29.625 5.812 45.075 1.00 92.62 325 GLN A C 1
ATOM 2524 O O . GLN A 1 325 ? -29.247 5.502 43.951 1.00 92.62 325 GLN A O 1
ATOM 2529 N N . LYS A 1 326 ? -29.776 7.097 45.435 1.00 95.12 326 LYS A N 1
ATOM 2530 C CA . LYS A 1 326 ? -29.473 8.226 44.526 1.00 95.12 326 LYS A CA 1
ATOM 2531 C C . LYS A 1 326 ? -27.989 8.320 44.189 1.00 95.12 326 LYS A C 1
ATOM 2533 O O . LYS A 1 326 ? -27.643 8.556 43.039 1.00 95.12 326 LYS A O 1
ATOM 2538 N N . GLU A 1 327 ? -27.120 8.121 45.179 1.00 96.25 327 GLU A N 1
ATOM 2539 C CA . GLU A 1 327 ? -25.668 8.066 44.959 1.00 96.25 327 GLU A CA 1
ATOM 2540 C C . GLU A 1 327 ? -25.292 6.913 44.019 1.00 96.25 327 GLU A C 1
ATOM 2542 O O . GLU A 1 327 ? -24.454 7.095 43.137 1.00 96.25 327 GLU A O 1
ATOM 2547 N N . ALA A 1 328 ? -25.941 5.755 44.169 1.00 94.88 328 ALA A N 1
ATOM 2548 C CA . ALA A 1 328 ? -25.725 4.615 43.290 1.00 94.88 328 ALA A CA 1
ATOM 2549 C C . ALA A 1 328 ? -26.198 4.881 41.852 1.00 94.88 328 ALA A C 1
ATOM 2551 O O . ALA A 1 328 ? -25.429 4.677 40.915 1.00 94.88 328 ALA A O 1
ATOM 2552 N N . ALA A 1 329 ? -27.411 5.420 41.684 1.00 95.75 329 ALA A N 1
ATOM 2553 C CA . ALA A 1 329 ? -27.952 5.802 40.382 1.00 95.75 329 ALA A CA 1
ATOM 2554 C C . ALA A 1 329 ? -27.062 6.836 39.670 1.00 95.75 329 ALA A C 1
ATOM 2556 O O . ALA A 1 329 ? -26.747 6.677 38.493 1.00 95.75 329 ALA A O 1
ATOM 2557 N N . GLN A 1 330 ? -26.586 7.859 40.389 1.00 97.31 330 GLN A N 1
ATOM 2558 C CA . GLN A 1 330 ? -25.681 8.859 39.822 1.00 97.31 330 GLN A CA 1
ATOM 2559 C C . GLN A 1 330 ? -24.352 8.235 39.367 1.00 97.31 330 GLN A C 1
ATOM 2561 O O . GLN A 1 330 ? -23.870 8.544 38.281 1.00 97.31 330 GLN A O 1
ATOM 2566 N N . ALA A 1 331 ? -23.763 7.342 40.168 1.00 96.94 331 ALA A N 1
ATOM 2567 C CA . ALA A 1 331 ? -22.519 6.672 39.799 1.00 96.94 331 ALA A CA 1
ATOM 2568 C C . ALA A 1 331 ? -22.685 5.764 38.563 1.00 96.94 331 ALA A C 1
ATOM 2570 O O . ALA A 1 331 ? -21.795 5.737 37.715 1.00 96.94 331 ALA A O 1
ATOM 2571 N N . LEU A 1 332 ? -23.827 5.078 38.422 1.00 94.88 332 LEU A N 1
ATOM 2572 C CA . LEU A 1 332 ? -24.163 4.292 37.227 1.00 94.88 332 LEU A CA 1
ATOM 2573 C C . LEU A 1 332 ? -24.368 5.176 35.985 1.00 94.88 332 LEU A C 1
ATOM 2575 O O . LEU A 1 332 ? -23.853 4.843 34.921 1.00 94.88 332 LEU A O 1
ATOM 2579 N N . GLN A 1 333 ? -25.043 6.325 36.117 1.00 96.50 333 GLN A N 1
ATOM 2580 C CA . GLN A 1 333 ? -25.185 7.296 35.021 1.00 96.50 333 GLN A CA 1
ATOM 2581 C C . GLN A 1 333 ? -23.833 7.843 34.562 1.00 96.50 333 GLN A C 1
ATOM 2583 O O . GLN A 1 333 ? -23.567 7.894 33.365 1.00 96.50 333 GLN A O 1
ATOM 2588 N N . GLU A 1 334 ? -22.959 8.212 35.501 1.00 97.12 334 GLU A N 1
ATOM 2589 C CA . GLU A 1 334 ? -21.611 8.687 35.178 1.00 97.12 334 GLU A CA 1
ATOM 2590 C C . GLU A 1 334 ? -20.777 7.587 34.494 1.00 97.12 334 GLU A C 1
ATOM 2592 O O . GLU A 1 334 ? -20.038 7.878 33.556 1.00 97.12 334 GLU A O 1
ATOM 2597 N N . ALA A 1 335 ? -20.923 6.320 34.906 1.00 96.12 335 ALA A N 1
ATOM 2598 C CA . ALA A 1 335 ? -20.288 5.184 34.233 1.00 96.12 335 ALA A CA 1
ATOM 2599 C C . ALA A 1 335 ? -20.808 4.995 32.793 1.00 96.12 335 ALA A C 1
ATOM 2601 O O . ALA A 1 335 ? -20.012 4.797 31.874 1.00 96.12 335 ALA A O 1
ATOM 2602 N N . ALA A 1 336 ? -22.126 5.097 32.587 1.00 96.19 336 ALA A N 1
ATOM 2603 C CA . ALA A 1 336 ? -22.765 5.008 31.274 1.00 96.19 336 ALA A CA 1
ATOM 2604 C C . ALA A 1 336 ? -22.330 6.148 30.336 1.00 96.19 336 ALA A C 1
ATOM 2606 O O . ALA A 1 336 ? -22.031 5.916 29.163 1.00 96.19 336 ALA A O 1
ATOM 2607 N N . GLU A 1 337 ? -22.257 7.380 30.848 1.00 96.44 337 GLU A N 1
ATOM 2608 C CA . GLU A 1 337 ? -21.811 8.551 30.089 1.00 96.44 337 GLU A CA 1
ATOM 2609 C C . GLU A 1 337 ? -20.343 8.412 29.664 1.00 96.44 337 GLU A C 1
ATOM 2611 O O . GLU A 1 337 ? -20.025 8.627 28.495 1.00 96.44 337 GLU A O 1
ATOM 2616 N N . GLN A 1 338 ? -19.469 7.950 30.566 1.00 94.81 338 GLN A N 1
ATOM 2617 C CA . GLN A 1 338 ? -18.063 7.673 30.250 1.00 94.81 338 GLN A CA 1
ATOM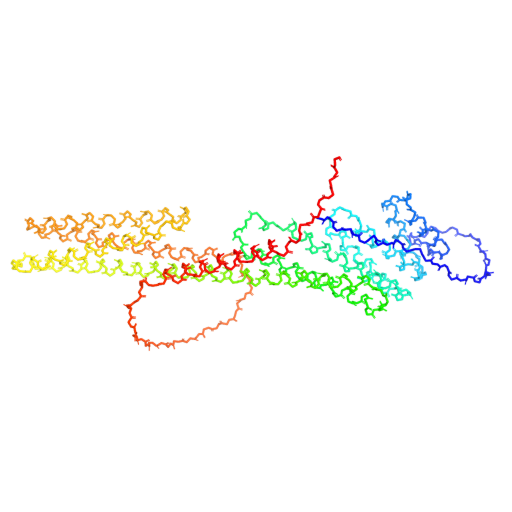 2618 C C . GLN A 1 338 ? -17.903 6.569 29.193 1.00 94.81 338 GLN A C 1
ATOM 2620 O O . GLN A 1 338 ? -17.083 6.704 28.285 1.00 94.81 338 GLN A O 1
ATOM 2625 N N . LEU A 1 339 ? -18.702 5.499 29.264 1.00 93.31 339 LEU A N 1
ATOM 2626 C CA . LEU A 1 339 ? -18.736 4.452 28.234 1.00 93.31 339 LEU A CA 1
ATOM 2627 C C . LEU A 1 339 ? -19.162 5.004 26.865 1.00 93.31 339 LEU A C 1
ATOM 2629 O O . LEU A 1 339 ? -18.543 4.685 25.847 1.00 93.31 339 LEU A O 1
ATOM 2633 N N . ARG A 1 340 ? -20.178 5.876 26.824 1.00 94.38 340 ARG A N 1
ATOM 2634 C CA . ARG A 1 340 ? -20.606 6.545 25.582 1.00 94.38 340 ARG A CA 1
ATOM 2635 C C . ARG A 1 340 ? -19.527 7.474 25.035 1.00 94.38 340 ARG A C 1
ATOM 2637 O O . ARG A 1 340 ? -19.290 7.463 23.828 1.00 94.38 340 ARG A O 1
ATOM 2644 N N . GLU A 1 341 ? -18.860 8.247 25.885 1.00 92.75 341 GLU A N 1
ATOM 2645 C CA . GLU A 1 341 ? -17.772 9.137 25.468 1.00 92.75 341 GLU A CA 1
ATOM 2646 C C . GLU A 1 341 ? -16.597 8.343 24.876 1.00 92.75 341 GLU A C 1
ATOM 2648 O O . GLU A 1 341 ? -16.082 8.702 23.814 1.00 92.75 341 GLU A O 1
ATOM 2653 N N . MET A 1 342 ? -16.247 7.204 25.480 1.00 89.44 342 MET A N 1
ATOM 2654 C CA . MET A 1 342 ? -15.230 6.286 24.956 1.00 89.44 342 MET A CA 1
ATOM 2655 C C . MET A 1 342 ? -15.592 5.778 23.553 1.00 89.44 342 MET A C 1
ATOM 2657 O O . MET A 1 342 ? -14.776 5.868 22.635 1.00 89.44 342 MET A O 1
ATOM 2661 N N . SER A 1 343 ? -16.846 5.356 23.349 1.00 87.81 343 SER A N 1
ATOM 2662 C CA . SER A 1 343 ? -17.324 4.888 22.039 1.00 87.81 343 SER A CA 1
ATOM 2663 C C . SER A 1 343 ? -17.280 5.972 20.947 1.00 87.81 343 SER A C 1
ATOM 2665 O O . SER A 1 343 ? -17.055 5.668 19.775 1.00 87.81 343 SER A O 1
ATOM 2667 N N . GLN A 1 344 ? -17.458 7.248 21.317 1.00 85.56 344 GLN A N 1
ATOM 2668 C CA . GLN A 1 344 ? -17.425 8.383 20.384 1.00 85.56 344 GLN A CA 1
ATOM 2669 C C . GLN A 1 344 ? -15.998 8.847 20.069 1.00 85.56 344 GLN A C 1
ATOM 2671 O O . GLN A 1 344 ? -15.726 9.275 18.945 1.00 85.56 344 GLN A O 1
ATOM 2676 N N . SER A 1 345 ? -15.095 8.747 21.046 1.00 81.44 345 SER A N 1
ATOM 2677 C CA . SER A 1 345 ? -13.686 9.142 20.922 1.00 81.44 345 SER A CA 1
ATOM 2678 C C . SER A 1 345 ? -12.962 8.313 19.857 1.00 81.44 345 SER A C 1
ATOM 2680 O O . SER A 1 345 ? -12.254 8.862 19.012 1.00 81.44 345 SER A O 1
ATOM 2682 N N . ASP A 1 346 ? -13.226 7.005 19.830 1.00 69.44 346 ASP A N 1
ATOM 2683 C CA . ASP A 1 346 ? -12.638 6.063 18.869 1.00 69.44 346 ASP A CA 1
ATOM 2684 C C . ASP A 1 346 ? -13.069 6.320 17.413 1.00 69.44 346 ASP A C 1
ATOM 2686 O O . ASP A 1 346 ? -12.387 5.899 16.478 1.00 69.44 346 ASP A O 1
ATOM 2690 N N . GLY A 1 347 ? -14.200 7.000 17.198 1.00 61.78 347 GLY A N 1
ATOM 2691 C CA . GLY A 1 347 ? -14.705 7.310 15.860 1.00 61.78 347 GLY A CA 1
ATOM 2692 C C . GLY A 1 347 ? -13.998 8.490 15.186 1.00 61.78 347 GLY A C 1
ATOM 2693 O O . GLY A 1 347 ? -13.946 8.549 13.960 1.00 61.78 347 GLY A O 1
ATOM 2694 N N . GLN A 1 348 ? -13.435 9.430 15.953 1.00 54.28 348 GLN A N 1
ATOM 2695 C CA . GLN A 1 348 ? -12.909 10.685 15.394 1.00 54.28 348 GLN A CA 1
ATOM 2696 C C . GLN A 1 348 ? -11.429 10.641 14.994 1.00 54.28 348 GLN A C 1
ATOM 2698 O O . GLN A 1 348 ? -11.020 11.417 14.125 1.00 54.28 348 GLN A O 1
ATOM 2703 N N . GLU A 1 349 ? -10.623 9.739 15.556 1.00 51.72 349 GLU A N 1
ATOM 2704 C CA . GLU A 1 349 ? -9.202 9.644 15.183 1.00 51.72 349 GLU A CA 1
ATOM 2705 C C . GLU A 1 349 ? -8.967 8.922 13.842 1.00 51.72 349 GLU A C 1
ATOM 2707 O O . GLU A 1 349 ? -7.915 9.107 13.229 1.00 51.72 349 GLU A O 1
ATOM 2712 N N . GLY A 1 350 ? -9.957 8.183 13.323 1.00 50.53 350 GLY A N 1
ATOM 2713 C CA . GLY A 1 350 ? -9.862 7.484 12.033 1.00 50.53 350 GLY A CA 1
ATOM 2714 C C . GLY A 1 350 ? -10.094 8.356 10.789 1.00 50.53 350 GLY A C 1
ATOM 2715 O O . GLY A 1 350 ? -9.516 8.086 9.740 1.00 50.53 350 GLY A O 1
ATOM 2716 N N . GLU A 1 351 ? -10.893 9.426 10.880 1.00 46.12 351 GLU A N 1
ATOM 2717 C CA . GLU A 1 351 ? -11.310 10.215 9.700 1.00 46.12 351 GLU A CA 1
ATOM 2718 C C . GLU A 1 351 ? -10.469 11.480 9.435 1.00 46.12 351 GLU A C 1
ATOM 2720 O O . GLU A 1 351 ? -10.566 12.074 8.362 1.00 46.12 351 GLU A O 1
ATOM 2725 N N . SER A 1 352 ? -9.593 11.909 10.352 1.00 44.47 352 SER A N 1
ATOM 2726 C CA . SER A 1 352 ? -8.864 13.186 10.191 1.00 44.47 352 SER A CA 1
ATOM 2727 C C . SER A 1 352 ? -7.566 13.131 9.369 1.00 44.47 352 SER A C 1
ATOM 2729 O O . SER A 1 352 ? -6.923 14.171 9.203 1.00 44.47 352 SER A O 1
ATOM 2731 N N . GLN A 1 353 ? -7.161 11.982 8.812 1.00 43.00 353 GLN A N 1
ATOM 2732 C CA . GLN A 1 353 ? -5.942 11.901 7.981 1.00 43.00 353 GLN A CA 1
ATOM 2733 C C . GLN A 1 353 ? -6.136 11.475 6.521 1.00 43.00 353 GLN A C 1
ATOM 2735 O O . GLN A 1 353 ? -5.154 11.463 5.777 1.00 43.00 353 GLN A O 1
ATOM 2740 N N . GLY A 1 354 ? -7.362 11.242 6.049 1.00 44.12 354 GLY A N 1
ATOM 2741 C CA . GLY A 1 354 ? -7.541 10.788 4.671 1.00 44.12 354 GLY A CA 1
ATOM 2742 C C . GLY A 1 354 ? -8.917 11.022 4.073 1.00 44.12 354 GLY A C 1
ATOM 2743 O O . GLY A 1 354 ? -9.555 10.047 3.736 1.00 44.12 354 GLY A O 1
ATOM 2744 N N . ASP A 1 355 ? -9.359 12.275 3.918 1.00 39.59 355 ASP A N 1
ATOM 2745 C CA . ASP A 1 355 ? -10.065 12.708 2.696 1.00 39.59 355 ASP A CA 1
ATOM 2746 C C . ASP A 1 355 ? -10.474 14.190 2.748 1.00 39.59 355 ASP A C 1
ATOM 2748 O O . ASP A 1 355 ? -11.521 14.585 3.255 1.00 39.59 355 ASP A O 1
ATOM 2752 N N . GLN A 1 356 ? -9.653 15.040 2.128 1.00 38.84 356 GLN A N 1
ATOM 2753 C CA . GLN A 1 356 ? -10.061 16.362 1.646 1.00 38.84 356 GLN A CA 1
ATOM 2754 C C . GLN A 1 356 ? -10.434 16.280 0.156 1.00 38.84 356 GLN A C 1
ATOM 2756 O O . GLN A 1 356 ? -9.935 17.080 -0.632 1.00 38.84 356 GLN A O 1
ATOM 2761 N N . GLN A 1 357 ? -11.266 15.326 -0.292 1.00 46.22 357 GLN A N 1
ATOM 2762 C CA . GLN A 1 357 ? -11.760 15.402 -1.676 1.00 46.22 357 GLN A CA 1
ATOM 2763 C C . GLN A 1 357 ? -13.029 14.615 -2.052 1.00 46.22 357 GLN A C 1
ATOM 2765 O O . GLN A 1 357 ? -13.074 14.043 -3.136 1.00 46.22 357 GLN A O 1
ATOM 2770 N N . SER A 1 358 ? -14.122 14.688 -1.283 1.00 40.31 358 SER A N 1
ATOM 2771 C CA . SER A 1 358 ? -15.450 14.407 -1.873 1.00 40.31 358 SER A CA 1
ATOM 2772 C C . SER A 1 358 ? -16.635 14.961 -1.074 1.00 40.31 358 SER A C 1
ATOM 2774 O O . SER A 1 358 ? -17.340 14.241 -0.377 1.00 40.31 358 SER A O 1
ATOM 2776 N N . GLU A 1 359 ? -16.924 16.252 -1.253 1.00 39.16 359 GLU A N 1
ATOM 2777 C CA . GLU A 1 359 ? -18.271 16.798 -1.046 1.00 39.16 359 GLU A CA 1
ATOM 2778 C C . GLU A 1 359 ? -19.121 16.557 -2.305 1.00 39.16 359 GLU A C 1
ATOM 2780 O O . GLU A 1 359 ? -18.842 17.149 -3.344 1.00 39.16 359 GLU A O 1
ATOM 2785 N N . GLN A 1 360 ? -20.156 15.711 -2.213 1.00 44.06 360 GLN A N 1
ATOM 2786 C CA . GLN A 1 360 ? -21.511 15.893 -2.786 1.00 44.06 360 GLN A CA 1
ATOM 2787 C C . GLN A 1 360 ? -22.227 14.550 -2.999 1.00 44.06 360 GLN A C 1
ATOM 2789 O O . GLN A 1 360 ? -22.065 13.916 -4.037 1.00 44.06 360 GLN A O 1
ATOM 2794 N N . ALA A 1 361 ? -23.108 14.187 -2.065 1.00 39.06 361 ALA A N 1
ATOM 2795 C CA . ALA A 1 361 ? -24.449 13.635 -2.322 1.00 39.06 361 ALA A CA 1
ATOM 2796 C C . ALA A 1 361 ? -25.108 13.368 -0.955 1.00 39.06 361 ALA A C 1
ATOM 2798 O O . ALA A 1 361 ? -24.702 12.482 -0.221 1.00 39.06 361 ALA A O 1
ATOM 2799 N N . GLN A 1 362 ? -25.925 14.285 -0.447 1.00 41.12 362 GLN A N 1
ATOM 2800 C CA . GLN A 1 362 ? -27.366 14.375 -0.702 1.00 41.12 362 GLN A CA 1
ATOM 2801 C C . GLN A 1 362 ? -28.191 13.401 0.162 1.00 41.12 362 GLN A C 1
ATOM 2803 O O . GLN A 1 362 ? -28.419 12.244 -0.158 1.00 41.12 362 GLN A O 1
ATOM 2808 N N . SER A 1 363 ? -28.636 13.993 1.266 1.00 46.62 363 SER A N 1
ATOM 2809 C CA . SER A 1 363 ? -29.829 13.777 2.081 1.00 46.62 363 SER A CA 1
ATOM 2810 C C . SER A 1 363 ? -30.939 12.874 1.521 1.00 46.62 363 SER A C 1
ATOM 2812 O O . SER A 1 363 ? -31.449 13.123 0.429 1.00 46.62 363 SER A O 1
ATOM 2814 N N . GLY A 1 364 ? -31.451 12.000 2.394 1.00 39.94 364 GLY A N 1
ATOM 2815 C CA . GLY A 1 364 ? -32.851 11.562 2.406 1.00 39.94 364 GLY A CA 1
ATOM 2816 C C . GLY A 1 364 ? -33.031 10.054 2.569 1.00 39.94 364 GLY A C 1
ATOM 2817 O O . GLY A 1 364 ? -32.720 9.309 1.654 1.00 39.94 364 GLY A O 1
ATOM 2818 N N . GLU A 1 365 ? -33.583 9.601 3.698 1.00 37.47 365 GLU A N 1
ATOM 2819 C CA . GLU A 1 365 ? -35.005 9.217 3.816 1.00 37.47 365 GLU A CA 1
ATOM 2820 C C . GLU A 1 365 ? -35.237 8.273 5.017 1.00 37.47 365 GLU A C 1
ATOM 2822 O O . GLU A 1 365 ? -34.509 7.312 5.246 1.00 37.47 365 GLU A O 1
ATOM 2827 N N . GLN A 1 366 ? -36.261 8.601 5.810 1.00 42.97 366 GLN A N 1
ATOM 2828 C CA . GLN A 1 366 ? -36.795 7.833 6.938 1.00 42.97 366 GLN A CA 1
ATOM 2829 C C . GLN A 1 366 ? -37.519 6.553 6.482 1.00 42.97 366 GLN A C 1
ATOM 2831 O O . GLN A 1 366 ? -38.247 6.580 5.495 1.00 42.97 366 GLN A O 1
ATOM 2836 N N . GLY A 1 367 ? -37.475 5.500 7.307 1.00 36.34 367 GLY A N 1
ATOM 2837 C CA . GLY A 1 367 ? -38.448 4.394 7.301 1.00 36.34 367 GLY A CA 1
ATOM 2838 C C . GLY A 1 367 ? -38.027 3.272 8.263 1.00 36.34 367 GLY A C 1
ATOM 2839 O O . GLY A 1 367 ? -37.073 2.569 7.979 1.00 36.34 367 GLY A O 1
ATOM 2840 N N . GLN A 1 368 ? -38.502 3.240 9.513 1.00 38.50 368 GLN A N 1
ATOM 2841 C CA . GLN A 1 368 ? -39.718 2.564 10.009 1.00 38.50 368 GLN A CA 1
ATOM 2842 C C . GLN A 1 368 ? -39.572 1.035 10.247 1.00 38.50 368 GLN A C 1
ATOM 2844 O O . GLN A 1 368 ? -39.571 0.235 9.324 1.00 38.50 368 GLN A O 1
ATOM 2849 N N . SER A 1 369 ? -39.479 0.706 11.540 1.00 44.50 369 SER A N 1
ATOM 2850 C CA . SER A 1 369 ? -39.863 -0.483 12.336 1.00 44.50 369 SER A CA 1
ATOM 2851 C C . SER A 1 369 ? -40.267 -1.827 11.687 1.00 44.50 369 SER A C 1
ATOM 2853 O O . SER A 1 369 ? -41.257 -1.886 10.963 1.00 44.50 369 SER A O 1
ATOM 2855 N N . GLN A 1 370 ? -39.663 -2.927 12.176 1.00 36.62 370 GLN A N 1
ATOM 2856 C CA . GLN A 1 370 ? -40.285 -4.232 12.533 1.00 36.62 370 GLN A CA 1
ATOM 2857 C C . GLN A 1 370 ? -39.231 -5.074 13.292 1.00 36.62 370 GLN A C 1
ATOM 2859 O O . GLN A 1 370 ? -38.165 -5.326 12.752 1.00 36.62 370 GLN A O 1
ATOM 2864 N N . GLN A 1 371 ? -39.314 -5.265 14.613 1.00 36.34 371 GLN A N 1
ATOM 2865 C CA . GLN A 1 371 ? -40.138 -6.218 15.380 1.00 36.34 371 GLN A CA 1
ATOM 2866 C C . GLN A 1 371 ? -39.723 -7.699 15.227 1.00 36.34 371 GLN A C 1
ATOM 2868 O O . GLN A 1 371 ? -40.259 -8.397 14.378 1.00 36.34 371 GLN A O 1
ATOM 2873 N N . GLY A 1 372 ? -38.853 -8.142 16.148 1.00 43.88 372 GLY A N 1
ATOM 2874 C CA . GLY A 1 372 ? -39.002 -9.360 16.959 1.00 43.88 372 GLY A CA 1
ATOM 2875 C C . GLY A 1 372 ? -38.645 -10.714 16.345 1.00 43.88 372 GLY A C 1
ATOM 2876 O O . GLY A 1 372 ? -39.470 -11.286 15.646 1.00 43.88 372 GLY A O 1
ATOM 2877 N N . GLU A 1 373 ? -37.507 -11.275 16.766 1.00 38.00 373 GLU A N 1
ATOM 2878 C CA . GLU A 1 373 ? -37.300 -12.719 16.961 1.00 38.00 373 GLU A CA 1
ATOM 2879 C C . GLU A 1 373 ? -36.224 -12.947 18.052 1.00 38.00 373 GLU A C 1
ATOM 2881 O O . GLU A 1 373 ? -35.338 -12.115 18.238 1.00 38.00 373 GLU A O 1
ATOM 2886 N N . ASP A 1 374 ? -36.418 -14.014 18.831 1.00 42.06 374 ASP A N 1
ATOM 2887 C CA . ASP A 1 374 ? -35.798 -14.408 20.112 1.00 42.06 374 ASP A CA 1
ATOM 2888 C C . ASP A 1 374 ? -34.262 -14.281 20.249 1.00 42.06 374 ASP A C 1
ATOM 2890 O O . ASP A 1 374 ? -33.538 -14.744 19.368 1.00 42.06 374 ASP A O 1
ATOM 2894 N N . PRO A 1 375 ? -33.734 -13.853 21.419 1.00 45.44 375 PRO A N 1
ATOM 2895 C CA . PRO A 1 375 ? -32.364 -14.128 21.830 1.00 45.44 375 PRO A CA 1
ATOM 2896 C C . PRO A 1 375 ? -32.350 -15.319 22.799 1.00 45.44 375 PRO A C 1
ATOM 2898 O O . PRO A 1 375 ? -32.533 -15.178 24.007 1.00 45.44 375 PRO A O 1
ATOM 2901 N N . SER A 1 376 ? -32.151 -16.525 22.275 1.00 51.03 376 SER A N 1
ATOM 2902 C CA . SER A 1 376 ? -31.766 -17.668 23.110 1.00 51.03 376 SER A CA 1
ATOM 2903 C C . SER A 1 376 ? -30.895 -18.649 22.332 1.00 51.03 376 SER A C 1
ATOM 2905 O O . SER A 1 376 ? -31.351 -19.732 22.008 1.00 51.03 376 SER A O 1
ATOM 2907 N N . GLU A 1 377 ? -29.649 -18.259 22.026 1.00 49.22 377 GLU A N 1
ATOM 2908 C CA . GLU A 1 377 ? -28.569 -19.172 21.591 1.00 49.22 377 GLU A CA 1
ATOM 2909 C C . GLU A 1 377 ? -27.189 -18.456 21.563 1.00 49.22 377 GLU A C 1
ATOM 2911 O O . GLU A 1 377 ? -26.472 -18.457 20.572 1.00 49.22 377 GLU A O 1
ATOM 2916 N N . GLU A 1 378 ? -26.779 -17.814 22.666 1.00 46.69 378 GLU A N 1
ATOM 2917 C CA . GLU A 1 378 ? -25.432 -17.202 22.810 1.00 46.69 378 GLU A CA 1
ATOM 2918 C C . GLU A 1 378 ? -24.377 -18.158 23.414 1.00 46.69 378 GLU A C 1
ATOM 2920 O O . GLU A 1 378 ? -23.292 -17.750 23.817 1.00 46.69 378 GLU A O 1
ATOM 2925 N N . GLY A 1 379 ? -24.675 -19.461 23.465 1.00 47.47 379 GLY A N 1
ATOM 2926 C CA . GLY A 1 379 ? -23.768 -20.485 24.000 1.00 47.47 379 GLY A CA 1
ATOM 2927 C C . GLY A 1 379 ? -22.789 -21.101 22.992 1.00 47.47 379 GLY A C 1
ATOM 2928 O O . GLY A 1 379 ? -21.783 -21.656 23.423 1.00 47.47 379 GLY A O 1
ATOM 2929 N N . ASP A 1 380 ? -23.046 -20.982 21.683 1.00 47.72 380 ASP A N 1
ATOM 2930 C CA . ASP A 1 380 ? -22.366 -21.798 20.655 1.00 47.72 380 ASP A CA 1
ATOM 2931 C C . ASP A 1 380 ? -21.449 -21.001 19.697 1.00 47.72 380 ASP A C 1
ATOM 2933 O O . ASP A 1 380 ? -20.679 -21.590 18.938 1.00 47.72 380 ASP A O 1
ATOM 2937 N N . GLN A 1 381 ? -21.444 -19.662 19.733 1.00 50.78 381 GLN A N 1
ATOM 2938 C CA . GLN A 1 381 ? -20.656 -18.863 18.771 1.00 50.78 381 GLN A CA 1
ATOM 2939 C C . GLN A 1 381 ? -19.141 -18.874 19.051 1.00 50.78 381 GLN A C 1
ATOM 2941 O O . GLN A 1 381 ? -18.329 -18.767 18.129 1.00 50.78 381 GLN A O 1
ATOM 2946 N N . ILE A 1 382 ? -18.737 -19.068 20.311 1.00 52.28 382 ILE A N 1
ATOM 2947 C CA . ILE A 1 382 ? -17.320 -19.239 20.672 1.00 52.28 382 ILE A CA 1
ATOM 2948 C C . ILE A 1 382 ? -16.786 -20.579 20.126 1.00 52.28 382 ILE A C 1
ATOM 2950 O O . ILE A 1 382 ? -15.622 -20.659 19.719 1.00 52.28 382 ILE A O 1
ATOM 2954 N N . ASP A 1 383 ? -17.641 -21.605 20.035 1.00 61.72 383 ASP A N 1
ATOM 2955 C CA . ASP A 1 383 ? -17.278 -22.916 19.490 1.00 61.72 383 ASP A CA 1
ATOM 2956 C C . ASP A 1 383 ? -17.108 -22.883 17.961 1.00 61.72 383 ASP A C 1
ATOM 2958 O O . ASP A 1 383 ? -16.177 -23.510 17.453 1.00 61.72 383 ASP A O 1
ATOM 2962 N N . GLU A 1 384 ? -17.882 -22.080 17.218 1.00 74.25 384 GLU A N 1
ATOM 2963 C CA . GLU A 1 384 ? -17.689 -21.926 15.762 1.00 74.25 384 GLU A CA 1
ATOM 2964 C C . GLU A 1 384 ? -16.348 -21.262 15.406 1.00 74.25 384 GLU A C 1
ATOM 2966 O O . GLU A 1 384 ? -15.652 -21.686 14.474 1.00 74.25 384 GLU A O 1
ATOM 2971 N N . ILE A 1 385 ? -15.936 -20.241 16.166 1.00 71.00 385 ILE A N 1
ATOM 2972 C CA . ILE A 1 385 ? -14.642 -19.572 15.957 1.00 71.00 385 ILE A CA 1
ATOM 2973 C C . ILE A 1 385 ? -13.489 -20.523 16.315 1.00 71.00 385 ILE A C 1
ATOM 2975 O O . ILE A 1 385 ? -12.495 -20.604 15.580 1.00 71.00 385 ILE A O 1
ATOM 2979 N N . ALA A 1 386 ? -13.622 -21.287 17.403 1.00 76.12 386 ALA A N 1
ATOM 2980 C CA . ALA A 1 386 ? -12.649 -22.305 17.791 1.00 76.12 386 ALA A CA 1
ATOM 2981 C C . ALA A 1 386 ? -12.558 -23.447 16.759 1.00 76.12 386 ALA A C 1
ATOM 2983 O O . ALA A 1 386 ? -11.453 -23.902 16.437 1.00 76.12 386 ALA A O 1
ATOM 2984 N N . GLU A 1 387 ? -13.687 -23.872 16.185 1.00 85.88 387 GLU A N 1
ATOM 2985 C CA . GLU A 1 387 ? -13.746 -24.890 15.135 1.00 85.88 387 GLU A CA 1
ATOM 2986 C C . GLU A 1 387 ? -13.077 -24.397 13.841 1.00 85.88 387 GLU A C 1
ATOM 2988 O O . GLU A 1 387 ? -12.231 -25.105 13.284 1.00 85.88 387 GLU A O 1
ATOM 2993 N N . MET A 1 388 ? -13.315 -23.145 13.426 1.00 85.88 388 MET A N 1
ATOM 2994 C CA . MET A 1 388 ? -12.609 -22.525 12.294 1.00 85.88 388 MET A CA 1
ATOM 2995 C C . MET A 1 388 ? -11.087 -22.465 12.497 1.00 85.88 388 MET A C 1
ATOM 2997 O O . MET A 1 388 ? -10.317 -22.739 11.566 1.00 85.88 388 MET A O 1
ATOM 3001 N N . LEU A 1 389 ? -10.630 -22.120 13.705 1.00 82.94 389 LEU A N 1
ATOM 3002 C CA . LEU A 1 389 ? -9.206 -22.076 14.059 1.00 82.94 389 LEU A CA 1
ATOM 3003 C C . LEU A 1 389 ? -8.563 -23.470 14.016 1.00 82.94 389 LEU A C 1
ATOM 3005 O O . LEU A 1 389 ? -7.468 -23.630 13.461 1.00 82.94 389 LEU A O 1
ATOM 3009 N N . LEU A 1 390 ? -9.254 -24.490 14.532 1.00 90.31 390 LEU A N 1
ATOM 3010 C CA . LEU A 1 390 ? -8.805 -25.885 14.487 1.00 90.31 390 LEU A CA 1
ATOM 3011 C C . LEU A 1 390 ? -8.762 -26.431 13.054 1.00 90.31 390 LEU A C 1
ATOM 3013 O O . LEU A 1 390 ? -7.815 -27.142 12.695 1.00 90.31 390 LEU A O 1
ATOM 3017 N N . ASP A 1 391 ? -9.724 -26.065 12.210 1.00 92.88 391 ASP A N 1
ATOM 3018 C CA . ASP A 1 391 ? -9.756 -26.464 10.804 1.00 92.88 391 ASP A CA 1
ATOM 3019 C C . ASP A 1 391 ? -8.648 -25.799 9.979 1.00 92.88 391 ASP A C 1
ATOM 3021 O O . ASP A 1 391 ? -7.998 -26.462 9.155 1.00 92.88 391 ASP A O 1
ATOM 3025 N N . LYS A 1 392 ? -8.345 -24.520 10.243 1.00 92.44 392 LYS A N 1
ATOM 3026 C CA . LYS A 1 392 ? -7.190 -23.825 9.654 1.00 92.44 392 LYS A CA 1
ATOM 3027 C C . LYS A 1 392 ? -5.878 -24.510 10.046 1.00 92.44 392 LYS A C 1
ATOM 3029 O O . LYS A 1 392 ? -5.057 -24.812 9.173 1.00 92.44 392 LYS A O 1
ATOM 3034 N N . GLU A 1 393 ? -5.703 -24.843 11.326 1.00 92.25 393 GLU A N 1
ATOM 3035 C CA . GLU A 1 393 ? -4.510 -25.542 11.820 1.00 92.25 393 GLU A CA 1
ATOM 3036 C C . GLU A 1 393 ? -4.378 -26.954 11.216 1.00 92.25 393 GLU A C 1
ATOM 3038 O O . GLU A 1 393 ? -3.283 -27.386 10.829 1.00 92.25 393 GLU A O 1
ATOM 3043 N N . ARG A 1 394 ? -5.495 -27.682 11.078 1.00 93.00 394 ARG A N 1
ATOM 3044 C CA . ARG A 1 394 ? -5.530 -29.014 10.461 1.00 93.00 394 ARG A CA 1
ATOM 3045 C C . ARG A 1 394 ? -5.124 -28.952 8.986 1.00 93.00 394 ARG A C 1
ATOM 3047 O O . ARG A 1 394 ? -4.279 -29.750 8.567 1.00 93.00 394 ARG A O 1
ATOM 3054 N N . ARG A 1 395 ? -5.635 -27.974 8.228 1.00 91.94 395 ARG A N 1
ATOM 3055 C CA . ARG A 1 395 ? -5.310 -27.769 6.805 1.00 91.94 395 ARG A CA 1
ATOM 3056 C C . ARG A 1 395 ? -3.837 -27.398 6.600 1.00 91.94 395 ARG A C 1
ATOM 3058 O O . ARG A 1 395 ? -3.174 -27.964 5.728 1.00 91.94 395 ARG A O 1
ATOM 3065 N N . GLU A 1 396 ? -3.279 -26.526 7.441 1.00 87.88 396 GLU A N 1
ATOM 3066 C CA . GLU A 1 396 ? -1.849 -26.193 7.396 1.00 87.88 396 GLU A CA 1
ATOM 3067 C C . GLU A 1 396 ? -0.953 -27.384 7.746 1.00 87.88 396 GLU A C 1
ATOM 3069 O O . GLU A 1 396 ? 0.063 -27.630 7.085 1.00 87.88 396 GLU A O 1
ATOM 3074 N N . ARG A 1 397 ? -1.320 -28.157 8.773 1.00 92.12 397 ARG A N 1
ATOM 3075 C CA . ARG A 1 397 ? -0.571 -29.349 9.191 1.00 92.12 397 ARG A CA 1
ATOM 3076 C C . ARG A 1 397 ? -0.544 -30.406 8.083 1.00 92.12 397 ARG A C 1
ATOM 3078 O O . ARG A 1 397 ? 0.493 -31.039 7.858 1.00 92.12 397 ARG A O 1
ATOM 3085 N N . GLU A 1 398 ? -1.645 -30.575 7.358 1.00 89.12 398 GLU A N 1
ATOM 3086 C CA . GLU A 1 398 ? -1.741 -31.499 6.228 1.00 89.12 398 GLU A CA 1
ATOM 3087 C C . GLU A 1 398 ? -0.949 -31.012 5.001 1.00 89.12 398 GLU A C 1
ATOM 3089 O O . GLU A 1 398 ? -0.250 -31.806 4.358 1.00 89.12 398 GLU A O 1
ATOM 3094 N N . ALA A 1 399 ? -0.937 -29.701 4.736 1.00 84.69 399 ALA A N 1
ATOM 3095 C CA . ALA A 1 399 ? -0.075 -29.098 3.720 1.00 84.69 399 ALA A CA 1
ATOM 3096 C C . ALA A 1 399 ? 1.415 -29.319 4.040 1.00 84.69 399 ALA A C 1
ATOM 3098 O O . ALA A 1 399 ? 2.163 -29.799 3.182 1.00 84.69 399 ALA A O 1
ATOM 3099 N N . ARG A 1 400 ? 1.845 -29.082 5.291 1.00 82.19 400 ARG A N 1
ATOM 3100 C CA . ARG A 1 400 ? 3.225 -29.346 5.750 1.00 82.19 400 ARG A CA 1
ATOM 3101 C C . ARG A 1 400 ? 3.597 -30.826 5.608 1.00 82.19 400 ARG A C 1
ATOM 3103 O O . ARG A 1 400 ? 4.674 -31.137 5.100 1.00 82.19 400 ARG A O 1
ATOM 3110 N N . ARG A 1 401 ? 2.698 -31.750 5.975 1.00 83.94 401 ARG A N 1
ATOM 3111 C CA . ARG A 1 401 ? 2.892 -33.199 5.756 1.00 83.94 401 ARG A CA 1
ATOM 3112 C C . ARG A 1 401 ? 3.013 -33.555 4.280 1.00 83.94 401 ARG A C 1
ATOM 3114 O O . ARG A 1 401 ? 3.849 -34.377 3.921 1.00 83.94 401 ARG A O 1
ATOM 3121 N N . THR A 1 402 ? 2.212 -32.937 3.420 1.00 81.25 402 THR A N 1
ATOM 3122 C CA . THR A 1 402 ? 2.257 -33.184 1.975 1.00 81.25 402 THR A CA 1
ATOM 3123 C C . THR A 1 402 ? 3.568 -32.690 1.364 1.00 81.25 402 THR A C 1
ATOM 3125 O O . THR A 1 402 ? 4.144 -33.390 0.532 1.00 81.25 402 THR A O 1
ATOM 3128 N N . TYR A 1 403 ? 4.085 -31.540 1.808 1.00 76.56 403 TYR A N 1
ATOM 3129 C CA . TYR A 1 403 ? 5.409 -31.048 1.416 1.00 76.56 403 TYR A CA 1
ATOM 3130 C C . TYR A 1 403 ? 6.538 -31.964 1.901 1.00 76.56 403 TYR A C 1
ATOM 3132 O O . TYR A 1 403 ? 7.420 -32.300 1.113 1.00 76.56 403 TYR A O 1
ATOM 3140 N N . LEU A 1 404 ? 6.478 -32.439 3.148 1.00 75.44 404 LEU A N 1
ATOM 3141 C CA . LEU A 1 404 ? 7.446 -33.404 3.683 1.00 75.44 404 LEU A CA 1
ATOM 3142 C C . LEU A 1 404 ? 7.413 -34.741 2.924 1.00 75.44 404 LEU A C 1
ATOM 3144 O O . LEU A 1 404 ? 8.463 -35.282 2.596 1.00 75.44 404 LEU A O 1
ATOM 3148 N N . ASN A 1 405 ? 6.225 -35.243 2.578 1.00 78.19 405 ASN A N 1
ATOM 3149 C CA . ASN A 1 405 ? 6.068 -36.509 1.855 1.00 78.19 405 ASN A CA 1
ATOM 3150 C C . ASN A 1 405 ? 6.409 -36.405 0.356 1.00 78.19 405 ASN A C 1
ATOM 3152 O O . ASN A 1 405 ? 6.766 -37.410 -0.258 1.00 78.19 405 ASN A O 1
ATOM 3156 N N . LYS A 1 406 ? 6.297 -35.215 -0.256 1.00 75.38 406 LYS A N 1
ATOM 3157 C CA . LYS A 1 406 ? 6.690 -34.964 -1.659 1.00 75.38 406 LYS A CA 1
ATOM 3158 C C . LYS A 1 406 ? 8.141 -34.502 -1.807 1.00 75.38 406 LYS A C 1
ATOM 3160 O O . LYS A 1 406 ? 8.676 -34.547 -2.916 1.00 75.38 406 LYS A O 1
ATOM 3165 N N . GLY A 1 407 ? 8.790 -34.106 -0.714 1.00 59.16 407 GLY A N 1
ATOM 3166 C CA . GLY A 1 407 ? 10.217 -33.827 -0.665 1.00 59.16 407 GLY A CA 1
ATOM 3167 C C . GLY A 1 407 ? 11.021 -35.110 -0.833 1.00 59.16 407 GLY A C 1
ATOM 3168 O O . GLY A 1 407 ? 11.394 -35.755 0.142 1.00 59.16 407 GLY A O 1
ATOM 3169 N N . ARG A 1 408 ? 11.333 -35.482 -2.081 1.00 58.72 408 ARG A N 1
ATOM 3170 C CA . ARG A 1 408 ? 12.495 -36.341 -2.337 1.00 58.72 408 ARG A CA 1
ATOM 3171 C C . ARG A 1 408 ? 13.685 -35.679 -1.651 1.00 58.72 408 ARG A C 1
ATOM 3173 O O . ARG A 1 408 ? 13.956 -34.512 -1.921 1.00 58.72 408 ARG A O 1
ATOM 3180 N N . SER A 1 409 ? 14.361 -36.413 -0.771 1.00 58.09 409 SER A N 1
ATOM 3181 C CA . SER A 1 409 ? 15.628 -35.994 -0.177 1.00 58.09 409 SER A CA 1
ATOM 3182 C C . SER A 1 409 ? 16.540 -35.498 -1.296 1.00 58.09 409 SER A C 1
ATOM 3184 O O . SER A 1 409 ? 16.969 -36.296 -2.133 1.00 58.09 409 SER A O 1
ATOM 3186 N N . VAL A 1 410 ? 16.780 -34.188 -1.356 1.00 57.25 410 VAL A N 1
ATOM 3187 C CA . VAL A 1 410 ? 17.794 -33.632 -2.247 1.00 57.25 410 VAL A CA 1
ATOM 3188 C C . VAL A 1 410 ? 19.115 -34.204 -1.738 1.00 57.25 410 VAL A C 1
ATOM 3190 O O . VAL A 1 410 ? 19.424 -34.003 -0.559 1.00 57.25 410 VAL A O 1
ATOM 3193 N N . PRO A 1 411 ? 19.849 -34.997 -2.538 1.00 58.97 411 PRO A N 1
ATOM 3194 C CA . PRO A 1 411 ? 21.149 -35.480 -2.120 1.00 58.97 411 PRO A CA 1
ATOM 3195 C C . PRO A 1 411 ? 22.025 -34.252 -1.896 1.00 58.97 411 PRO A C 1
ATOM 3197 O O . PRO A 1 411 ? 22.340 -33.519 -2.827 1.00 58.97 411 PRO A O 1
ATOM 3200 N N . VAL A 1 412 ? 22.349 -33.995 -0.633 1.00 60.72 412 VAL A N 1
ATOM 3201 C CA . VAL A 1 412 ? 23.362 -33.012 -0.275 1.00 60.72 412 VAL A CA 1
ATOM 3202 C C . VAL A 1 412 ? 24.677 -33.618 -0.743 1.00 60.72 412 VAL A C 1
ATOM 3204 O O . VAL A 1 412 ? 25.104 -34.645 -0.204 1.00 60.72 412 VAL A O 1
ATOM 3207 N N . GLU A 1 413 ? 25.270 -33.045 -1.789 1.00 62.62 413 GLU A N 1
ATOM 3208 C CA . GLU A 1 413 ? 26.643 -33.370 -2.155 1.00 62.62 413 GLU A CA 1
ATOM 3209 C C . GLU A 1 413 ? 27.509 -33.060 -0.935 1.00 62.62 413 GLU A C 1
ATOM 3211 O O . GLU A 1 413 ? 27.538 -31.945 -0.414 1.00 62.62 413 GLU A O 1
ATOM 3216 N N . LYS A 1 414 ? 28.100 -34.117 -0.383 1.00 62.50 414 LYS A N 1
ATOM 3217 C CA . LYS A 1 414 ? 29.014 -34.029 0.744 1.00 62.50 414 LYS A CA 1
ATOM 3218 C C . LYS A 1 414 ? 30.297 -33.380 0.237 1.00 62.50 414 LYS A C 1
ATOM 3220 O O . LYS A 1 414 ? 31.170 -34.089 -0.245 1.00 62.50 414 LYS A O 1
ATOM 3225 N N . ASP A 1 415 ? 30.394 -32.065 0.378 1.00 55.75 415 ASP A N 1
ATOM 3226 C CA . ASP A 1 415 ? 31.680 -31.372 0.426 1.00 55.75 415 ASP A CA 1
ATOM 3227 C C . ASP A 1 415 ? 32.261 -31.553 1.835 1.00 55.75 415 ASP A C 1
ATOM 3229 O O . ASP A 1 415 ? 32.093 -30.722 2.730 1.00 55.75 415 ASP A O 1
ATOM 3233 N N . TRP A 1 416 ? 32.891 -32.706 2.046 1.00 56.66 416 TRP A N 1
ATOM 3234 C CA . TRP A 1 416 ? 33.967 -32.870 3.020 1.00 56.66 416 TRP A CA 1
ATOM 3235 C C . TRP A 1 416 ? 35.102 -33.665 2.394 1.00 56.66 416 TRP A C 1
ATOM 3237 O O . TRP A 1 416 ? 34.810 -34.639 1.661 1.00 56.66 416 TRP A O 1
#

pLDDT: mean 83.22, std 18.58, range [27.77, 98.5]

Radius of gyration: 38.94 Å; chains: 1; bounding box: 86×69×113 Å

Secondary structure (DSSP, 8-state):
-----------PPPPPPPP---PPPP-------S-PPPB-HHHHHHHHHHHTSTTS-HHHHHHHHHHHHHHB--HHHHHHHHHHHHHHHHH-TT--HHHHHHHHHHHHHHHHH-SSHHHHHHHHHHHHHHHHHHHHHHHHS-GGGG-TT-HHHHHHHHHHHHHHHHHHHHHHHHHHHH-TT-HHHHHHHHHHHHHHHHHHHHHHHHHHHHHHHHHHHHHHHHHHHHHHHHHHHHHHHHHHHHHHHHH-TT--HHHHHHHHHHHHHHHHHHHHHHHHHHHHHTTS-HHHHHHHHHHHHHHHHHHHHHHHHHHHHHTT-HHHHHHHHHHHHHHHHHHHHHHHHHHHHHHHTTTTTS-SS---------------------SSHHHHHHHHHHHHHHHHHHHHHHHHHH----------

Sequence (416 aa):
MIPTLLIGSLIALQPAPIDASDPTPAGDELVVDSQGEPMPANIARERLREALSDETELADRQEILSDIVARCDDIAYRSAAAYNLGVSFIKNDNDQSSALGDGIEWLRIADLEGASPALRARARDSIGHARYKLANLSMQNSPGIANPGDLGAMKEQLITKVATLSEAAGAFRSAHDVEPSYTPAIENLERVRREIKQLRDQIEALDEMIKQQEQAQQQRQQEQQQAADRLEDLAEQQQQESDENNQNPQQQPEQQEKQQSDQQELCDQAQSEQDGLSQMSQEQNSDQQEQMQQVQDKMNQAREAQERAKQALQEGKTEEAAQAQKEAAQALQEAAEQLREMSQSDGQEGESQGDQQSEQAQSGEQGQSQQGEDPSEEGDQIDEIAEMLLDKERREREARRTYLNKGRSVPVEKDW